Protein AF-0000000078803086 (afdb_homodimer)

Secondary structure (DSSP, 8-state):
--EEEEEEE-HHHIIIIIHHHHHHHHHH-TTEEEEEEE-SS---GGGS--SEEEEES----TTEEEEEEE---EEEEE-HHHHHHH---SSGGGGGGS-EEEEEETTEEE-EEEEE-SS-EEEEE--EEEEES-HHHHHHHHHTTS-EEEEEHHHHHHHHHTTSSEEE-TTSEEESSTT--GGGGSEEEEEE--SS--HHHHHHHHHHHHHHIIIIIGGGS--/--EEEEEEE-HHHIIIIIHHHHHHHHHH-TTEEEEEEE-SS---GGGT--SEEEEES----TTEEEEEEE---EEEEE-HHHHHHH---SSGGGGGGS-EEEEEETTEEE-EEEEE-SS-EEEEE--EEEEES-HHHHHHHHHTTS-EEEEEHHHHHHHHHTTSSEEE-TTSEEESSTT--GGGGSEEEEEE--SS--HHHHHHHHHHHHHHIIIIIGGGS--

Sequence (446 aa):
MRGTLKISAPRDIGKQYISPILSEFSQLYPDVIPYLYLNDNLSNLAESGLDIVIRYGELADSNLISRKLASSRRVLCASPQYLSKKGTPITPQDLAQHDCLALVRSNEELKTWHFQDEEQHNVVTVVPKRFSDDGEVIRQWALDGAGIALKSILDVQEDIKQQRLVTVLNGYMKNFNASTSSAGADLNVIYLSRQYQPKRLRLFLAFLIEQFKLRFEGNNINEMRGTLKISAPRDIGKQYISPILSEFSQLYPDVIPYLYLNDNLSNLAESGLDIVIRYGELADSNLISRKLASSRRVLCASPQYLSKKGTPITPQDLAQHDCLALVRSNEELKTWHFQDEEQHNVVTVVPKRFSDDGEVIRQWALDGAGIALKSILDVQEDIKQQRLVTVLNGYMKNFNASTSSAGADLNVIYLSRQYQPKRLRLFLAFLIEQFKLRFEGNNINE

InterPro domains:
  IPR005119 LysR, substrate-binding [PF03466] (2-212)
  IPR058163 LysR-type transcriptional regulator, proteobacterial-type [PTHR30537] (2-213)

pLDDT: mean 89.75, std 13.41, range [25.98, 98.88]

Structure (mmCIF, N/CA/C/O backbone):
data_AF-0000000078803086-model_v1
#
loop_
_entity.id
_entity.type
_entity.pdbx_description
1 polymer 'Transcriptional regulator'
#
loop_
_atom_site.group_PDB
_atom_site.id
_atom_site.type_symbol
_atom_site.label_atom_id
_atom_site.label_alt_id
_atom_site.label_comp_id
_atom_site.label_asym_id
_atom_site.label_entity_id
_atom_site.label_seq_id
_atom_site.pdbx_PDB_ins_code
_atom_site.Cartn_x
_atom_site.Cartn_y
_atom_site.Cartn_z
_atom_site.occupancy
_atom_site.B_iso_or_equiv
_atom_site.auth_seq_id
_atom_site.auth_comp_id
_atom_site.auth_asym_id
_atom_site.auth_atom_id
_atom_site.pdbx_PDB_model_num
ATOM 1 N N . MET A 1 1 ? -20.25 -20.625 -11.5 1 84 1 MET A N 1
ATOM 2 C CA . MET A 1 1 ? -19.953 -19.203 -11.695 1 84 1 MET A CA 1
ATOM 3 C C . MET A 1 1 ? -18.453 -18.969 -11.797 1 84 1 MET A C 1
ATOM 5 O O . MET A 1 1 ? -17.688 -19.422 -10.938 1 84 1 MET A O 1
ATOM 9 N N . ARG A 1 2 ? -18.062 -18.469 -12.984 1 89.94 2 ARG A N 1
ATOM 10 C CA . ARG A 1 2 ? -16.641 -18.25 -13.234 1 89.94 2 ARG A CA 1
ATOM 11 C C . ARG A 1 2 ? -16.406 -16.859 -13.82 1 89.94 2 ARG A C 1
ATOM 13 O O . ARG A 1 2 ? -17.344 -16.203 -14.273 1 89.94 2 ARG A O 1
ATOM 20 N N . GLY A 1 3 ? -15.188 -16.375 -13.672 1 94.81 3 GLY A N 1
ATOM 21 C CA . GLY A 1 3 ? -14.812 -15.102 -14.273 1 94.81 3 GLY A CA 1
ATOM 22 C C . GLY A 1 3 ? -13.992 -14.227 -13.344 1 94.81 3 GLY A C 1
ATOM 23 O O . GLY A 1 3 ? -13.625 -14.648 -12.25 1 94.81 3 GLY A O 1
ATOM 24 N N . THR A 1 4 ? -13.734 -13.031 -13.852 1 96.25 4 THR A N 1
ATOM 25 C CA . THR A 1 4 ? -12.875 -12.109 -13.109 1 96.25 4 THR A CA 1
ATOM 26 C C . THR A 1 4 ? -13.711 -11.047 -12.406 1 96.25 4 THR A C 1
ATOM 28 O O . THR A 1 4 ? -14.828 -10.742 -12.836 1 96.25 4 THR A O 1
ATOM 31 N N . LEU A 1 5 ? -13.273 -10.633 -11.344 1 96.31 5 LEU A N 1
ATOM 32 C CA . LEU A 1 5 ? -13.82 -9.508 -10.602 1 96.31 5 LEU A CA 1
ATOM 33 C C . LEU A 1 5 ? -12.742 -8.469 -10.312 1 96.31 5 LEU A C 1
ATOM 35 O O . LEU A 1 5 ? -11.852 -8.703 -9.5 1 96.31 5 LEU A O 1
ATOM 39 N N . LYS A 1 6 ? -12.836 -7.359 -10.977 1 95.94 6 LYS A N 1
ATOM 40 C CA . LYS A 1 6 ? -11.836 -6.301 -10.844 1 95.94 6 LYS A CA 1
ATOM 41 C C . LYS A 1 6 ? -12.32 -5.203 -9.898 1 95.94 6 LYS A C 1
ATOM 43 O O . LYS A 1 6 ? -13.289 -4.508 -10.195 1 95.94 6 LYS A O 1
ATOM 48 N N . ILE A 1 7 ? -11.578 -5.082 -8.781 1 95.62 7 ILE A N 1
ATOM 49 C CA . ILE A 1 7 ? -12 -4.203 -7.699 1 95.62 7 ILE A CA 1
ATOM 50 C C . ILE A 1 7 ? -10.906 -3.186 -7.395 1 95.62 7 ILE A C 1
ATOM 52 O O . ILE A 1 7 ? -9.734 -3.547 -7.285 1 95.62 7 ILE A O 1
ATOM 56 N N . SER A 1 8 ? -11.273 -1.968 -7.273 1 95 8 SER A N 1
ATOM 57 C CA . SER A 1 8 ? -10.352 -0.946 -6.773 1 95 8 SER A CA 1
ATOM 58 C C . SER A 1 8 ? -10.812 -0.404 -5.426 1 95 8 SER A C 1
ATOM 60 O O . SER A 1 8 ? -12.016 -0.272 -5.176 1 95 8 SER A O 1
ATOM 62 N N . ALA A 1 9 ? -9.859 -0.127 -4.566 1 95.38 9 ALA A N 1
ATOM 63 C CA . ALA A 1 9 ? -10.164 0.393 -3.236 1 95.38 9 ALA A CA 1
ATOM 64 C C . ALA A 1 9 ? -9.016 1.248 -2.709 1 95.38 9 ALA A C 1
ATOM 66 O O . ALA A 1 9 ? -7.875 1.122 -3.17 1 95.38 9 ALA A O 1
ATOM 67 N N . PRO A 1 10 ? -9.328 2.145 -1.729 1 94.75 10 PRO A N 1
ATOM 68 C CA . PRO A 1 10 ? -8.242 2.824 -1.022 1 94.75 10 PRO A CA 1
ATOM 69 C C . PRO A 1 10 ? -7.34 1.857 -0.256 1 94.75 10 PRO A C 1
ATOM 71 O O . PRO A 1 10 ? -7.789 0.78 0.146 1 94.75 10 PRO A O 1
ATOM 74 N N . ARG A 1 11 ? -6.152 2.275 -0.047 1 95.06 11 ARG A N 1
ATOM 75 C CA . ARG A 1 11 ? -5.121 1.391 0.488 1 95.06 11 ARG A CA 1
ATOM 76 C C . ARG A 1 11 ? -5.523 0.851 1.857 1 95.06 11 ARG A C 1
ATOM 78 O O . ARG A 1 11 ? -5.566 -0.364 2.062 1 95.06 11 ARG A O 1
ATOM 85 N N . ASP A 1 12 ? -5.902 1.71 2.779 1 96.88 12 ASP A N 1
ATOM 86 C CA . ASP A 1 12 ? -6.227 1.274 4.133 1 96.88 12 ASP A CA 1
ATOM 87 C C . ASP A 1 12 ? -7.43 0.333 4.137 1 96.88 12 ASP A C 1
ATOM 89 O O . ASP A 1 12 ? -7.348 -0.787 4.645 1 96.88 12 ASP A O 1
ATOM 93 N N . ILE A 1 13 ? -8.492 0.734 3.488 1 96.56 13 ILE A N 1
ATOM 94 C CA . ILE A 1 13 ? -9.719 -0.053 3.453 1 96.56 13 ILE A CA 1
ATOM 95 C C . ILE A 1 13 ? -9.477 -1.351 2.688 1 96.56 13 ILE A C 1
ATOM 97 O O . ILE A 1 13 ? -9.984 -2.408 3.066 1 96.56 13 ILE A O 1
ATOM 101 N N . GLY A 1 14 ? -8.734 -1.191 1.63 1 97.25 14 GLY A N 1
ATOM 102 C CA . GLY A 1 14 ? -8.43 -2.344 0.797 1 97.25 14 GLY A CA 1
ATOM 103 C C . GLY A 1 14 ? -7.719 -3.451 1.549 1 97.25 14 GLY A C 1
ATOM 104 O O . GLY A 1 14 ? -8.102 -4.621 1.455 1 97.25 14 GLY A O 1
ATOM 105 N N . LYS A 1 15 ? -6.758 -3.105 2.301 1 96.19 15 LYS A N 1
ATOM 106 C CA . LYS A 1 15 ? -5.945 -4.094 3.004 1 96.19 15 LYS A CA 1
ATOM 107 C C . LYS A 1 15 ? -6.645 -4.578 4.27 1 96.19 15 LYS A C 1
ATOM 109 O O . LYS A 1 15 ? -6.648 -5.777 4.562 1 96.19 15 LYS A O 1
ATOM 114 N N . GLN A 1 16 ? -7.293 -3.695 4.949 1 96.31 16 GLN A N 1
ATOM 115 C CA . GLN A 1 16 ? -7.836 -4.02 6.266 1 96.31 16 GLN A CA 1
ATOM 116 C C . GLN A 1 16 ? -9.164 -4.766 6.145 1 96.31 16 GLN A C 1
ATOM 118 O O . GLN A 1 16 ? -9.484 -5.605 6.988 1 96.31 16 GLN A O 1
ATOM 123 N N . TYR A 1 17 ? -9.922 -4.473 5.066 1 97.44 17 TYR A N 1
ATOM 124 C CA . TYR A 1 17 ? -11.281 -5.012 5.043 1 97.44 17 TYR A CA 1
ATOM 125 C C . TYR A 1 17 ? -11.562 -5.715 3.721 1 97.44 17 TYR A C 1
ATOM 127 O O . TYR A 1 17 ? -11.992 -6.871 3.705 1 97.44 17 TYR A O 1
ATOM 135 N N . ILE A 1 18 ? -11.258 -5.066 2.6 1 98 18 ILE A N 1
ATOM 136 C CA . ILE A 1 18 ? -11.672 -5.605 1.308 1 98 18 ILE A CA 1
ATOM 137 C C . ILE A 1 18 ? -10.922 -6.906 1.028 1 98 18 ILE A C 1
ATOM 139 O O . ILE A 1 18 ? -11.516 -7.895 0.598 1 98 18 ILE A O 1
ATOM 143 N N . SER A 1 19 ? -9.609 -6.914 1.279 1 98 19 SER A N 1
ATOM 144 C CA . SER A 1 19 ? -8.781 -8.078 0.99 1 98 19 SER A CA 1
ATOM 145 C C . SER A 1 19 ? -9.25 -9.297 1.772 1 98 19 SER A C 1
ATOM 147 O O . SER A 1 19 ? -9.492 -10.359 1.193 1 98 19 SER A O 1
ATOM 149 N N . PRO A 1 20 ? -9.5 -9.188 3.1 1 96.88 20 PRO A N 1
ATOM 150 C CA . PRO A 1 20 ? -10.016 -10.344 3.834 1 96.88 20 PRO A CA 1
ATOM 151 C C . PRO A 1 20 ? -11.398 -10.781 3.361 1 96.88 20 PRO A C 1
ATOM 153 O O . PRO A 1 20 ? -11.688 -11.977 3.301 1 96.88 20 PRO A O 1
ATOM 156 N N . ILE A 1 21 ? -12.234 -9.852 3.086 1 97.75 21 ILE A N 1
ATOM 157 C CA . ILE A 1 21 ? -13.57 -10.164 2.607 1 97.75 21 ILE A CA 1
ATOM 158 C C . ILE A 1 21 ? -13.484 -10.906 1.275 1 97.75 21 ILE A C 1
ATOM 160 O O . ILE A 1 21 ? -14.211 -11.875 1.049 1 97.75 21 ILE A O 1
ATOM 164 N N . LEU A 1 22 ? -12.594 -10.43 0.417 1 97.5 22 LEU A N 1
ATOM 165 C CA . LEU A 1 22 ? -12.367 -11.094 -0.864 1 97.5 22 LEU A CA 1
ATOM 166 C C . LEU A 1 22 ? -11.883 -12.523 -0.658 1 97.5 22 LEU A C 1
ATOM 168 O O . LEU A 1 22 ? -12.266 -13.422 -1.402 1 97.5 22 LEU A O 1
ATOM 172 N N . SER A 1 23 ? -11.023 -12.719 0.318 1 96.62 23 SER A N 1
ATOM 173 C CA . SER A 1 23 ? -10.516 -14.055 0.626 1 96.62 23 SER A CA 1
ATOM 174 C C . SER A 1 23 ? -11.656 -14.992 1.027 1 96.62 23 SER A C 1
ATOM 176 O O . SER A 1 23 ? -11.711 -16.141 0.568 1 96.62 23 SER A O 1
ATOM 178 N N . GLU A 1 24 ? -12.578 -14.484 1.806 1 96.75 24 GLU A N 1
ATOM 179 C CA . GLU A 1 24 ? -13.734 -15.273 2.207 1 96.75 24 GLU A CA 1
ATOM 180 C C . GLU A 1 24 ? -14.633 -15.578 1.013 1 96.75 24 GLU A C 1
ATOM 182 O O . GLU A 1 24 ? -15.117 -16.703 0.863 1 96.75 24 GLU A O 1
ATOM 187 N N . PHE A 1 25 ? -14.836 -14.617 0.217 1 97.94 25 PHE A N 1
ATOM 188 C CA . PHE A 1 25 ? -15.672 -14.789 -0.966 1 97.94 25 PHE A CA 1
ATOM 189 C C . PHE A 1 25 ? -15.062 -15.828 -1.905 1 97.94 25 PHE A C 1
ATOM 191 O O . PHE A 1 25 ? -15.781 -16.656 -2.477 1 97.94 25 PHE A O 1
ATOM 198 N N . SER A 1 26 ? -13.734 -15.773 -2.068 1 95.88 26 SER A N 1
ATOM 199 C CA . SER A 1 26 ? -13.023 -16.688 -2.963 1 95.88 26 SER A CA 1
ATOM 200 C C . SER A 1 26 ? -13.117 -18.125 -2.477 1 95.88 26 SER A C 1
ATOM 202 O O . SER A 1 26 ? -13.008 -19.062 -3.271 1 95.88 26 SER A O 1
ATOM 204 N N . GLN A 1 27 ? -13.289 -18.328 -1.197 1 94.19 27 GLN A N 1
ATOM 205 C CA . GLN A 1 27 ? -13.5 -19.672 -0.656 1 94.19 27 GLN A CA 1
ATOM 206 C C . GLN A 1 27 ? -14.867 -20.219 -1.059 1 94.19 27 GLN A C 1
ATOM 208 O O . GLN A 1 27 ? -15.008 -21.406 -1.34 1 94.19 27 GLN A O 1
ATOM 213 N N . LEU A 1 28 ? -15.859 -19.344 -1.111 1 95.5 28 LEU A N 1
ATOM 214 C CA . LEU A 1 28 ? -17.219 -19.719 -1.468 1 95.5 28 LEU A CA 1
ATOM 215 C C . LEU A 1 28 ? -17.344 -19.922 -2.973 1 95.5 28 LEU A C 1
ATOM 217 O O . LEU A 1 28 ? -18.094 -20.797 -3.422 1 95.5 28 LEU A O 1
ATOM 221 N N . TYR A 1 29 ? -16.625 -19.078 -3.66 1 96.94 29 TYR A N 1
ATOM 222 C CA . TYR A 1 29 ? -16.688 -19.125 -5.117 1 96.94 29 TYR A CA 1
ATOM 223 C C . TYR A 1 29 ? -15.289 -19.203 -5.719 1 96.94 29 TYR A C 1
ATOM 225 O O . TYR A 1 29 ? -14.812 -18.234 -6.309 1 96.94 29 TYR A O 1
ATOM 233 N N . PRO A 1 30 ? -14.703 -20.375 -5.707 1 94 30 PRO A N 1
ATOM 234 C CA . PRO A 1 30 ? -13.289 -20.531 -6.047 1 94 30 PRO A CA 1
ATOM 235 C C . PRO A 1 30 ? -13 -20.266 -7.523 1 94 30 PRO A C 1
ATOM 237 O O . PRO A 1 30 ? -11.844 -20.078 -7.906 1 94 30 PRO A O 1
ATOM 240 N N . ASP A 1 31 ? -14 -20.219 -8.344 1 95.31 31 ASP A N 1
ATOM 241 C CA . ASP A 1 31 ? -13.766 -20.016 -9.773 1 95.31 31 ASP A CA 1
ATOM 242 C C . ASP A 1 31 ? -13.906 -18.547 -10.156 1 95.31 31 ASP A C 1
ATOM 244 O O . ASP A 1 31 ? -13.711 -18.172 -11.32 1 95.31 31 ASP A O 1
ATOM 248 N N . VAL A 1 32 ? -14.219 -17.703 -9.211 1 96.81 32 VAL A N 1
ATOM 249 C CA . VAL A 1 32 ? -14.172 -16.25 -9.398 1 96.81 32 VAL A CA 1
ATOM 250 C C . VAL A 1 32 ? -12.781 -15.734 -9.047 1 96.81 32 VAL A C 1
ATOM 252 O O . VAL A 1 32 ? -12.289 -15.961 -7.938 1 96.81 32 VAL A O 1
ATOM 255 N N . ILE A 1 33 ? -12.125 -15.078 -10.008 1 97.75 33 ILE A N 1
ATOM 256 C CA . ILE A 1 33 ? -10.742 -14.633 -9.836 1 97.75 33 ILE A CA 1
ATOM 257 C C . ILE A 1 33 ? -10.727 -13.125 -9.555 1 97.75 33 ILE A C 1
ATOM 259 O O . ILE A 1 33 ? -10.969 -12.32 -10.453 1 97.75 33 ILE A O 1
ATOM 263 N N . PRO A 1 34 ? -10.383 -12.781 -8.344 1 97.81 34 PRO A N 1
ATOM 264 C CA . PRO A 1 34 ? -10.367 -11.352 -8.016 1 97.81 34 PRO A CA 1
ATOM 265 C C . PRO A 1 34 ? -9.07 -10.664 -8.461 1 97.81 34 PRO A C 1
ATOM 267 O O . PRO A 1 34 ? -7.992 -11.258 -8.375 1 97.81 34 PRO A O 1
ATOM 270 N N . TYR A 1 35 ? -9.227 -9.492 -8.984 1 97.31 35 TYR A N 1
ATOM 271 C CA . TYR A 1 35 ? -8.188 -8.484 -9.164 1 97.31 35 TYR A CA 1
ATOM 272 C C . TYR A 1 35 ? -8.398 -7.32 -8.195 1 97.31 35 TYR A C 1
ATOM 274 O O . TYR A 1 35 ? -9.406 -6.625 -8.258 1 97.31 35 TYR A O 1
ATOM 282 N N . LEU A 1 36 ? -7.473 -7.184 -7.262 1 96.88 36 LEU A N 1
ATOM 283 C CA . LEU A 1 36 ? -7.59 -6.094 -6.301 1 96.88 36 LEU A CA 1
ATOM 284 C C . LEU A 1 36 ? -6.551 -5.012 -6.578 1 96.88 36 LEU A C 1
ATOM 286 O O . LEU A 1 36 ? -5.348 -5.262 -6.477 1 96.88 36 LEU A O 1
ATOM 290 N N . TYR A 1 37 ? -7.008 -3.848 -6.938 1 94.94 37 TYR A N 1
ATOM 291 C CA . TYR A 1 37 ? -6.168 -2.684 -7.188 1 94.94 37 TYR A CA 1
ATOM 292 C C . TYR A 1 37 ? -6.289 -1.67 -6.055 1 94.94 37 TYR A C 1
ATOM 294 O O . TYR A 1 37 ? -7.391 -1.244 -5.711 1 94.94 37 TYR A O 1
ATOM 302 N N . LEU A 1 38 ? -5.129 -1.295 -5.48 1 94.12 38 LEU A N 1
ATOM 303 C CA . LEU A 1 38 ? -5.16 -0.359 -4.363 1 94.12 38 LEU A CA 1
ATOM 304 C C . LEU A 1 38 ? -4.516 0.969 -4.746 1 94.12 38 LEU A C 1
ATOM 306 O O . LEU A 1 38 ? -3.383 0.996 -5.238 1 94.12 38 LEU A O 1
ATOM 310 N N . ASN A 1 39 ? -5.289 1.99 -4.52 1 89.88 39 ASN A N 1
ATOM 311 C CA . ASN A 1 39 ? -4.805 3.336 -4.805 1 89.88 39 ASN A CA 1
ATOM 312 C C . ASN A 1 39 ? -5.609 4.391 -4.051 1 89.88 39 ASN A C 1
ATOM 314 O O . ASN A 1 39 ? -6.812 4.23 -3.844 1 89.88 39 ASN A O 1
ATOM 318 N N . ASP A 1 40 ? -4.93 5.48 -3.715 1 88.88 40 ASP A N 1
ATOM 319 C CA . ASP A 1 40 ? -5.621 6.543 -2.986 1 88.88 40 ASP A CA 1
ATOM 320 C C . ASP A 1 40 ? -5.93 7.727 -3.902 1 88.88 40 ASP A C 1
ATOM 322 O O . ASP A 1 40 ? -6.426 8.758 -3.445 1 88.88 40 ASP A O 1
ATOM 326 N N . ASN A 1 41 ? -5.594 7.48 -5.168 1 79.31 41 ASN A N 1
ATOM 327 C CA . ASN A 1 41 ? -5.973 8.516 -6.125 1 79.31 41 ASN A CA 1
ATOM 328 C C . ASN A 1 41 ? -7.441 8.406 -6.52 1 79.31 41 ASN A C 1
ATOM 330 O O . ASN A 1 41 ? -8.094 7.402 -6.227 1 79.31 41 ASN A O 1
ATOM 334 N N . LEU A 1 42 ? -8.023 9.523 -7.086 1 62.19 42 LEU A N 1
ATOM 335 C CA . LEU A 1 42 ? -9.406 9.523 -7.562 1 62.19 42 LEU A CA 1
ATOM 336 C C . LEU A 1 42 ? -9.516 8.812 -8.906 1 62.19 42 LEU A C 1
ATOM 338 O O . LEU A 1 42 ? -8.781 9.141 -9.844 1 62.19 42 LEU A O 1
ATOM 342 N N . SER A 1 43 ? -9.555 7.562 -8.914 1 56.97 43 SER A N 1
ATOM 343 C CA . SER A 1 43 ? -9.57 6.852 -10.188 1 56.97 43 SER A CA 1
ATOM 344 C C . SER A 1 43 ? -10.797 7.234 -11.016 1 56.97 43 SER A C 1
ATOM 346 O O . SER A 1 43 ? -11.867 7.496 -10.461 1 56.97 43 SER A O 1
ATOM 348 N N . ASN A 1 44 ? -10.508 7.723 -12.25 1 52.66 44 ASN A N 1
ATOM 349 C CA . ASN A 1 44 ? -11.617 7.844 -13.188 1 52.66 44 ASN A CA 1
ATOM 350 C C . ASN A 1 44 ? -12.117 6.477 -13.648 1 52.66 44 ASN A C 1
ATOM 352 O O . ASN A 1 44 ? -11.375 5.723 -14.281 1 52.66 44 ASN A O 1
ATOM 356 N N . LEU A 1 45 ? -13.211 6.008 -13.062 1 55.62 45 LEU A N 1
ATOM 357 C CA . LEU A 1 45 ? -13.797 4.684 -13.242 1 55.62 45 LEU A CA 1
ATOM 358 C C . LEU A 1 45 ? -14.039 4.387 -14.719 1 55.62 45 LEU A C 1
ATOM 360 O O . LEU A 1 45 ? -13.891 3.244 -15.156 1 55.62 45 LEU A O 1
ATOM 364 N N . ALA A 1 46 ? -14.508 5.352 -15.469 1 49.44 46 ALA A N 1
ATOM 365 C CA . ALA A 1 46 ? -15.094 5.055 -16.781 1 49.44 46 ALA A CA 1
ATOM 366 C C . ALA A 1 46 ? -14.078 4.379 -17.688 1 49.44 46 ALA A C 1
ATOM 368 O O . ALA A 1 46 ? -14.453 3.598 -18.578 1 49.44 46 ALA A O 1
ATOM 369 N N . GLU A 1 47 ? -12.828 4.664 -17.391 1 53.81 47 GLU A N 1
ATOM 370 C CA . GLU A 1 47 ? -11.891 4.16 -18.391 1 53.81 47 GLU A CA 1
ATOM 371 C C . GLU A 1 47 ? -11.023 3.035 -17.812 1 53.81 47 GLU A C 1
ATOM 373 O O . GLU A 1 47 ? -10.078 2.582 -18.453 1 53.81 47 GLU A O 1
ATOM 378 N N . SER A 1 48 ? -11.445 2.385 -16.625 1 63.31 48 SER A N 1
ATOM 379 C CA . SER A 1 48 ? -10.422 1.62 -15.93 1 63.31 48 SER A CA 1
ATOM 380 C C . SER A 1 48 ? -10.641 0.12 -16.094 1 63.31 48 SER A C 1
ATOM 382 O O . SER A 1 48 ? -9.719 -0.673 -15.891 1 63.31 48 SER A O 1
ATOM 384 N N . GLY A 1 49 ? -11.711 -0.403 -16.906 1 83.12 49 GLY A N 1
ATOM 385 C CA . GLY A 1 49 ? -12 -1.826 -16.984 1 83.12 49 GLY A CA 1
ATOM 386 C C . GLY A 1 49 ? -12.336 -2.443 -15.641 1 83.12 49 GLY A C 1
ATOM 387 O O . GLY A 1 49 ? -12.336 -3.666 -15.492 1 83.12 49 GLY A O 1
ATOM 388 N N . LEU A 1 50 ? -12.688 -1.697 -14.672 1 90.62 50 LEU A N 1
ATOM 389 C CA . LEU A 1 50 ? -13.031 -2.152 -13.328 1 90.62 50 LEU A CA 1
ATOM 390 C C . LEU A 1 50 ? -14.508 -2.521 -13.242 1 90.62 50 LEU A C 1
ATOM 392 O O . LEU A 1 50 ? -15.352 -1.902 -13.906 1 90.62 50 LEU A O 1
ATOM 396 N N . ASP A 1 51 ? -14.711 -3.52 -12.445 1 93 51 ASP A N 1
ATOM 397 C CA . ASP A 1 51 ? -16.094 -3.898 -12.18 1 93 51 ASP A CA 1
ATOM 398 C C . ASP A 1 51 ? -16.672 -3.08 -11.031 1 93 51 ASP A C 1
ATOM 400 O O . ASP A 1 51 ? -17.859 -2.717 -11.055 1 93 51 ASP A O 1
ATOM 404 N N . ILE A 1 52 ? -15.797 -2.883 -10.031 1 93.12 52 ILE A N 1
ATOM 405 C CA . ILE A 1 52 ? -16.219 -2.246 -8.797 1 93.12 52 ILE A CA 1
ATOM 406 C C . ILE A 1 52 ? -15.172 -1.232 -8.344 1 93.12 52 ILE A C 1
ATOM 408 O O . ILE A 1 52 ? -13.977 -1.505 -8.406 1 93.12 52 ILE A O 1
ATOM 412 N N . VAL A 1 53 ? -15.695 -0.108 -7.926 1 92.69 53 VAL A N 1
ATOM 413 C CA . VAL A 1 53 ? -14.836 0.882 -7.285 1 92.69 53 VAL A CA 1
ATOM 414 C C . VAL A 1 53 ? -15.336 1.169 -5.875 1 92.69 53 VAL A C 1
ATOM 416 O O . VAL A 1 53 ? -16.516 1.486 -5.68 1 92.69 53 VAL A O 1
ATOM 419 N N . ILE A 1 54 ? -14.461 0.957 -4.973 1 94.56 54 ILE A N 1
ATOM 420 C CA . ILE A 1 54 ? -14.734 1.361 -3.596 1 94.56 54 ILE A CA 1
ATOM 421 C C . ILE A 1 54 ? -14 2.668 -3.289 1 94.56 54 ILE A C 1
ATOM 423 O O . ILE A 1 54 ? -12.789 2.773 -3.496 1 94.56 54 ILE A O 1
ATOM 427 N N . ARG A 1 55 ? -14.742 3.619 -2.836 1 92.38 55 ARG A N 1
ATOM 428 C CA . ARG A 1 55 ? -14.109 4.91 -2.582 1 92.38 55 ARG A CA 1
ATOM 429 C C . ARG A 1 55 ? -14.898 5.719 -1.561 1 92.38 55 ARG A C 1
ATOM 431 O O . ARG A 1 55 ? -16.062 5.422 -1.297 1 92.38 55 ARG A O 1
ATOM 438 N N . TYR A 1 56 ? -14.172 6.711 -1.055 1 90.62 56 TYR A N 1
ATOM 439 C CA . TYR A 1 56 ? -14.852 7.691 -0.218 1 90.62 56 TYR A CA 1
ATOM 440 C C . TYR A 1 56 ? -15.531 8.758 -1.07 1 90.62 56 TYR A C 1
ATOM 442 O O . TYR A 1 56 ? -15.016 9.148 -2.121 1 90.62 56 TYR A O 1
ATOM 450 N N . GLY A 1 57 ? -16.609 9.188 -0.615 1 83.06 57 GLY A N 1
ATOM 451 C CA . GLY A 1 57 ? -17.297 10.289 -1.256 1 83.06 57 GLY A CA 1
ATOM 452 C C . GLY A 1 57 ? -18.234 9.844 -2.365 1 83.06 57 GLY A C 1
ATOM 453 O O . GLY A 1 57 ? -18.344 8.641 -2.641 1 83.06 57 GLY A O 1
ATOM 454 N N . GLU A 1 58 ? -18.969 10.844 -2.967 1 68 58 GLU A N 1
ATOM 455 C CA . GLU A 1 58 ? -19.969 10.523 -3.98 1 68 58 GLU A CA 1
ATOM 456 C C . GLU A 1 58 ? -19.469 10.844 -5.383 1 68 58 GLU A C 1
ATOM 458 O O . GLU A 1 58 ? -18.516 11.617 -5.539 1 68 58 GLU A O 1
ATOM 463 N N . LEU A 1 59 ? -19.922 9.914 -6.309 1 67.62 59 LEU A N 1
ATOM 464 C CA . LEU A 1 59 ? -19.641 10.203 -7.707 1 67.62 59 LEU A CA 1
ATOM 465 C C . LEU A 1 59 ? -20.844 10.852 -8.383 1 67.62 59 LEU A C 1
ATOM 467 O O . LEU A 1 59 ? -21.984 10.555 -8.039 1 67.62 59 LEU A O 1
ATOM 471 N N . ALA A 1 60 ? -20.547 11.805 -9.297 1 60.53 60 ALA A N 1
ATOM 472 C CA . ALA A 1 60 ? -21.562 12.602 -9.969 1 60.53 60 ALA A CA 1
ATOM 473 C C . ALA A 1 60 ? -22.016 11.922 -11.258 1 60.53 60 ALA A C 1
ATOM 475 O O . ALA A 1 60 ? -22.875 12.453 -11.977 1 60.53 60 ALA A O 1
ATOM 476 N N . ASP A 1 61 ? -21.641 10.742 -11.445 1 66.81 61 ASP A N 1
ATOM 477 C CA . ASP A 1 61 ? -21.969 10.305 -12.797 1 66.81 61 ASP A CA 1
ATOM 478 C C . ASP A 1 61 ? -23.25 9.484 -12.82 1 66.81 61 ASP A C 1
ATOM 480 O O . ASP A 1 61 ? -23.422 8.562 -12.023 1 66.81 61 ASP A O 1
ATOM 484 N N . SER A 1 62 ? -24.031 9.867 -13.781 1 65.44 62 SER A N 1
ATOM 485 C CA . SER A 1 62 ? -25.391 9.344 -13.945 1 65.44 62 SER A CA 1
ATOM 486 C C . SER A 1 62 ? -25.359 7.859 -14.297 1 65.44 62 SER A C 1
ATOM 488 O O . SER A 1 62 ? -26.297 7.129 -13.969 1 65.44 62 SER A O 1
ATOM 490 N N . ASN A 1 63 ? -24.391 7.344 -14.875 1 79.56 63 ASN A N 1
ATOM 491 C CA . ASN A 1 63 ? -24.406 5.949 -15.305 1 79.56 63 ASN A CA 1
ATOM 492 C C . ASN A 1 63 ? -23.797 5.027 -14.25 1 79.56 63 ASN A C 1
ATOM 494 O O . ASN A 1 63 ? -23.672 3.82 -14.469 1 79.56 63 ASN A O 1
ATOM 498 N N . LEU A 1 64 ? -23.609 5.617 -13.195 1 85.12 64 LEU A N 1
ATOM 499 C CA . LEU A 1 64 ? -22.984 4.852 -12.117 1 85.12 64 LEU A CA 1
ATOM 500 C C . LEU A 1 64 ? -23.938 4.691 -10.938 1 85.12 64 LEU A C 1
ATOM 502 O O . LEU A 1 64 ? -24.703 5.613 -10.617 1 85.12 64 LEU A O 1
ATOM 506 N N . ILE A 1 65 ? -24 3.459 -10.453 1 89.94 65 ILE A N 1
ATOM 507 C CA . ILE A 1 65 ? -24.719 3.203 -9.203 1 89.94 65 ILE A CA 1
ATOM 508 C C . ILE A 1 65 ? -23.75 3.326 -8.023 1 89.94 65 ILE A C 1
ATOM 510 O O . ILE A 1 65 ? -22.641 2.805 -8.07 1 89.94 65 ILE A O 1
ATOM 514 N N . SER A 1 66 ? -24.156 4.047 -7.062 1 91.25 66 SER A N 1
ATOM 515 C CA . SER A 1 66 ? -23.406 4.199 -5.824 1 91.25 66 SER A CA 1
ATOM 516 C C . SER A 1 66 ? -24.203 3.701 -4.625 1 91.25 66 SER A C 1
ATOM 518 O O . SER A 1 66 ? -25.375 4.066 -4.453 1 91.25 66 SER A O 1
ATOM 520 N N . ARG A 1 67 ? -23.594 2.799 -3.816 1 92.81 67 ARG A N 1
ATOM 521 C CA . ARG A 1 67 ? -24.203 2.316 -2.58 1 92.81 67 ARG A CA 1
ATOM 522 C C . ARG A 1 67 ? -23.266 2.537 -1.391 1 92.81 67 ARG A C 1
ATOM 524 O O . ARG A 1 67 ? -22.062 2.279 -1.479 1 92.81 67 ARG A O 1
ATOM 531 N N . LYS A 1 68 ? -23.906 2.943 -0.344 1 93.62 68 LYS A N 1
ATOM 532 C CA . LYS A 1 68 ? -23.125 3.172 0.869 1 93.62 68 LYS A CA 1
ATOM 533 C C . LYS A 1 68 ? -22.719 1.852 1.514 1 93.62 68 LYS A C 1
ATOM 535 O O . LYS A 1 68 ? -23.547 0.965 1.712 1 93.62 68 LYS A O 1
ATOM 540 N N . LEU A 1 69 ? -21.406 1.715 1.784 1 95.88 69 LEU A N 1
ATOM 541 C CA . LEU A 1 69 ? -20.906 0.547 2.496 1 95.88 69 LEU A CA 1
ATOM 542 C C . LEU A 1 69 ? -20.828 0.817 3.996 1 95.88 69 LEU A C 1
ATOM 544 O O . LEU A 1 69 ? -21.141 -0.054 4.805 1 95.88 69 LEU A O 1
ATOM 548 N N . ALA A 1 70 ? -20.391 2.018 4.352 1 95.69 70 ALA A N 1
ATOM 549 C CA . ALA A 1 70 ? -20.234 2.385 5.754 1 95.69 70 ALA A CA 1
ATOM 550 C C . ALA A 1 70 ? -20.219 3.9 5.93 1 95.69 70 ALA A C 1
ATOM 552 O O . ALA A 1 70 ? -19.656 4.621 5.102 1 95.69 70 ALA A O 1
ATOM 553 N N . SER A 1 71 ? -20.828 4.312 7.023 1 93.44 71 SER A N 1
ATOM 554 C CA . SER A 1 71 ? -20.688 5.715 7.41 1 93.44 71 SER A CA 1
ATOM 555 C C . SER A 1 71 ? -19.281 6.016 7.906 1 93.44 71 SER A C 1
ATOM 557 O O . SER A 1 71 ? -18.672 5.195 8.594 1 93.44 71 SER A O 1
ATOM 559 N N . SER A 1 72 ? -18.875 7.203 7.457 1 93.38 72 SER A N 1
ATOM 560 C CA . SER A 1 72 ? -17.547 7.609 7.891 1 93.38 72 SER A CA 1
ATOM 561 C C . SER A 1 72 ? -17.469 9.117 8.125 1 93.38 72 SER A C 1
ATOM 563 O O . SER A 1 72 ? -18.406 9.844 7.781 1 93.38 72 SER A O 1
ATOM 565 N N . ARG A 1 73 ? -16.422 9.508 8.812 1 92.81 73 ARG A N 1
ATOM 566 C CA . ARG A 1 73 ? -16.047 10.898 9.023 1 92.81 73 ARG A CA 1
ATOM 567 C C . ARG A 1 73 ? -14.539 11.062 9.102 1 92.81 73 ARG A C 1
ATOM 569 O O . ARG A 1 73 ? -13.828 10.102 9.398 1 92.81 73 ARG A O 1
ATOM 576 N N . ARG A 1 74 ? -14.172 12.289 8.812 1 94.56 74 ARG A N 1
ATOM 577 C CA . ARG A 1 74 ? -12.742 12.578 8.938 1 94.56 74 ARG A CA 1
ATOM 578 C C . ARG A 1 74 ? -12.383 12.891 10.391 1 94.56 74 ARG A C 1
ATOM 580 O O . ARG A 1 74 ? -13.125 13.586 11.086 1 94.56 74 ARG A O 1
ATOM 587 N N . VAL A 1 75 ? -11.234 12.383 10.797 1 96.88 75 VAL A N 1
ATOM 588 C CA . VAL A 1 75 ? -10.727 12.664 12.133 1 96.88 75 VAL A CA 1
ATOM 589 C C . VAL A 1 75 ? -9.242 13.031 12.055 1 96.88 75 VAL A C 1
ATOM 591 O O . VAL A 1 75 ? -8.523 12.562 11.172 1 96.88 75 VAL A O 1
ATOM 594 N N . LEU A 1 76 ? -8.852 13.875 12.953 1 98.19 76 LEU A N 1
ATOM 595 C CA . LEU A 1 76 ? -7.426 14.055 13.219 1 98.19 76 LEU A CA 1
ATOM 596 C C . LEU A 1 76 ? -6.953 13.109 14.32 1 98.19 76 LEU A C 1
ATOM 598 O O . LEU A 1 76 ? -7.613 12.961 15.352 1 98.19 76 LEU A O 1
ATOM 602 N N . CYS A 1 77 ? -5.793 12.461 14.055 1 98.75 77 CYS A N 1
ATOM 603 C CA . CYS A 1 77 ? -5.332 11.492 15.047 1 98.75 77 CYS A CA 1
ATOM 604 C C . CYS A 1 77 ? -3.812 11.5 15.148 1 98.75 77 CYS A C 1
ATOM 606 O O . CYS A 1 77 ? -3.121 11.859 14.195 1 98.75 77 CYS A O 1
ATOM 608 N N . ALA A 1 78 ? -3.33 11.18 16.266 1 98.88 78 ALA A N 1
ATOM 609 C CA . ALA A 1 78 ? -1.911 11.055 16.594 1 98.88 78 ALA A CA 1
ATOM 610 C C . ALA A 1 78 ? -1.689 10.008 17.688 1 98.88 78 ALA A C 1
ATOM 612 O O . ALA A 1 78 ? -2.627 9.625 18.391 1 98.88 78 ALA A O 1
ATOM 613 N N . SER A 1 79 ? -0.469 9.547 17.766 1 98.88 79 SER A N 1
ATOM 614 C CA . SER A 1 79 ? -0.144 8.641 18.859 1 98.88 79 SER A CA 1
ATOM 615 C C . SER A 1 79 ? -0.119 9.375 20.203 1 98.88 79 SER A C 1
ATOM 617 O O . SER A 1 79 ? 0.205 10.562 20.25 1 98.88 79 SER A O 1
ATOM 619 N N . PRO A 1 80 ? -0.464 8.672 21.297 1 98.75 80 PRO A N 1
ATOM 620 C CA . PRO A 1 80 ? -0.296 9.281 22.625 1 98.75 80 PRO A CA 1
ATOM 621 C C . PRO A 1 80 ? 1.126 9.781 22.859 1 98.75 80 PRO A C 1
ATOM 623 O O . PRO A 1 80 ? 1.317 10.82 23.484 1 98.75 80 PRO A O 1
ATOM 626 N N . GLN A 1 81 ? 2.035 9.086 22.375 1 98.12 81 GLN A N 1
ATOM 627 C CA . GLN A 1 81 ? 3.434 9.461 22.547 1 98.12 81 GLN A CA 1
ATOM 628 C C . GLN A 1 81 ? 3.717 10.82 21.906 1 98.12 81 GLN A C 1
ATOM 630 O O . GLN A 1 81 ? 4.406 11.656 22.5 1 98.12 81 GLN A O 1
ATOM 635 N N . TYR A 1 82 ? 3.234 11.023 20.766 1 98.25 82 TYR A N 1
ATOM 636 C CA . TYR A 1 82 ? 3.424 12.312 20.109 1 98.25 82 TYR A CA 1
ATOM 637 C C . TYR A 1 82 ? 2.842 13.445 20.953 1 98.25 82 TYR A C 1
ATOM 639 O O . TYR A 1 82 ? 3.498 14.461 21.156 1 98.25 82 TYR A O 1
ATOM 647 N N . LEU A 1 83 ? 1.613 13.25 21.375 1 98.38 83 LEU A N 1
ATOM 648 C CA . LEU A 1 83 ? 0.906 14.305 22.094 1 98.38 83 LEU A CA 1
ATOM 649 C C . LEU A 1 83 ? 1.57 14.578 23.438 1 98.38 83 LEU A C 1
ATOM 651 O O . LEU A 1 83 ? 1.577 15.719 23.906 1 98.38 83 LEU A O 1
ATOM 655 N N . SER A 1 84 ? 2.137 13.547 24 1 98.31 84 SER A N 1
ATOM 656 C CA . SER A 1 84 ? 2.859 13.727 25.25 1 98.31 84 SER A CA 1
ATOM 657 C C . SER A 1 84 ? 4.105 14.578 25.062 1 98.31 84 SER A C 1
ATOM 659 O O . SER A 1 84 ? 4.484 15.359 25.938 1 98.31 84 SER A O 1
ATOM 661 N N . LYS A 1 85 ? 4.68 14.531 23.953 1 97.12 85 LYS A N 1
ATOM 662 C CA . LYS A 1 85 ? 5.926 15.234 23.672 1 97.12 85 LYS A CA 1
ATOM 663 C C . LYS A 1 85 ? 5.656 16.641 23.141 1 97.12 85 LYS A C 1
ATOM 665 O O . LYS A 1 85 ? 6.34 17.594 23.516 1 97.12 85 LYS A O 1
ATOM 670 N N . LYS A 1 86 ? 4.66 16.781 22.281 1 97.31 86 LYS A N 1
ATOM 671 C CA . LYS A 1 86 ? 4.48 18.016 21.531 1 97.31 86 LYS A CA 1
ATOM 672 C C . LYS A 1 86 ? 3.244 18.781 22.016 1 97.31 86 LYS A C 1
ATOM 674 O O . LYS A 1 86 ? 3.008 19.922 21.609 1 97.31 86 LYS A O 1
ATOM 679 N N . GLY A 1 87 ? 2.443 18.203 22.938 1 97.94 87 GLY A N 1
ATOM 680 C CA . GLY A 1 87 ? 1.195 18.797 23.391 1 97.94 87 GLY A CA 1
ATOM 681 C C . GLY A 1 87 ? 0.011 18.438 22.516 1 97.94 87 GLY A C 1
ATOM 682 O O . GLY A 1 87 ? 0.181 17.859 21.438 1 97.94 87 GLY A O 1
ATOM 683 N N . THR A 1 88 ? -1.158 18.719 22.984 1 98.25 88 THR A N 1
ATOM 684 C CA . THR A 1 88 ? -2.404 18.484 22.266 1 98.25 88 THR A CA 1
ATOM 685 C C . THR A 1 88 ? -2.98 19.781 21.719 1 98.25 88 THR A C 1
ATOM 687 O O . THR A 1 88 ? -3.168 20.75 22.469 1 98.25 88 THR A O 1
ATOM 690 N N . PRO A 1 89 ? -3.193 19.812 20.422 1 97.62 89 PRO A N 1
ATOM 691 C CA . PRO A 1 89 ? -3.805 21.031 19.891 1 97.62 89 PRO A CA 1
ATOM 692 C C . PRO A 1 89 ? -5.203 21.281 20.453 1 97.62 89 PRO A C 1
ATOM 694 O O . PRO A 1 89 ? -6.012 20.344 20.531 1 97.62 89 PRO A O 1
ATOM 697 N N . ILE A 1 90 ? -5.539 22.516 20.75 1 95.44 90 ILE A N 1
ATOM 698 C CA . ILE A 1 90 ? -6.82 22.891 21.328 1 95.44 90 ILE A CA 1
ATOM 699 C C . ILE A 1 90 ? -7.715 23.516 20.266 1 95.44 90 ILE A C 1
ATOM 701 O O . ILE A 1 90 ? -8.93 23.312 20.281 1 95.44 90 ILE A O 1
ATOM 705 N N . THR A 1 91 ? -7.137 24.297 19.406 1 94.19 91 THR A N 1
ATOM 706 C CA . THR A 1 91 ? -7.832 24.891 18.266 1 94.19 91 THR A CA 1
ATOM 707 C C . THR A 1 91 ? -7.164 24.5 16.953 1 94.19 91 THR A C 1
ATOM 709 O O . THR A 1 91 ? -6.004 24.078 16.938 1 94.19 91 THR A O 1
ATOM 712 N N . PRO A 1 92 ? -7.863 24.594 15.852 1 95.38 92 PRO A N 1
ATOM 713 C CA . PRO A 1 92 ? -7.262 24.281 14.555 1 95.38 92 PRO A CA 1
ATOM 714 C C . PRO A 1 92 ? -5.992 25.094 14.281 1 95.38 92 PRO A C 1
ATOM 716 O O . PRO A 1 92 ? -5.047 24.578 13.68 1 95.38 92 PRO A O 1
ATOM 719 N N . GLN A 1 93 ? -5.902 26.281 14.766 1 94.06 93 GLN A N 1
ATOM 720 C CA . GLN A 1 93 ? -4.75 27.156 14.539 1 94.06 93 GLN A CA 1
ATOM 721 C C . GLN A 1 93 ? -3.502 26.594 15.219 1 94.06 93 GLN A C 1
ATOM 723 O O . GLN A 1 93 ? -2.381 26.859 14.781 1 94.06 93 GLN A O 1
ATOM 728 N N . ASP A 1 94 ? -3.705 25.797 16.281 1 96.44 94 ASP A N 1
ATOM 729 C CA . ASP A 1 94 ? -2.59 25.188 17 1 96.44 94 ASP A CA 1
ATOM 730 C C . ASP A 1 94 ? -1.811 24.234 16.094 1 96.44 94 ASP A C 1
ATOM 732 O O . ASP A 1 94 ? -0.658 23.906 16.391 1 96.44 94 ASP A O 1
ATOM 736 N N . LEU A 1 95 ? -2.41 23.797 14.977 1 96.75 95 LEU A N 1
ATOM 737 C CA . LEU A 1 95 ? -1.78 22.828 14.086 1 96.75 95 LEU A CA 1
ATOM 738 C C . LEU A 1 95 ? -0.534 23.422 13.43 1 96.75 95 LEU A C 1
ATOM 740 O O . LEU A 1 95 ? 0.342 22.672 12.977 1 96.75 95 LEU A O 1
ATOM 744 N N . ALA A 1 96 ? -0.424 24.703 13.406 1 92.56 96 ALA A N 1
ATOM 745 C CA . ALA A 1 96 ? 0.746 25.375 12.844 1 92.56 96 ALA A CA 1
ATOM 746 C C . ALA A 1 96 ? 2.004 25.031 13.641 1 92.56 96 ALA A C 1
ATOM 748 O O . ALA A 1 96 ? 3.115 25.094 13.109 1 92.56 96 ALA A O 1
ATOM 749 N N . GLN A 1 97 ? 1.862 24.672 14.875 1 93.19 97 GLN A N 1
ATOM 750 C CA . GLN A 1 97 ? 2.982 24.359 15.75 1 93.19 97 GLN A CA 1
ATOM 751 C C . GLN A 1 97 ? 3.18 22.859 15.883 1 93.19 97 GLN A C 1
ATOM 753 O O . GLN A 1 97 ? 3.975 22.391 16.703 1 93.19 97 GLN A O 1
ATOM 758 N N . HIS A 1 98 ? 2.402 22.109 15.125 1 96.88 98 HIS A N 1
ATOM 759 C CA . HIS A 1 98 ? 2.482 20.656 15.188 1 96.88 98 HIS A CA 1
ATOM 760 C C . HIS A 1 98 ? 3.033 20.078 13.891 1 96.88 98 HIS A C 1
ATOM 762 O O . HIS A 1 98 ? 3.006 20.75 12.852 1 96.88 98 HIS A O 1
ATOM 768 N N . ASP A 1 99 ? 3.605 18.922 14.023 1 97.06 99 ASP A N 1
ATOM 769 C CA . ASP A 1 99 ? 3.992 18.141 12.844 1 97.06 99 ASP A CA 1
ATOM 770 C C . ASP A 1 99 ? 2.783 17.453 12.227 1 97.06 99 ASP A C 1
ATOM 772 O O . ASP A 1 99 ? 2.152 16.609 12.859 1 97.06 99 ASP A O 1
ATOM 776 N N . CYS A 1 100 ? 2.465 17.906 11.031 1 98.31 100 CYS A N 1
ATOM 777 C CA . CYS A 1 100 ? 1.343 17.281 10.328 1 98.31 100 CYS A CA 1
ATOM 778 C C . CYS A 1 100 ? 1.831 16.359 9.227 1 98.31 100 CYS A C 1
ATOM 780 O O . CYS A 1 100 ? 2.951 16.516 8.727 1 98.31 100 CYS A O 1
ATOM 782 N N . LEU A 1 101 ? 1.068 15.359 8.969 1 98.5 101 LEU A N 1
ATOM 783 C CA . LEU A 1 101 ? 1.321 14.359 7.941 1 98.5 101 LEU A CA 1
ATOM 784 C C . LEU A 1 101 ? 0.294 14.461 6.82 1 98.5 101 LEU A C 1
ATOM 786 O O . LEU A 1 101 ? -0.908 14.328 7.059 1 98.5 101 LEU A O 1
ATOM 790 N N . ALA A 1 102 ? 0.741 14.695 5.629 1 97.69 102 ALA A N 1
ATOM 791 C CA . ALA A 1 102 ? -0.233 15.039 4.598 1 97.69 102 ALA A CA 1
ATOM 792 C C . ALA A 1 102 ? -0.207 14.031 3.455 1 97.69 102 ALA A C 1
ATOM 794 O O . ALA A 1 102 ? 0.852 13.5 3.115 1 97.69 102 ALA A O 1
ATOM 795 N N . LEU A 1 103 ? -1.338 13.867 2.922 1 96.31 103 LEU A N 1
ATOM 796 C CA . LEU A 1 103 ? -1.53 13.016 1.752 1 96.31 103 LEU A CA 1
ATOM 797 C C . LEU A 1 103 ? -1.326 13.805 0.466 1 96.31 103 LEU A C 1
ATOM 799 O O . LEU A 1 103 ? -1.714 14.977 0.383 1 96.31 103 LEU A O 1
ATOM 803 N N . VAL A 1 104 ? -0.663 13.148 -0.496 1 94.69 104 VAL A N 1
ATOM 804 C CA . VAL A 1 104 ? -0.659 13.648 -1.869 1 94.69 104 VAL A CA 1
ATOM 805 C C . VAL A 1 104 ? -1.636 12.836 -2.715 1 94.69 104 VAL A C 1
ATOM 807 O O . VAL A 1 104 ? -1.59 11.602 -2.715 1 94.69 104 VAL A O 1
ATOM 810 N N . ARG A 1 105 ? -2.508 13.477 -3.332 1 90.56 105 ARG A N 1
ATOM 811 C CA . ARG A 1 105 ? -3.502 12.828 -4.18 1 90.56 105 ARG A CA 1
ATOM 812 C C . ARG A 1 105 ? -3.594 13.516 -5.539 1 90.56 105 ARG A C 1
ATOM 814 O O . ARG A 1 105 ? -3.836 14.719 -5.617 1 90.56 105 ARG A O 1
ATOM 821 N N . SER A 1 106 ? -3.455 12.711 -6.633 1 85.5 106 SER A N 1
ATOM 822 C CA . SER A 1 106 ? -3.48 13.25 -7.988 1 85.5 106 SER A CA 1
ATOM 823 C C . SER A 1 106 ? -2.607 14.492 -8.102 1 85.5 106 SER A C 1
ATOM 825 O O . SER A 1 106 ? -3.051 15.523 -8.609 1 85.5 106 SER A O 1
ATOM 827 N N . ASN A 1 107 ? -1.485 14.43 -7.504 1 84.25 107 ASN A N 1
ATOM 828 C CA . ASN A 1 107 ? -0.453 15.461 -7.562 1 84.25 107 ASN A CA 1
ATOM 829 C C . ASN A 1 107 ? -0.846 16.703 -6.758 1 84.25 107 ASN A C 1
ATOM 831 O O . ASN A 1 107 ? -0.264 17.766 -6.934 1 84.25 107 ASN A O 1
ATOM 835 N N . GLU A 1 108 ? -1.873 16.531 -5.965 1 90.62 108 GLU A N 1
ATOM 836 C CA . GLU A 1 108 ? -2.26 17.609 -5.059 1 90.62 108 GLU A CA 1
ATOM 837 C C . GLU A 1 108 ? -1.881 17.281 -3.619 1 90.62 108 GLU A C 1
ATOM 839 O O . GLU A 1 108 ? -2.139 16.172 -3.139 1 90.62 108 GLU A O 1
ATOM 844 N N . GLU A 1 109 ? -1.214 18.25 -3.053 1 95 109 GLU A N 1
ATOM 845 C CA . GLU A 1 109 ? -0.93 18.141 -1.625 1 95 109 GLU A CA 1
ATOM 846 C C . GLU A 1 109 ? -2.162 18.484 -0.791 1 95 109 GLU A C 1
ATOM 848 O O . GLU A 1 109 ? -2.643 19.625 -0.813 1 95 109 GLU A O 1
ATOM 853 N N . LEU A 1 110 ? -2.633 17.562 -0.068 1 93.5 110 LEU A N 1
ATOM 854 C CA . LEU A 1 110 ? -3.811 17.781 0.762 1 93.5 110 LEU A CA 1
ATOM 855 C C . LEU A 1 110 ? -3.418 18.344 2.123 1 93.5 110 LEU A C 1
ATOM 857 O O . LEU A 1 110 ? -3.619 17.688 3.15 1 93.5 110 LEU A O 1
ATOM 861 N N . LYS A 1 111 ? -2.932 19.625 2.055 1 95 111 LYS A N 1
ATOM 862 C CA . LYS A 1 111 ? -2.426 20.219 3.285 1 95 111 LYS A CA 1
ATOM 863 C C . LYS A 1 111 ? -3.367 21.312 3.791 1 95 111 LYS A C 1
ATOM 865 O O . LYS A 1 111 ? -3.111 21.938 4.824 1 95 111 LYS A O 1
ATOM 870 N N . THR A 1 112 ? -4.41 21.609 2.977 1 94.19 112 THR A N 1
ATOM 871 C CA . THR A 1 112 ? -5.441 22.531 3.434 1 94.19 112 THR A CA 1
ATOM 872 C C . THR A 1 112 ? -6.609 21.781 4.055 1 94.19 112 THR A C 1
ATOM 874 O O . THR A 1 112 ? -7.309 21.031 3.361 1 94.19 112 THR A O 1
ATOM 877 N N . TRP A 1 113 ? -6.766 21.984 5.344 1 94.19 113 TRP A N 1
ATOM 878 C CA . TRP A 1 113 ? -7.797 21.266 6.082 1 94.19 113 TRP A CA 1
ATOM 879 C C . TRP A 1 113 ? -8.938 22.203 6.477 1 94.19 113 TRP A C 1
ATOM 881 O O . TRP A 1 113 ? -8.703 23.344 6.871 1 94.19 113 TRP A O 1
ATOM 891 N N . HIS A 1 114 ? -10.109 21.703 6.355 1 92.88 114 HIS A N 1
ATOM 892 C CA . HIS A 1 114 ? -11.312 22.469 6.629 1 92.88 114 HIS A CA 1
ATOM 893 C C . HIS A 1 114 ? -11.977 22.031 7.93 1 92.88 114 HIS A C 1
ATOM 895 O O . HIS A 1 114 ? -12.133 20.828 8.172 1 92.88 114 HIS A O 1
ATOM 901 N N . PHE A 1 115 ? -12.289 23.062 8.719 1 92.38 115 PHE A N 1
ATOM 902 C CA . PHE A 1 115 ? -12.891 22.828 10.031 1 92.38 115 PHE A CA 1
ATOM 903 C C . PHE A 1 115 ? -14.234 23.547 10.133 1 92.38 115 PHE A C 1
ATOM 905 O O . PHE A 1 115 ? -14.352 24.719 9.75 1 92.38 115 PHE A O 1
ATOM 912 N N . GLN A 1 116 ? -15.195 22.75 10.531 1 88.5 116 GLN A N 1
ATOM 913 C CA . GLN A 1 116 ? -16.516 23.344 10.75 1 88.5 116 GLN A CA 1
ATOM 914 C C . GLN A 1 116 ? -17.031 23.047 12.148 1 88.5 116 GLN A C 1
ATOM 916 O O . GLN A 1 116 ? -16.984 21.891 12.602 1 88.5 116 GLN A O 1
ATOM 921 N N . ASP A 1 117 ? -17.297 24.156 12.875 1 82.62 117 ASP A N 1
ATOM 922 C CA . ASP A 1 117 ? -18.062 23.969 14.102 1 82.62 117 ASP A CA 1
ATOM 923 C C . ASP A 1 117 ? -19.438 24.609 13.984 1 82.62 117 ASP A C 1
ATOM 925 O O . ASP A 1 117 ? -19.891 24.938 12.883 1 82.62 117 ASP A O 1
ATOM 929 N N . GLU A 1 118 ? -20.203 24.531 15.086 1 78.88 118 GLU A N 1
ATOM 930 C CA . GLU A 1 118 ? -21.578 25.016 15.062 1 78.88 118 GLU A CA 1
ATOM 931 C C . GLU A 1 118 ? -21.656 26.469 14.609 1 78.88 118 GLU A C 1
ATOM 933 O O . GLU A 1 118 ? -22.656 26.891 14.023 1 78.88 118 GLU A O 1
ATOM 938 N N . GLU A 1 119 ? -20.672 27.141 14.695 1 76.31 119 GLU A N 1
ATOM 939 C CA . GLU A 1 119 ? -20.766 28.594 14.516 1 76.31 119 GLU A CA 1
ATOM 940 C C . GLU A 1 119 ? -19.953 29.047 13.312 1 76.31 119 GLU A C 1
ATOM 942 O O . GLU A 1 119 ? -20.312 30.031 12.656 1 76.31 119 GLU A O 1
ATOM 947 N N . GLN A 1 120 ? -18.891 28.359 13.039 1 79.38 120 GLN A N 1
ATOM 948 C CA . GLN A 1 120 ? -17.969 28.938 12.07 1 79.38 120 GLN A CA 1
ATOM 949 C C . GLN A 1 120 ? -17.266 27.859 11.25 1 79.38 120 GLN A C 1
ATOM 951 O O . GLN A 1 120 ? -17.25 26.688 11.641 1 79.38 120 GLN A O 1
ATOM 956 N N . HIS A 1 121 ? -16.875 28.328 10.047 1 85.75 121 HIS A N 1
ATOM 957 C CA . HIS A 1 121 ? -16 27.562 9.156 1 85.75 121 HIS A CA 1
ATOM 958 C C . HIS A 1 121 ? -14.578 28.125 9.164 1 85.75 121 HIS A C 1
ATOM 960 O O . HIS A 1 121 ? -14.383 29.328 9 1 85.75 121 HIS A O 1
ATOM 966 N N . ASN A 1 122 ? -13.617 27.203 9.586 1 87.69 122 ASN A N 1
ATOM 967 C CA . ASN A 1 122 ? -12.203 27.562 9.586 1 87.69 122 ASN A CA 1
ATOM 968 C C . ASN A 1 122 ? -11.414 26.734 8.578 1 87.69 122 ASN A C 1
ATOM 970 O O . ASN A 1 122 ? -11.734 25.578 8.32 1 87.69 122 ASN A O 1
ATOM 974 N N . VAL A 1 123 ? -10.508 27.391 7.973 1 91.75 123 VAL A N 1
ATOM 975 C CA . VAL A 1 123 ? -9.602 26.734 7.047 1 91.75 123 VAL A CA 1
ATOM 976 C C . VAL A 1 123 ? -8.156 26.922 7.508 1 91.75 123 VAL A C 1
ATOM 978 O O . VAL A 1 123 ? -7.746 28.047 7.828 1 91.75 123 VAL A O 1
ATOM 981 N N . VAL A 1 124 ? -7.457 25.844 7.629 1 93.38 124 VAL A N 1
ATOM 982 C CA . VAL A 1 124 ? -6.059 25.906 8.047 1 93.38 124 VAL A CA 1
ATOM 983 C C . VAL A 1 124 ? -5.184 25.203 7.012 1 93.38 124 VAL A C 1
ATOM 985 O O . VAL A 1 124 ? -5.422 24.047 6.664 1 93.38 124 VAL A O 1
ATOM 988 N N . THR A 1 125 ? -4.277 25.906 6.426 1 94.19 125 THR A N 1
ATOM 989 C CA . THR A 1 125 ? -3.219 25.266 5.656 1 94.19 125 THR A CA 1
ATOM 990 C C . THR A 1 125 ? -2.043 24.891 6.555 1 94.19 125 THR A C 1
ATOM 992 O O . THR A 1 125 ? -1.284 25.766 6.984 1 94.19 125 THR A O 1
ATOM 995 N N . VAL A 1 126 ? -1.951 23.641 6.766 1 94.5 126 VAL A N 1
ATOM 996 C CA . VAL A 1 126 ? -0.899 23.172 7.66 1 94.5 126 VAL A CA 1
ATOM 997 C C . VAL A 1 126 ? 0.43 23.109 6.91 1 94.5 126 VAL A C 1
ATOM 999 O O . VAL A 1 126 ? 0.478 23.344 5.699 1 94.5 126 VAL A O 1
ATOM 1002 N N . VAL A 1 127 ? 1.503 22.969 7.691 1 91.56 127 VAL A N 1
ATOM 1003 C CA . VAL A 1 127 ? 2.842 22.781 7.141 1 91.56 127 VAL A CA 1
ATOM 1004 C C . VAL A 1 127 ? 3.338 21.375 7.449 1 91.56 127 VAL A C 1
ATOM 1006 O O . VAL A 1 127 ? 3.979 21.141 8.477 1 91.56 127 VAL A O 1
ATOM 1009 N N . PRO A 1 128 ? 3.055 20.5 6.539 1 96.88 128 PRO A N 1
ATOM 1010 C CA . PRO A 1 128 ? 3.391 19.094 6.805 1 96.88 128 PRO A CA 1
ATOM 1011 C C . PRO A 1 128 ? 4.895 18.859 6.875 1 96.88 128 PRO A C 1
ATOM 1013 O O . PRO A 1 128 ? 5.66 19.469 6.121 1 96.88 128 PRO A O 1
ATOM 1016 N N . LYS A 1 129 ? 5.234 17.906 7.746 1 97 129 LYS A N 1
ATOM 1017 C CA . LYS A 1 129 ? 6.625 17.484 7.875 1 97 129 LYS A CA 1
ATOM 1018 C C . LYS A 1 129 ? 6.902 16.25 7.016 1 97 129 LYS A C 1
ATOM 1020 O O . LYS A 1 129 ? 8.062 15.875 6.816 1 97 129 LYS A O 1
ATOM 1025 N N . ARG A 1 130 ? 5.855 15.656 6.5 1 97.81 130 ARG A N 1
ATOM 1026 C CA . ARG A 1 130 ? 5.953 14.492 5.621 1 97.81 130 ARG A CA 1
ATOM 1027 C C . ARG A 1 130 ? 4.758 14.422 4.676 1 97.81 130 ARG A C 1
ATOM 1029 O O . ARG A 1 130 ? 3.639 14.773 5.051 1 97.81 130 ARG A O 1
ATOM 1036 N N . PHE A 1 131 ? 5.047 13.922 3.467 1 98.06 131 PHE A N 1
ATOM 1037 C CA . PHE A 1 131 ? 4.008 13.68 2.477 1 98.06 131 PHE A CA 1
ATOM 1038 C C . PHE A 1 131 ? 4.094 12.258 1.935 1 98.06 131 PHE A C 1
ATOM 1040 O O . PHE A 1 131 ? 5.188 11.695 1.82 1 98.06 131 PHE A O 1
ATOM 1047 N N . SER A 1 132 ? 2.955 11.719 1.631 1 97.25 132 SER A N 1
ATOM 1048 C CA . SER A 1 132 ? 2.906 10.453 0.91 1 97.25 132 SER A CA 1
ATOM 1049 C C . SER A 1 132 ? 1.631 10.336 0.081 1 97.25 132 SER A C 1
ATOM 1051 O O . SER A 1 132 ? 0.624 10.977 0.389 1 97.25 132 SER A O 1
ATOM 1053 N N . ASP A 1 133 ? 1.691 9.547 -0.97 1 94.94 133 ASP A N 1
ATOM 1054 C CA . ASP A 1 133 ? 0.493 9.242 -1.746 1 94.94 133 ASP A CA 1
ATOM 1055 C C . ASP A 1 133 ? -0.191 7.977 -1.228 1 94.94 133 ASP A C 1
ATOM 1057 O O . ASP A 1 133 ? -1.139 7.48 -1.84 1 94.94 133 ASP A O 1
ATOM 1061 N N . ASP A 1 134 ? 0.369 7.473 -0.209 1 95.62 134 ASP A N 1
ATOM 1062 C CA . ASP A 1 134 ? -0.121 6.242 0.407 1 95.62 134 ASP A CA 1
ATOM 1063 C C . ASP A 1 134 ? -0.705 6.52 1.791 1 95.62 134 ASP A C 1
ATOM 1065 O O . ASP A 1 134 ? 0.035 6.777 2.742 1 95.62 134 ASP A O 1
ATOM 1069 N N . GLY A 1 135 ? -2.021 6.367 1.883 1 96.56 135 GLY A N 1
ATOM 1070 C CA . GLY A 1 135 ? -2.695 6.641 3.143 1 96.56 135 GLY A CA 1
ATOM 1071 C C . GLY A 1 135 ? -2.258 5.719 4.266 1 96.56 135 GLY A C 1
ATOM 1072 O O . GLY A 1 135 ? -2.295 6.098 5.438 1 96.56 135 GLY A O 1
ATOM 1073 N N . GLU A 1 136 ? -1.857 4.555 3.934 1 96.69 136 GLU A N 1
ATOM 1074 C CA . GLU A 1 136 ? -1.392 3.617 4.953 1 96.69 136 GLU A CA 1
ATOM 1075 C C . GLU A 1 136 ? -0.061 4.066 5.551 1 96.69 136 GLU A C 1
ATOM 1077 O O . GLU A 1 136 ? 0.18 3.891 6.746 1 96.69 136 GLU A O 1
ATOM 1082 N N . VAL A 1 137 ? 0.787 4.637 4.723 1 97.31 137 VAL A N 1
ATOM 1083 C CA . VAL A 1 137 ? 2.049 5.184 5.207 1 97.31 137 VAL A CA 1
ATOM 1084 C C . VAL A 1 137 ? 1.772 6.34 6.168 1 97.31 137 VAL A C 1
ATOM 1086 O O . VAL A 1 137 ? 2.406 6.445 7.223 1 97.31 137 VAL A O 1
ATOM 1089 N N . ILE A 1 138 ? 0.854 7.133 5.832 1 98.19 138 ILE A N 1
ATOM 1090 C CA . ILE A 1 138 ? 0.477 8.258 6.676 1 98.19 138 ILE A CA 1
ATOM 1091 C C . ILE A 1 138 ? -0.011 7.75 8.031 1 98.19 138 ILE A C 1
ATOM 1093 O O . ILE A 1 138 ? 0.378 8.273 9.078 1 98.19 138 ILE A O 1
ATOM 1097 N N . ARG A 1 139 ? -0.863 6.742 8 1 98.44 139 ARG A N 1
ATOM 1098 C CA . ARG A 1 139 ? -1.35 6.125 9.234 1 98.44 139 ARG A CA 1
ATOM 1099 C C . ARG A 1 139 ? -0.196 5.555 10.055 1 98.44 139 ARG A C 1
ATOM 1101 O O . ARG A 1 139 ? -0.129 5.762 11.266 1 98.44 139 ARG A O 1
ATOM 1108 N N . GLN A 1 140 ? 0.729 4.898 9.398 1 97.81 140 GLN A N 1
ATOM 1109 C CA . GLN A 1 140 ? 1.867 4.301 10.094 1 97.81 140 GLN A CA 1
ATOM 1110 C C . GLN A 1 140 ? 2.752 5.371 10.719 1 97.81 140 GLN A C 1
ATOM 1112 O O . GLN A 1 140 ? 3.244 5.203 11.836 1 97.81 140 GLN A O 1
ATOM 1117 N N . TRP A 1 141 ? 2.959 6.426 9.992 1 98.44 141 TRP A N 1
ATOM 1118 C CA . TRP A 1 141 ? 3.74 7.531 10.539 1 98.44 141 TRP A CA 1
ATOM 1119 C C . TRP A 1 141 ? 3.08 8.102 11.789 1 98.44 141 TRP A C 1
ATOM 1121 O O . TRP A 1 141 ? 3.758 8.414 12.773 1 98.44 141 TRP A O 1
ATOM 1131 N N . ALA A 1 142 ? 1.746 8.234 11.758 1 98.69 142 ALA A N 1
ATOM 1132 C CA . ALA A 1 142 ? 1.033 8.703 12.938 1 98.69 142 ALA A CA 1
ATOM 1133 C C . ALA A 1 142 ? 1.226 7.75 14.117 1 98.69 142 ALA A C 1
ATOM 1135 O O . ALA A 1 142 ? 1.503 8.18 15.234 1 98.69 142 ALA A O 1
ATOM 1136 N N . LEU A 1 143 ? 1.136 6.465 13.852 1 98.5 143 LEU A N 1
ATOM 1137 C CA . LEU A 1 143 ? 1.321 5.43 14.867 1 98.5 143 LEU A CA 1
ATOM 1138 C C . LEU A 1 143 ? 2.723 5.504 15.469 1 98.5 143 LEU A C 1
ATOM 1140 O O . LEU A 1 143 ? 2.9 5.277 16.672 1 98.5 143 LEU A O 1
ATOM 1144 N N . ASP A 1 144 ? 3.652 5.891 14.641 1 97.44 144 ASP A N 1
ATOM 1145 C CA . ASP A 1 144 ? 5.055 5.922 15.047 1 97.44 144 ASP A CA 1
ATOM 1146 C C . ASP A 1 144 ? 5.391 7.227 15.766 1 97.44 144 ASP A C 1
ATOM 1148 O O . ASP A 1 144 ? 6.551 7.477 16.094 1 97.44 144 ASP A O 1
ATOM 1152 N N . GLY A 1 145 ? 4.434 8.023 15.906 1 97.69 145 GLY A N 1
ATOM 1153 C CA . GLY A 1 145 ? 4.617 9.258 16.656 1 97.69 145 GLY A CA 1
ATOM 1154 C C . GLY A 1 145 ? 5.242 10.367 15.844 1 97.69 145 GLY A C 1
ATOM 1155 O O . GLY A 1 145 ? 5.898 11.258 16.391 1 97.69 145 GLY A O 1
ATOM 1156 N N . ALA A 1 146 ? 5.043 10.297 14.531 1 97.62 146 ALA A N 1
ATOM 1157 C CA . ALA A 1 146 ? 5.707 11.273 13.672 1 97.62 146 ALA A CA 1
ATOM 1158 C C . ALA A 1 146 ? 4.887 12.555 13.562 1 97.62 146 ALA A C 1
ATOM 1160 O O . ALA A 1 146 ? 5.391 13.586 13.102 1 97.62 146 ALA A O 1
ATOM 1161 N N . GLY A 1 147 ? 3.605 12.492 13.93 1 98.25 147 GLY A N 1
ATOM 1162 C CA . GLY A 1 147 ? 2.793 13.695 13.812 1 98.25 147 GLY A CA 1
ATOM 1163 C C . GLY A 1 147 ? 1.303 13.406 13.844 1 98.25 147 GLY A C 1
ATOM 1164 O O . GLY A 1 147 ? 0.877 12.359 14.328 1 98.25 147 GLY A O 1
ATOM 1165 N N . ILE A 1 148 ? 0.508 14.43 13.383 1 98.69 148 ILE A N 1
ATOM 1166 C CA . ILE A 1 148 ? -0.95 14.406 13.344 1 98.69 148 ILE A CA 1
ATOM 1167 C C . ILE A 1 148 ? -1.425 14.156 11.914 1 98.69 148 ILE A C 1
ATOM 1169 O O . ILE A 1 148 ? -0.958 14.812 10.977 1 98.69 148 ILE A O 1
ATOM 1173 N N . ALA A 1 149 ? -2.264 13.219 11.727 1 98.62 149 ALA A N 1
ATOM 1174 C CA . ALA A 1 149 ? -2.787 12.859 10.414 1 98.62 149 ALA A CA 1
ATOM 1175 C C . ALA A 1 149 ? -4.293 13.086 10.336 1 98.62 149 ALA A C 1
ATOM 1177 O O . ALA A 1 149 ? -5.004 12.906 11.328 1 98.62 149 ALA A O 1
ATOM 1178 N N . LEU A 1 150 ? -4.801 13.516 9.188 1 97.38 150 LEU A N 1
ATOM 1179 C CA . LEU A 1 150 ? -6.227 13.555 8.867 1 97.38 150 LEU A CA 1
ATOM 1180 C C . LEU A 1 150 ? -6.648 12.297 8.109 1 97.38 150 LEU A C 1
ATOM 1182 O O . LEU A 1 150 ? -6.188 12.062 6.992 1 97.38 150 LEU A O 1
ATOM 1186 N N . LYS A 1 151 ? -7.469 11.484 8.75 1 97.38 151 LYS A N 1
ATOM 1187 C CA . LYS A 1 151 ? -7.828 10.172 8.219 1 97.38 151 LYS A CA 1
ATOM 1188 C C . LYS A 1 151 ? -9.336 9.938 8.289 1 97.38 151 LYS A C 1
ATOM 1190 O O . LYS A 1 151 ? -10.039 10.648 9.016 1 97.38 151 LYS A O 1
ATOM 1195 N N . SER A 1 152 ? -9.773 8.984 7.441 1 96.12 152 SER A N 1
ATOM 1196 C CA . SER A 1 152 ? -11.109 8.445 7.703 1 96.12 152 SER A CA 1
ATOM 1197 C C . SER A 1 152 ? -11.141 7.664 9.008 1 96.12 152 SER A C 1
ATOM 1199 O O . SER A 1 152 ? -10.211 6.906 9.312 1 96.12 152 SER A O 1
ATOM 1201 N N . ILE A 1 153 ? -12.234 7.816 9.781 1 96.69 153 ILE A N 1
ATOM 1202 C CA . ILE A 1 153 ? -12.383 7.07 11.023 1 96.69 153 ILE A CA 1
ATOM 1203 C C . ILE A 1 153 ? -12.312 5.57 10.734 1 96.69 153 ILE A C 1
ATOM 1205 O O . ILE A 1 153 ? -11.805 4.801 11.547 1 96.69 153 ILE A O 1
ATOM 1209 N N . LEU A 1 154 ? -12.758 5.133 9.602 1 96.5 154 LEU A N 1
ATOM 1210 C CA . LEU A 1 154 ? -12.742 3.723 9.227 1 96.5 154 LEU A CA 1
ATOM 1211 C C . LEU A 1 154 ? -11.312 3.207 9.109 1 96.5 154 LEU A C 1
ATOM 1213 O O . LEU A 1 154 ? -11.031 2.059 9.461 1 96.5 154 LEU A O 1
ATOM 1217 N N . ASP A 1 155 ? -10.406 4.023 8.648 1 97.31 155 ASP A N 1
ATOM 1218 C CA . ASP A 1 155 ? -9.008 3.637 8.453 1 97.31 155 ASP A CA 1
ATOM 1219 C C . ASP A 1 155 ? -8.305 3.42 9.781 1 97.31 155 ASP A C 1
ATOM 1221 O O . ASP A 1 155 ? -7.324 2.674 9.859 1 97.31 155 ASP A O 1
ATOM 1225 N N . VAL A 1 156 ? -8.805 4.121 10.867 1 98.25 156 VAL A N 1
ATOM 1226 C CA . VAL A 1 156 ? -7.992 4.172 12.086 1 98.25 156 VAL A CA 1
ATOM 1227 C C . VAL A 1 156 ? -8.812 3.664 13.273 1 98.25 156 VAL A C 1
ATOM 1229 O O . VAL A 1 156 ? -8.391 3.787 14.422 1 98.25 156 VAL A O 1
ATOM 1232 N N . GLN A 1 157 ? -9.953 3.088 13.0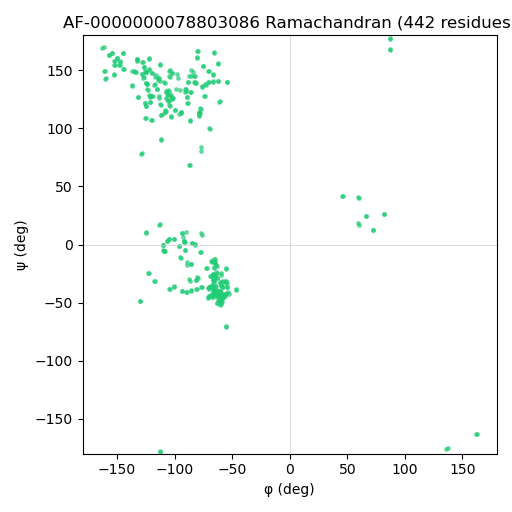31 1 96.69 157 GLN A N 1
ATOM 1233 C CA . GLN A 1 157 ? -10.859 2.691 14.109 1 96.69 157 GLN A CA 1
ATOM 1234 C C . GLN A 1 157 ? -10.195 1.687 15.047 1 96.69 157 GLN A C 1
ATOM 1236 O O . GLN A 1 157 ? -10.289 1.809 16.266 1 96.69 157 GLN A O 1
ATOM 1241 N N . GLU A 1 158 ? -9.508 0.684 14.516 1 96.62 158 GLU A N 1
ATOM 1242 C CA . GLU A 1 158 ? -8.844 -0.315 15.352 1 96.62 158 GLU A CA 1
ATOM 1243 C C . GLU A 1 158 ? -7.703 0.302 16.156 1 96.62 158 GLU A C 1
ATOM 1245 O O . GLU A 1 158 ? -7.477 -0.067 17.297 1 96.62 158 GLU A O 1
ATOM 1250 N N . ASP A 1 159 ? -7.012 1.223 15.531 1 98.56 159 ASP A N 1
ATOM 1251 C CA . ASP A 1 159 ? -5.918 1.908 16.219 1 98.56 159 ASP A CA 1
ATOM 1252 C C . ASP A 1 159 ? -6.445 2.742 17.375 1 98.56 159 ASP A C 1
ATOM 1254 O O . ASP A 1 159 ? -5.809 2.811 18.438 1 98.56 159 ASP A O 1
ATOM 1258 N N . ILE A 1 160 ? -7.562 3.354 17.188 1 98.19 160 ILE A N 1
ATOM 1259 C CA . ILE A 1 160 ? -8.172 4.164 18.234 1 98.19 160 ILE A CA 1
ATOM 1260 C C . ILE A 1 160 ? -8.688 3.264 19.359 1 98.19 160 ILE A C 1
ATOM 1262 O O . ILE A 1 160 ? -8.453 3.533 20.531 1 98.19 160 ILE A O 1
ATOM 1266 N N . LYS A 1 161 ? -9.336 2.182 18.969 1 97.19 161 LYS A N 1
ATOM 1267 C CA . LYS A 1 161 ? -9.859 1.228 19.938 1 97.19 161 LYS A CA 1
ATOM 1268 C C . LYS A 1 161 ? -8.75 0.674 20.828 1 97.19 161 LYS A C 1
ATOM 1270 O O . LYS A 1 161 ? -8.938 0.494 22.031 1 97.19 161 LYS A O 1
ATOM 1275 N N . GLN A 1 162 ? -7.598 0.473 20.281 1 98 162 GLN A N 1
ATOM 1276 C CA . GLN A 1 162 ? -6.465 -0.095 21 1 98 162 GLN A CA 1
ATOM 1277 C C . GLN A 1 162 ? -5.605 1.001 21.625 1 98 162 GLN A C 1
ATOM 1279 O O . GLN A 1 162 ? -4.523 0.727 22.156 1 98 162 GLN A O 1
ATOM 1284 N N . GLN A 1 163 ? -6.016 2.182 21.469 1 98.12 163 GLN A N 1
ATOM 1285 C CA . GLN A 1 163 ? -5.398 3.352 22.078 1 98.12 163 GLN A CA 1
ATOM 1286 C C . GLN A 1 163 ? -3.996 3.59 21.531 1 98.12 163 GLN A C 1
ATOM 1288 O O . GLN A 1 163 ? -3.133 4.133 22.219 1 98.12 163 GLN A O 1
ATOM 1293 N N . ARG A 1 164 ? -3.777 3.109 20.359 1 98.69 164 ARG A N 1
ATOM 1294 C CA . ARG A 1 164 ? -2.525 3.408 19.672 1 98.69 164 ARG A CA 1
ATOM 1295 C C . ARG A 1 164 ? -2.574 4.785 19.016 1 98.69 164 ARG A C 1
ATOM 1297 O O . ARG A 1 164 ? -1.535 5.418 18.812 1 98.69 164 ARG A O 1
ATOM 1304 N N . LEU A 1 165 ? -3.777 5.203 18.656 1 98.88 165 LEU A N 1
ATOM 1305 C CA . LEU A 1 165 ? -4.059 6.562 18.203 1 98.88 165 LEU A CA 1
ATOM 1306 C C . LEU A 1 165 ? -5.172 7.191 19.047 1 98.88 165 LEU A C 1
ATOM 1308 O O . LEU A 1 165 ? -6.039 6.488 19.562 1 98.88 165 LEU A O 1
ATOM 1312 N N . VAL A 1 166 ? -5.105 8.453 19.203 1 98.69 166 VAL A N 1
ATOM 1313 C CA . VAL A 1 166 ? -6.172 9.234 19.828 1 98.69 166 VAL A CA 1
ATOM 1314 C C . VAL A 1 166 ? -6.566 10.391 18.906 1 98.69 166 VAL A C 1
ATOM 1316 O O . VAL A 1 166 ? -5.719 10.945 18.203 1 98.69 166 VAL A O 1
ATOM 1319 N N . THR A 1 167 ? -7.871 10.695 18.891 1 98.5 167 THR A N 1
ATOM 1320 C CA . THR A 1 167 ? -8.344 11.789 18.047 1 98.5 167 THR A CA 1
ATOM 1321 C C . THR A 1 167 ? -8.18 13.133 18.75 1 98.5 167 THR A C 1
ATOM 1323 O O . THR A 1 167 ? -8.195 13.195 19.984 1 98.5 167 THR A O 1
ATOM 1326 N N . VAL A 1 168 ? -7.953 14.172 18.031 1 98.19 168 VAL A N 1
ATOM 1327 C CA . VAL A 1 168 ? -7.82 15.523 18.562 1 98.19 168 VAL A CA 1
ATOM 1328 C C . VAL A 1 168 ? -8.766 16.469 17.812 1 98.19 168 VAL A C 1
ATOM 1330 O O . VAL A 1 168 ? -9.227 16.156 16.719 1 98.19 168 VAL A O 1
ATOM 1333 N N . LEU A 1 169 ? -9.125 17.578 18.438 1 96.69 169 LEU A N 1
ATOM 1334 C CA . LEU A 1 169 ? -10 18.594 17.891 1 96.69 169 LEU A CA 1
ATOM 1335 C C . LEU A 1 169 ? -11.367 18.016 17.547 1 96.69 169 LEU A C 1
ATOM 1337 O O . LEU A 1 169 ? -11.906 18.297 16.469 1 96.69 169 LEU A O 1
ATOM 1341 N N . ASN A 1 170 ? -11.875 17.188 18.359 1 94.75 170 ASN A N 1
ATOM 1342 C CA . ASN A 1 170 ? -13.094 16.422 18.141 1 94.75 170 ASN A CA 1
ATOM 1343 C C . ASN A 1 170 ? -14.32 17.328 18.078 1 94.75 170 ASN A C 1
ATOM 1345 O O . ASN A 1 170 ? -15.383 16.906 17.594 1 94.75 170 ASN A O 1
ATOM 1349 N N . GLY A 1 171 ? -14.273 18.5 18.422 1 88.62 171 GLY A N 1
ATOM 1350 C CA . GLY A 1 171 ? -15.406 19.406 18.359 1 88.62 171 GLY A CA 1
ATOM 1351 C C . GLY A 1 171 ? -15.625 20 16.984 1 88.62 171 GLY A C 1
ATOM 1352 O O . GLY A 1 171 ? -16.578 20.75 16.766 1 88.62 171 GLY A O 1
ATOM 1353 N N . TYR A 1 172 ? -14.766 19.609 16.047 1 89.06 172 TYR A N 1
ATOM 1354 C CA . TYR A 1 172 ? -14.844 20.141 14.703 1 89.06 172 TYR A CA 1
ATOM 1355 C C . TYR A 1 172 ? -15.133 19.047 13.688 1 89.06 172 TYR A C 1
ATOM 1357 O O . TYR A 1 172 ? -14.609 17.938 13.805 1 89.06 172 TYR A O 1
ATOM 1365 N N . MET A 1 173 ? -16 19.375 12.805 1 83.12 173 MET A N 1
ATOM 1366 C CA . MET A 1 173 ? -16.031 18.562 11.586 1 83.12 173 MET A CA 1
ATOM 1367 C C . MET A 1 173 ? -14.867 18.922 10.672 1 83.12 173 MET A C 1
ATOM 1369 O O . MET A 1 173 ? -14.562 20.094 10.469 1 83.12 173 MET A O 1
ATOM 1373 N N . LYS A 1 174 ? -14.266 17.859 10.156 1 88.25 174 LYS A N 1
ATOM 1374 C CA . LYS A 1 174 ? -13.07 18.078 9.352 1 88.25 174 LYS A CA 1
ATOM 1375 C C . LYS A 1 174 ? -13.234 17.5 7.949 1 88.25 174 LYS A C 1
ATOM 1377 O O . LYS A 1 174 ? -13.914 16.484 7.766 1 88.25 174 LYS A O 1
ATOM 1382 N N . ASN A 1 175 ? -12.531 18.141 7.012 1 86.25 175 ASN A N 1
ATOM 1383 C CA . ASN A 1 175 ? -12.539 17.656 5.637 1 86.25 175 ASN A CA 1
ATOM 1384 C C . ASN A 1 175 ? -11.383 18.234 4.828 1 86.25 175 ASN A C 1
ATOM 1386 O O . ASN A 1 175 ? -10.695 19.141 5.289 1 86.25 175 ASN A O 1
ATOM 1390 N N . PHE A 1 176 ? -11.203 17.641 3.633 1 83.5 176 PHE A N 1
ATOM 1391 C CA . PHE A 1 176 ? -10.18 18.156 2.727 1 83.5 176 PHE A CA 1
ATOM 1392 C C . PHE A 1 176 ? -10.758 19.234 1.824 1 83.5 176 PHE A C 1
ATOM 1394 O O . PHE A 1 176 ? -10.016 19.906 1.103 1 83.5 176 PHE A O 1
ATOM 1401 N N . ASN A 1 177 ? -11.984 19.281 1.785 1 77.25 177 ASN A N 1
ATOM 1402 C CA . ASN A 1 177 ? -12.625 20.297 0.958 1 77.25 177 ASN A CA 1
ATOM 1403 C C . ASN A 1 177 ? -13.805 20.953 1.683 1 77.25 177 ASN A C 1
ATOM 1405 O O . ASN A 1 177 ? -14.414 20.328 2.559 1 77.25 177 ASN A O 1
ATOM 1409 N N . ALA A 1 178 ? -14.031 22.234 1.337 1 68.12 178 ALA A N 1
ATOM 1410 C CA . ALA A 1 178 ? -15.055 23.031 2.002 1 68.12 178 ALA A CA 1
ATOM 1411 C C . ALA A 1 178 ? -16.453 22.484 1.697 1 68.12 178 ALA A C 1
ATOM 1413 O O . ALA A 1 178 ? -17.375 22.672 2.49 1 68.12 178 ALA A O 1
ATOM 1414 N N . SER A 1 179 ? -16.531 21.922 0.59 1 65.44 179 SER A N 1
ATOM 1415 C CA . SER A 1 179 ? -17.859 21.609 0.084 1 65.44 179 SER A CA 1
ATOM 1416 C C . SER A 1 179 ? -18.297 20.203 0.51 1 65.44 179 SER A C 1
ATOM 1418 O O . SER A 1 179 ? -19.453 19.828 0.305 1 65.44 179 SER A O 1
ATOM 1420 N N . THR A 1 180 ? -17.422 19.547 1.118 1 60.72 180 THR A N 1
ATOM 1421 C CA . THR A 1 180 ? -17.781 18.156 1.363 1 60.72 180 THR A CA 1
ATOM 1422 C C . THR A 1 180 ? -18.734 18.047 2.551 1 60.72 180 THR A C 1
ATOM 1424 O O . THR A 1 180 ? -18.422 18.5 3.65 1 60.72 180 THR A O 1
ATOM 1427 N N . SER A 1 181 ? -19.984 17.625 2.189 1 58.81 181 SER A N 1
ATOM 1428 C CA . SER A 1 181 ? -20.938 17.266 3.229 1 58.81 181 SER A CA 1
ATOM 1429 C C . SER A 1 181 ? -20.484 16.031 3.998 1 58.81 181 SER A C 1
ATOM 1431 O O . SER A 1 181 ? -19.531 15.367 3.609 1 58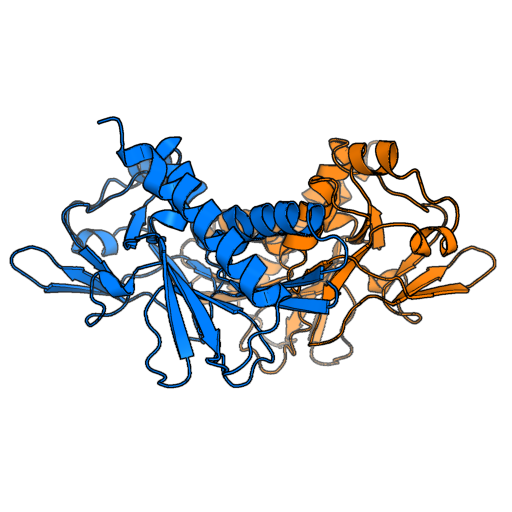.81 181 SER A O 1
ATOM 1433 N N . SER A 1 182 ? -21.125 15.805 5.145 1 59.78 182 SER A N 1
ATOM 1434 C CA . SER A 1 182 ? -20.891 14.586 5.91 1 59.78 182 SER A CA 1
ATOM 1435 C C . SER A 1 182 ? -20.922 13.352 5.012 1 59.78 182 SER A C 1
ATOM 1437 O O . SER A 1 182 ? -20.109 12.438 5.172 1 59.78 182 SER A O 1
ATOM 1439 N N . ALA A 1 183 ? -21.797 13.406 4.125 1 60.38 183 ALA A N 1
ATOM 1440 C CA . ALA A 1 183 ? -21.953 12.305 3.176 1 60.38 183 ALA A CA 1
ATOM 1441 C C . ALA A 1 183 ? -20.719 12.172 2.291 1 60.38 183 ALA A C 1
ATOM 1443 O O . ALA A 1 183 ? -20.406 11.078 1.807 1 60.38 183 ALA A O 1
ATOM 1444 N N . GLY A 1 184 ? -19.984 13.156 2.307 1 77.19 184 GLY A N 1
ATOM 1445 C CA . GLY A 1 184 ? -18.781 13.188 1.491 1 77.19 184 GLY A CA 1
ATOM 1446 C C . GLY A 1 184 ? -17.656 12.367 2.074 1 77.19 184 GLY A C 1
ATOM 1447 O O . GLY A 1 184 ? -16.688 12.047 1.376 1 77.19 184 GLY A O 1
ATOM 1448 N N . ALA A 1 185 ? -17.922 11.891 3.273 1 87.19 185 ALA A N 1
ATOM 1449 C CA . ALA A 1 185 ? -16.844 11.148 3.936 1 87.19 185 ALA A CA 1
ATOM 1450 C C . ALA A 1 185 ? -17.188 9.664 4.02 1 87.19 185 ALA A C 1
ATOM 1452 O O . ALA A 1 185 ? -16.359 8.852 4.449 1 87.19 185 ALA A O 1
ATOM 1453 N N . ASP A 1 186 ? -18.328 9.289 3.523 1 92.25 186 ASP A N 1
ATOM 1454 C CA . ASP A 1 186 ? -18.766 7.898 3.607 1 92.25 186 ASP A CA 1
ATOM 1455 C C . ASP A 1 186 ? -18.016 7.027 2.594 1 92.25 186 ASP A C 1
ATOM 1457 O O . ASP A 1 186 ? -17.562 7.523 1.565 1 92.25 186 ASP A O 1
ATOM 1461 N N . LEU A 1 187 ? -17.938 5.797 2.961 1 94.88 187 LEU A N 1
ATOM 1462 C CA . LEU A 1 187 ? -17.391 4.797 2.055 1 94.88 187 LEU A CA 1
ATOM 1463 C C . LEU A 1 187 ? -18.469 4.195 1.172 1 94.88 187 LEU A C 1
ATOM 1465 O O . LEU A 1 187 ? -19.5 3.738 1.673 1 94.88 187 LEU A O 1
ATOM 1469 N N . ASN A 1 188 ? -18.234 4.234 -0.12 1 93.69 188 ASN A N 1
ATOM 1470 C CA . ASN A 1 188 ? -19.234 3.75 -1.07 1 93.69 188 ASN A CA 1
ATOM 1471 C C . ASN A 1 188 ? -18.641 2.723 -2.031 1 93.69 188 ASN A C 1
ATOM 1473 O O . ASN A 1 188 ? -17.422 2.68 -2.225 1 93.69 188 ASN A O 1
ATOM 1477 N N . VAL A 1 189 ? -19.5 1.9 -2.479 1 94.5 189 VAL A N 1
ATOM 1478 C CA . VAL A 1 189 ? -19.188 1.033 -3.605 1 94.5 189 VAL A CA 1
ATOM 1479 C C . VAL A 1 189 ? -19.891 1.534 -4.863 1 94.5 189 VAL A C 1
ATOM 1481 O O . VAL A 1 189 ? -21.078 1.895 -4.816 1 94.5 189 VAL A O 1
ATOM 1484 N N . ILE A 1 190 ? -19.156 1.628 -5.941 1 92.12 190 ILE A N 1
ATOM 1485 C CA . ILE A 1 190 ? -19.656 2.168 -7.203 1 92.12 190 ILE A CA 1
ATOM 1486 C C . ILE A 1 190 ? -19.469 1.14 -8.32 1 92.12 190 ILE A C 1
ATOM 1488 O O . ILE A 1 190 ? -18.422 0.491 -8.398 1 92.12 190 ILE A O 1
ATOM 1492 N N . TYR A 1 191 ? -20.438 0.995 -9.148 1 91.5 191 TYR A N 1
ATOM 1493 C CA . TYR A 1 191 ? -20.375 0.088 -10.289 1 91.5 191 TYR A CA 1
ATOM 1494 C C . TYR A 1 191 ? -21.312 0.548 -11.398 1 91.5 191 TYR A C 1
ATOM 1496 O O . TYR A 1 191 ? -22.141 1.43 -11.188 1 91.5 191 TYR A O 1
ATOM 1504 N N . LEU A 1 192 ? -21.141 0.012 -12.602 1 88.06 192 LEU A N 1
ATOM 1505 C CA . LEU A 1 192 ? -21.938 0.407 -13.758 1 88.06 192 LEU A CA 1
ATOM 1506 C C . LEU A 1 192 ? -23.359 -0.139 -13.648 1 88.06 192 LEU A C 1
ATOM 1508 O O . LEU A 1 192 ? -23.562 -1.278 -13.227 1 88.06 192 LEU A O 1
ATOM 1512 N N . SER A 1 193 ? -24.203 0.804 -14.023 1 82.06 193 SER A N 1
ATOM 1513 C CA . SER A 1 193 ? -25.594 0.386 -14.141 1 82.06 193 SER A CA 1
ATOM 1514 C C . SER A 1 193 ? -25.844 -0.366 -15.445 1 82.06 193 SER A C 1
ATOM 1516 O O . SER A 1 193 ? -25.562 0.155 -16.531 1 82.06 193 SER A O 1
ATOM 1518 N N . ARG A 1 194 ? -26.094 -1.618 -15.312 1 79.25 194 ARG A N 1
ATOM 1519 C CA . ARG A 1 194 ? -26.391 -2.406 -16.5 1 79.25 194 ARG A CA 1
ATOM 1520 C C . ARG A 1 194 ? -27.734 -3.117 -16.359 1 79.25 194 ARG A C 1
ATOM 1522 O O . ARG A 1 194 ? -28.188 -3.398 -15.25 1 79.25 194 ARG A O 1
ATOM 1529 N N . GLN A 1 195 ? -28.344 -3.26 -17.516 1 78.88 195 GLN A N 1
ATOM 1530 C CA . GLN A 1 195 ? -29.578 -4.043 -17.531 1 78.88 195 GLN A CA 1
ATOM 1531 C C . GLN A 1 195 ? -29.344 -5.445 -16.969 1 78.88 195 GLN A C 1
ATOM 1533 O O . GLN A 1 195 ? -30.141 -5.949 -16.188 1 78.88 195 GLN A O 1
ATOM 1538 N N . TYR A 1 196 ? -28.234 -5.992 -17.438 1 85.5 196 TYR A N 1
ATOM 1539 C CA . TYR A 1 196 ? -27.859 -7.32 -16.969 1 85.5 196 TYR A CA 1
ATOM 1540 C C . TYR A 1 196 ? -26.5 -7.293 -16.281 1 85.5 196 TYR A C 1
ATOM 1542 O O . TYR A 1 196 ? -25.469 -7.156 -16.953 1 85.5 196 TYR A O 1
ATOM 1550 N N . GLN A 1 197 ? -26.547 -7.422 -15.008 1 88.25 197 GLN A N 1
ATOM 1551 C CA . GLN A 1 197 ? -25.312 -7.523 -14.227 1 88.25 197 GLN A CA 1
ATOM 1552 C C . GLN A 1 197 ? -24.828 -8.969 -14.164 1 88.25 197 GLN A C 1
ATOM 1554 O O . GLN A 1 197 ? -25.609 -9.883 -13.867 1 88.25 197 GLN A O 1
ATOM 1559 N N . PRO A 1 198 ? -23.578 -9.141 -14.445 1 91.81 198 PRO A N 1
ATOM 1560 C CA . PRO A 1 198 ? -23.078 -10.5 -14.273 1 91.81 198 PRO A CA 1
ATOM 1561 C C . PRO A 1 198 ? -23.328 -11.055 -12.875 1 91.81 198 PRO A C 1
ATOM 1563 O O . PRO A 1 198 ? -23.25 -10.32 -11.883 1 91.81 198 PRO A O 1
ATOM 1566 N N . LYS A 1 199 ? -23.688 -12.305 -12.781 1 94.38 199 LYS A N 1
ATOM 1567 C CA . LYS A 1 199 ? -24.047 -12.953 -11.523 1 94.38 199 LYS A CA 1
ATOM 1568 C C . LYS A 1 199 ? -22.922 -12.82 -10.5 1 94.38 199 LYS A C 1
ATOM 1570 O O . LYS A 1 199 ? -23.188 -12.578 -9.32 1 94.38 199 LYS A O 1
ATOM 1575 N N . ARG A 1 200 ? -21.641 -12.992 -10.883 1 95.25 200 ARG A N 1
ATOM 1576 C CA . ARG A 1 200 ? -20.5 -12.906 -9.969 1 95.25 200 ARG A CA 1
ATOM 1577 C C . ARG A 1 200 ? -20.422 -11.531 -9.32 1 95.25 200 ARG A C 1
ATOM 1579 O O . ARG A 1 200 ? -20.078 -11.414 -8.148 1 95.25 200 ARG A O 1
ATOM 1586 N N . LEU A 1 201 ? -20.797 -10.523 -10.086 1 95.62 201 LEU A N 1
ATOM 1587 C CA . LEU A 1 201 ? -20.797 -9.156 -9.562 1 95.62 201 LEU A CA 1
ATOM 1588 C C . LEU A 1 201 ? -21.906 -8.961 -8.539 1 95.62 201 LEU A C 1
ATOM 1590 O O . LEU A 1 201 ? -21.672 -8.414 -7.461 1 95.62 201 LEU A O 1
ATOM 1594 N N . ARG A 1 202 ? -23.062 -9.422 -8.859 1 95.44 202 ARG A N 1
ATOM 1595 C CA . ARG A 1 202 ? -24.203 -9.297 -7.965 1 95.44 202 ARG A CA 1
ATOM 1596 C C . ARG A 1 202 ? -23.953 -10.023 -6.648 1 95.44 202 ARG A C 1
ATOM 1598 O O . ARG A 1 202 ? -24.234 -9.492 -5.574 1 95.44 202 ARG A O 1
ATOM 1605 N N . LEU A 1 203 ? -23.422 -11.195 -6.781 1 96.5 203 LEU A N 1
ATOM 1606 C CA . LEU A 1 203 ? -23.156 -11.992 -5.59 1 96.5 203 LEU A CA 1
ATOM 1607 C C . LEU A 1 203 ? -22.094 -11.352 -4.723 1 96.5 203 LEU A C 1
ATOM 1609 O O . LEU A 1 203 ? -22.203 -11.344 -3.494 1 96.5 203 LEU A O 1
ATOM 1613 N N . PHE A 1 204 ? -21.094 -10.82 -5.359 1 97.81 204 PHE A N 1
ATOM 1614 C CA . PHE A 1 204 ? -20.047 -10.188 -4.57 1 97.81 204 PHE A CA 1
ATOM 1615 C C . PHE A 1 204 ? -20.562 -8.93 -3.883 1 97.81 204 PHE A C 1
ATOM 1617 O O . PHE A 1 204 ? -20.25 -8.68 -2.719 1 97.81 204 PHE A O 1
ATOM 1624 N N . LEU A 1 205 ? -21.312 -8.156 -4.621 1 97.25 205 LEU A N 1
ATOM 1625 C CA . LEU A 1 205 ? -21.859 -6.934 -4.047 1 97.25 205 LEU A CA 1
ATOM 1626 C C . LEU A 1 205 ? -22.719 -7.25 -2.824 1 97.25 205 LEU A C 1
ATOM 1628 O O . LEU A 1 205 ? -22.594 -6.586 -1.79 1 97.25 205 LEU A O 1
ATOM 1632 N N . ALA A 1 206 ? -23.547 -8.234 -2.926 1 97.38 206 ALA A N 1
ATOM 1633 C CA . ALA A 1 206 ? -24.391 -8.648 -1.79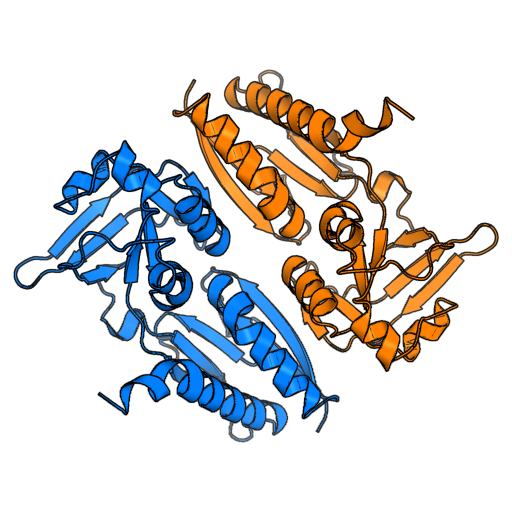9 1 97.38 206 ALA A CA 1
ATOM 1634 C C . ALA A 1 206 ? -23.531 -9.102 -0.619 1 97.38 206 ALA A C 1
ATOM 1636 O O . ALA A 1 206 ? -23.797 -8.727 0.527 1 97.38 206 ALA A O 1
ATOM 1637 N N . PHE A 1 207 ? -22.5 -9.875 -0.909 1 98.12 207 PHE A N 1
ATOM 1638 C CA . PHE A 1 207 ? -21.578 -10.375 0.11 1 98.12 207 PHE A CA 1
ATOM 1639 C C . PHE A 1 207 ? -20.844 -9.234 0.788 1 98.12 207 PHE A C 1
ATOM 1641 O O . PHE A 1 207 ? -20.75 -9.188 2.016 1 98.12 207 PHE A O 1
ATOM 1648 N N . LEU A 1 208 ? -20.375 -8.297 0.002 1 98.25 208 LEU A N 1
ATOM 1649 C CA . LEU A 1 208 ? -19.609 -7.141 0.471 1 98.25 208 LEU A CA 1
ATOM 1650 C C . LEU A 1 208 ? -20.453 -6.281 1.409 1 98.25 208 LEU A C 1
ATOM 1652 O O . LEU A 1 208 ? -20.016 -5.941 2.508 1 98.25 208 LEU A O 1
ATOM 1656 N N . ILE A 1 209 ? -21.641 -6.004 1.002 1 97.19 209 ILE A N 1
ATOM 1657 C CA . ILE A 1 209 ? -22.531 -5.16 1.778 1 97.19 209 ILE A CA 1
ATOM 1658 C C . ILE A 1 209 ? -22.875 -5.844 3.104 1 97.19 209 ILE A C 1
ATOM 1660 O O . ILE A 1 209 ? -22.859 -5.203 4.156 1 97.19 209 ILE A O 1
ATOM 1664 N N . GLU A 1 210 ? -23.109 -7.113 3.051 1 97.31 210 GLU A N 1
ATOM 1665 C CA . GLU A 1 210 ? -23.406 -7.871 4.262 1 97.31 210 GLU A CA 1
ATOM 1666 C C . GLU A 1 210 ? -22.234 -7.867 5.227 1 97.31 210 GLU A C 1
ATOM 1668 O O . GLU A 1 210 ? -22.422 -7.699 6.438 1 97.31 210 GLU A O 1
ATOM 1673 N N . GLN A 1 211 ? -21.031 -8.062 4.734 1 97.38 211 GLN A N 1
ATOM 1674 C CA . GLN A 1 211 ? -19.844 -8.086 5.574 1 97.38 211 GLN A CA 1
ATOM 1675 C C . GLN A 1 211 ? -19.625 -6.738 6.254 1 97.38 211 GLN A C 1
ATOM 1677 O O . GLN A 1 211 ? -19.25 -6.68 7.426 1 97.38 211 GLN A O 1
ATOM 1682 N N . PHE A 1 212 ? -19.844 -5.652 5.566 1 97.12 212 PHE A N 1
ATOM 1683 C CA . PHE A 1 212 ? -19.672 -4.332 6.152 1 97.12 212 PHE A CA 1
ATOM 1684 C C . PHE A 1 212 ? -20.75 -4.051 7.191 1 97.12 212 PHE A C 1
ATOM 1686 O O . PHE A 1 212 ? -20.484 -3.412 8.211 1 97.12 212 PHE A O 1
ATOM 1693 N N . LYS A 1 213 ? -21.969 -4.496 6.922 1 95 213 LY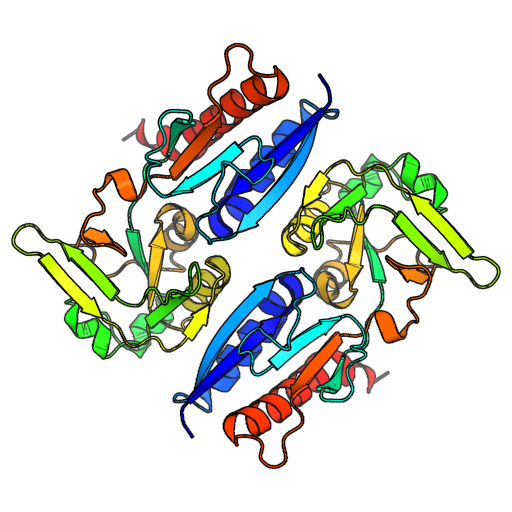S A N 1
ATOM 1694 C CA . LYS A 1 213 ? -23.031 -4.367 7.918 1 95 213 LYS A CA 1
ATOM 1695 C C . LYS A 1 213 ? -22.672 -5.082 9.211 1 95 213 LYS A C 1
ATOM 1697 O O . LYS A 1 213 ? -22.844 -4.535 10.305 1 95 213 LYS A O 1
ATOM 1702 N N . LEU A 1 214 ? -22.125 -6.258 9.125 1 93.44 214 LEU A N 1
ATOM 1703 C CA . LEU A 1 214 ? -21.75 -7.062 10.281 1 93.44 214 LEU A CA 1
ATOM 1704 C C . LEU A 1 214 ? -20.609 -6.418 11.047 1 93.44 214 LEU A C 1
ATOM 1706 O O . LEU A 1 214 ? -20.578 -6.453 12.281 1 93.44 214 LEU A O 1
ATOM 1710 N N . ARG A 1 215 ? -19.719 -5.773 10.297 1 91.06 215 ARG A N 1
ATOM 1711 C CA . ARG A 1 215 ? -18.5 -5.258 10.914 1 91.06 215 ARG A CA 1
ATOM 1712 C C . ARG A 1 215 ? -18.719 -3.861 11.484 1 91.06 215 ARG A C 1
ATOM 1714 O O . ARG A 1 215 ? -18.109 -3.486 12.484 1 91.06 215 ARG A O 1
ATOM 1721 N N . PHE A 1 216 ? -19.578 -3.109 10.922 1 88.88 216 PHE A N 1
ATOM 1722 C CA . PHE A 1 216 ? -19.625 -1.702 11.297 1 88.88 216 PHE A CA 1
ATOM 1723 C C . PHE A 1 216 ? -21.016 -1.332 11.797 1 88.88 216 PHE A C 1
ATOM 1725 O O . PHE A 1 216 ? -21.219 -0.256 12.359 1 88.88 216 PHE A O 1
ATOM 1732 N N . GLU A 1 217 ? -22.094 -1.907 11.508 1 73.81 217 GLU A N 1
ATOM 1733 C CA . GLU A 1 217 ? -23.422 -1.588 12 1 73.81 217 GLU A CA 1
ATOM 1734 C C . GLU A 1 217 ? -23.844 -2.541 13.117 1 73.81 217 GLU A C 1
ATOM 1736 O O . GLU A 1 217 ? -24.625 -2.172 13.992 1 73.81 217 GLU A O 1
ATOM 1741 N N . GLY A 1 218 ? -23.516 -3.754 13.086 1 59.62 218 GLY A N 1
ATOM 1742 C CA . GLY A 1 218 ? -24 -4.699 14.078 1 59.62 218 GLY A CA 1
ATOM 1743 C C . GLY A 1 218 ? -23.703 -4.277 15.5 1 59.62 218 GLY A C 1
ATOM 1744 O O . GLY A 1 218 ? -24.297 -4.801 16.453 1 59.62 218 GLY A O 1
ATOM 1745 N N . ASN A 1 219 ? -22.625 -3.607 15.789 1 46.28 219 ASN A N 1
ATOM 1746 C CA . ASN A 1 219 ? -22.453 -3.332 17.203 1 46.28 219 ASN A CA 1
ATOM 1747 C C . ASN A 1 219 ? -23.453 -2.285 17.703 1 46.28 219 ASN A C 1
ATOM 1749 O O . ASN A 1 219 ? -23.391 -1.862 18.859 1 46.28 219 ASN A O 1
ATOM 1753 N N . ASN A 1 220 ? -24.016 -1.503 16.906 1 40.69 220 ASN A N 1
ATOM 1754 C CA . ASN A 1 220 ? -24.938 -0.533 17.484 1 40.69 220 ASN A CA 1
ATOM 1755 C C . ASN A 1 220 ? -26.172 -1.213 18.062 1 40.69 220 ASN A C 1
ATOM 1757 O O . ASN A 1 220 ? -27.156 -0.546 18.391 1 40.69 220 ASN A O 1
ATOM 1761 N N . ILE A 1 221 ? -26.578 -2.422 17.859 1 34.62 221 ILE A N 1
ATOM 1762 C CA . ILE A 1 221 ? -27.812 -2.891 18.5 1 34.62 221 ILE A CA 1
ATOM 1763 C C . ILE A 1 221 ? -27.719 -2.688 20.016 1 34.62 221 ILE A C 1
ATOM 1765 O O . ILE A 1 221 ? -28.703 -2.301 20.641 1 34.62 221 ILE A O 1
ATOM 1769 N N . ASN A 1 222 ? -26.859 -3.455 20.797 1 32.38 222 ASN A N 1
ATOM 1770 C CA . ASN A 1 222 ? -27.266 -3.605 22.188 1 32.38 222 ASN A CA 1
ATOM 1771 C C . ASN A 1 222 ? -26.984 -2.344 22.984 1 32.38 222 ASN A C 1
ATOM 1773 O O . ASN A 1 222 ? -27.109 -2.342 24.219 1 32.38 222 ASN A O 1
ATOM 1777 N N . GLU A 1 223 ? -26.578 -1.146 22.531 1 25.98 223 GLU A N 1
ATOM 1778 C CA . GLU A 1 223 ? -26.875 -0.199 23.609 1 25.98 223 GLU A CA 1
ATOM 1779 C C . GLU A 1 223 ? -28.297 0.354 23.453 1 25.98 223 GLU A C 1
ATOM 1781 O O . GLU A 1 223 ? -28.766 0.571 22.344 1 25.98 223 GLU A O 1
ATOM 1786 N N . MET B 1 1 ? 20.156 22.891 6.551 1 84.5 1 MET B N 1
ATOM 1787 C CA . MET B 1 1 ? 19.75 22.156 5.359 1 84.5 1 MET B CA 1
ATOM 1788 C C . MET B 1 1 ? 18.234 22 5.305 1 84.5 1 MET B C 1
ATOM 1790 O O . MET B 1 1 ? 17.609 21.562 6.281 1 84.5 1 MET B O 1
ATOM 1794 N N . ARG B 1 2 ? 17.672 22.594 4.234 1 89.94 2 ARG B N 1
ATOM 1795 C CA . ARG B 1 2 ? 16.219 22.562 4.09 1 89.94 2 ARG B CA 1
ATOM 1796 C C . ARG B 1 2 ? 15.82 22.156 2.68 1 89.94 2 ARG B C 1
ATOM 1798 O O . ARG B 1 2 ? 16.656 22.141 1.768 1 89.94 2 ARG B O 1
ATOM 1805 N N . GLY B 1 3 ? 14.602 21.688 2.541 1 94.81 3 GLY B N 1
ATOM 1806 C CA . GLY B 1 3 ? 14.078 21.344 1.229 1 94.81 3 GLY B CA 1
ATOM 1807 C C . GLY B 1 3 ? 13.328 20.031 1.208 1 94.81 3 GLY B C 1
ATOM 1808 O O . GLY B 1 3 ? 13.125 19.406 2.252 1 94.81 3 GLY B O 1
ATOM 1809 N N . THR B 1 4 ? 12.93 19.672 -0.013 1 96.25 4 THR B N 1
ATOM 1810 C CA . THR B 1 4 ? 12.117 18.469 -0.176 1 96.25 4 THR B CA 1
ATOM 1811 C C . THR B 1 4 ? 12.969 17.312 -0.694 1 96.25 4 THR B C 1
ATOM 1813 O O . THR B 1 4 ? 13.992 17.531 -1.338 1 96.25 4 THR B O 1
ATOM 1816 N N . LEU B 1 5 ? 12.648 16.203 -0.312 1 96.31 5 LEU B N 1
ATOM 1817 C CA . LEU B 1 5 ? 13.219 14.953 -0.816 1 96.31 5 LEU B CA 1
ATOM 1818 C C . LEU B 1 5 ? 12.125 14.023 -1.32 1 96.31 5 LEU B C 1
ATOM 1820 O O . LEU B 1 5 ? 11.352 13.477 -0.527 1 96.31 5 LEU B O 1
ATOM 1824 N N . LYS B 1 6 ? 12.055 13.852 -2.605 1 95.88 6 LYS B N 1
ATOM 1825 C CA . LYS B 1 6 ? 11.023 13.031 -3.223 1 95.88 6 LYS B CA 1
ATOM 1826 C C . LYS B 1 6 ? 11.547 11.648 -3.574 1 95.88 6 LYS B C 1
ATOM 1828 O O . LYS B 1 6 ? 12.43 11.508 -4.426 1 95.88 6 LYS B O 1
ATOM 1833 N N . ILE B 1 7 ? 10.953 10.656 -2.904 1 95.69 7 ILE B N 1
ATOM 1834 C CA . ILE B 1 7 ? 11.453 9.289 -2.988 1 95.69 7 ILE B CA 1
ATOM 1835 C C . ILE B 1 7 ? 10.344 8.352 -3.459 1 95.69 7 ILE B C 1
ATOM 1837 O O . ILE B 1 7 ? 9.219 8.422 -2.965 1 95.69 7 ILE B O 1
ATOM 1841 N N . SER B 1 8 ? 10.648 7.52 -4.383 1 95.06 8 SER B N 1
ATOM 1842 C CA . SER B 1 8 ? 9.742 6.441 -4.766 1 95.06 8 SER B CA 1
ATOM 1843 C C . SER B 1 8 ? 10.336 5.078 -4.43 1 95.06 8 SER B C 1
ATOM 1845 O O . SER B 1 8 ? 11.547 4.875 -4.531 1 95.06 8 SER B O 1
ATOM 1847 N N . ALA B 1 9 ? 9.484 4.176 -4.012 1 95.44 9 ALA B N 1
ATOM 1848 C CA . ALA B 1 9 ? 9.922 2.83 -3.648 1 95.44 9 ALA B CA 1
ATOM 1849 C C . ALA B 1 9 ? 8.797 1.819 -3.852 1 95.44 9 ALA B C 1
ATOM 1851 O O . ALA B 1 9 ? 7.617 2.189 -3.889 1 95.44 9 ALA B O 1
ATOM 1852 N N . PRO B 1 10 ? 9.18 0.512 -3.996 1 94.75 10 PRO B N 1
ATOM 1853 C CA . PRO B 1 10 ? 8.148 -0.529 -3.963 1 94.75 10 PRO B CA 1
ATOM 1854 C C . PRO B 1 10 ? 7.414 -0.59 -2.623 1 94.75 10 PRO B C 1
ATOM 1856 O O . PRO B 1 10 ? 7.977 -0.213 -1.592 1 94.75 10 PRO B O 1
ATOM 1859 N N . ARG B 1 11 ? 6.246 -1.093 -2.656 1 95.12 11 ARG B N 1
ATOM 1860 C CA . ARG B 1 11 ? 5.344 -1.03 -1.509 1 95.12 11 ARG B CA 1
ATOM 1861 C C . ARG B 1 11 ? 5.949 -1.741 -0.302 1 95.12 11 ARG B C 1
ATOM 1863 O O . ARG B 1 11 ? 6.098 -1.145 0.767 1 95.12 11 ARG B O 1
ATOM 1870 N N . ASP B 1 12 ? 6.387 -2.967 -0.466 1 96.88 12 ASP B N 1
ATOM 1871 C CA . ASP B 1 12 ? 6.906 -3.734 0.66 1 96.88 12 ASP B CA 1
ATOM 1872 C C . ASP B 1 12 ? 8.156 -3.08 1.242 1 96.88 12 ASP B C 1
ATOM 1874 O O . ASP B 1 12 ? 8.211 -2.785 2.439 1 96.88 12 ASP B O 1
ATOM 1878 N N . ILE B 1 13 ? 9.102 -2.762 0.4 1 96.62 13 ILE B N 1
ATOM 1879 C CA . ILE B 1 13 ? 10.359 -2.168 0.835 1 96.62 13 ILE B CA 1
ATOM 1880 C C . ILE B 1 13 ? 10.102 -0.78 1.418 1 96.62 13 ILE B C 1
ATOM 1882 O O . ILE B 1 13 ? 10.719 -0.391 2.41 1 96.62 13 ILE B O 1
ATOM 1886 N N . GLY B 1 14 ? 9.227 -0.094 0.746 1 97.31 14 GLY B N 1
ATOM 1887 C CA . GLY B 1 14 ? 8.883 1.252 1.181 1 97.31 14 GLY B CA 1
ATOM 1888 C C . GLY B 1 14 ? 8.344 1.303 2.598 1 97.31 14 GLY B C 1
ATOM 1889 O O . GLY B 1 14 ? 8.781 2.127 3.404 1 97.31 14 GLY B O 1
ATOM 1890 N N . LYS B 1 15 ? 7.473 0.438 2.902 1 96.25 15 LYS B N 1
ATOM 1891 C CA . LYS B 1 15 ? 6.82 0.449 4.207 1 96.25 15 LYS B CA 1
ATOM 1892 C C . LYS B 1 15 ? 7.699 -0.203 5.27 1 96.25 15 LYS B C 1
ATOM 1894 O O . LYS B 1 15 ? 7.812 0.305 6.387 1 96.25 15 LYS B O 1
ATOM 1899 N N . GLN B 1 16 ? 8.375 -1.237 4.906 1 96.38 16 GLN B N 1
ATOM 1900 C CA . GLN B 1 16 ? 9.102 -2.035 5.887 1 96.38 16 GLN B CA 1
ATOM 1901 C C . GLN B 1 16 ? 10.445 -1.393 6.23 1 96.38 16 GLN B C 1
ATOM 1903 O O . GLN B 1 16 ? 10.93 -1.521 7.359 1 96.38 16 GLN B O 1
ATOM 1908 N N . TYR B 1 17 ? 11.047 -0.68 5.254 1 97.44 17 TYR B N 1
ATOM 1909 C CA . TYR B 1 17 ? 12.414 -0.242 5.488 1 97.44 17 TYR B CA 1
ATOM 1910 C C . TYR B 1 17 ? 12.57 1.247 5.203 1 97.44 17 TYR B C 1
ATOM 1912 O O . TYR B 1 17 ? 13.062 2 6.043 1 97.44 17 TYR B O 1
ATOM 1920 N N . ILE B 1 18 ? 12.078 1.703 4.055 1 98 18 ILE B N 1
ATOM 1921 C CA . ILE B 1 18 ? 12.352 3.074 3.639 1 98 18 ILE B CA 1
ATOM 1922 C C . ILE B 1 18 ? 11.648 4.051 4.582 1 98 18 ILE B C 1
ATOM 1924 O O . ILE B 1 18 ? 12.25 5.035 5.02 1 98 18 ILE B O 1
ATOM 1928 N N . SER B 1 19 ? 10.398 3.777 4.902 1 98 19 SER B N 1
ATOM 1929 C CA . SER B 1 19 ? 9.609 4.672 5.746 1 98 19 SER B CA 1
ATOM 1930 C C . SER B 1 19 ? 10.25 4.84 7.121 1 98 19 SER B C 1
ATOM 1932 O O . SER B 1 19 ? 10.477 5.965 7.57 1 98 19 SER B O 1
ATOM 1934 N N . PRO B 1 20 ? 10.664 3.748 7.805 1 96.88 20 PRO B N 1
ATOM 1935 C CA . PRO B 1 20 ? 11.336 3.918 9.094 1 96.88 20 PRO B CA 1
ATOM 1936 C C . PRO B 1 20 ? 12.672 4.645 8.969 1 96.88 20 PRO B C 1
ATOM 1938 O O . PRO B 1 20 ? 13.023 5.449 9.836 1 96.88 20 PRO B O 1
ATOM 1941 N N . ILE B 1 21 ? 13.398 4.34 7.973 1 97.75 21 ILE B N 1
ATOM 1942 C CA . ILE B 1 21 ? 14.688 4.992 7.758 1 97.75 21 ILE B CA 1
ATOM 1943 C C . ILE B 1 21 ? 14.477 6.488 7.539 1 97.75 21 ILE B C 1
ATOM 1945 O O . ILE B 1 21 ? 15.227 7.309 8.062 1 97.75 21 ILE B O 1
ATOM 1949 N N . LEU B 1 22 ? 13.461 6.805 6.762 1 97.5 22 LEU B N 1
ATOM 1950 C CA . LEU B 1 22 ? 13.109 8.203 6.531 1 97.5 22 LEU B CA 1
ATOM 1951 C C . LEU B 1 22 ? 12.742 8.891 7.836 1 97.5 22 LEU B C 1
ATOM 1953 O O . LEU B 1 22 ? 13.078 10.062 8.039 1 97.5 22 LEU B O 1
ATOM 1957 N N . SER B 1 23 ? 12.031 8.203 8.688 1 96.5 23 SER B N 1
ATOM 1958 C CA . SER B 1 23 ? 11.656 8.75 9.984 1 96.5 23 SER B CA 1
ATOM 1959 C C . SER B 1 23 ? 12.891 9.086 10.82 1 96.5 23 SER B C 1
ATOM 1961 O O . SER B 1 23 ? 12.961 10.156 11.43 1 96.5 23 SER B O 1
ATOM 1963 N N . GLU B 1 24 ? 13.859 8.234 10.773 1 96.69 24 GLU B N 1
ATOM 1964 C CA . GLU B 1 24 ? 15.109 8.477 11.492 1 96.69 24 GLU B CA 1
ATOM 1965 C C . GLU B 1 24 ? 15.867 9.656 10.891 1 96.69 24 GLU B C 1
ATOM 1967 O O . GLU B 1 24 ? 16.391 10.5 11.617 1 96.69 24 GLU B O 1
ATOM 1972 N N . PHE B 1 25 ? 15.906 9.695 9.633 1 97.88 25 PHE B N 1
ATOM 1973 C CA . PHE B 1 25 ? 16.594 10.781 8.945 1 97.88 25 PHE B CA 1
ATOM 1974 C C . PHE B 1 25 ? 15.93 12.117 9.266 1 97.88 25 PHE B C 1
ATOM 1976 O O . PHE B 1 25 ? 16.625 13.125 9.469 1 97.88 25 PHE B O 1
ATOM 1983 N N . SER B 1 26 ? 14.594 12.125 9.297 1 95.81 26 SER B N 1
ATOM 1984 C CA . SER B 1 26 ? 13.828 13.344 9.555 1 95.81 26 SER B CA 1
ATOM 1985 C C . SER B 1 26 ? 14.078 13.859 10.969 1 95.81 26 SER B C 1
ATOM 1987 O O . SER B 1 26 ? 13.93 15.055 11.234 1 95.81 26 SER B O 1
ATOM 1989 N N . GLN B 1 27 ? 14.422 13 11.883 1 94.19 27 GLN B N 1
ATOM 1990 C CA . GLN B 1 27 ? 14.789 13.414 13.234 1 94.19 27 GLN B CA 1
ATOM 1991 C C . GLN B 1 27 ? 16.125 14.156 13.242 1 94.19 27 GLN B C 1
ATOM 1993 O O . GLN B 1 27 ? 16.297 15.125 13.984 1 94.19 27 GLN B O 1
ATOM 1998 N N . LEU B 1 28 ? 17.047 13.711 12.398 1 95.5 28 LEU B N 1
ATOM 1999 C CA . LEU B 1 28 ? 18.375 14.305 12.305 1 95.5 28 LEU B CA 1
ATOM 2000 C C . LEU B 1 28 ? 18.328 15.625 11.539 1 95.5 28 LEU B C 1
ATOM 2002 O O . LEU B 1 28 ? 19.047 16.562 11.859 1 95.5 28 LEU B O 1
ATOM 2006 N N . TYR B 1 29 ? 17.469 15.602 10.555 1 96.88 29 TYR B N 1
ATOM 2007 C CA . TYR B 1 29 ? 17.344 16.766 9.695 1 96.88 29 TYR B CA 1
ATOM 2008 C C . TYR B 1 29 ? 15.883 17.203 9.562 1 96.88 29 TYR B C 1
ATOM 2010 O O . TYR B 1 29 ? 15.273 17.031 8.508 1 96.88 29 TYR B O 1
ATOM 2018 N N . PRO B 1 30 ? 15.375 17.875 10.57 1 94 30 PRO B N 1
ATOM 2019 C CA . PRO B 1 30 ? 13.945 18.156 10.672 1 94 30 PRO B CA 1
ATOM 2020 C C . PRO B 1 30 ? 13.453 19.125 9.602 1 94 30 PRO B C 1
ATOM 2022 O O . PRO B 1 30 ? 12.25 19.234 9.367 1 94 30 PRO B O 1
ATOM 2025 N N . ASP B 1 31 ? 14.336 19.797 8.93 1 95.31 31 ASP B N 1
ATOM 2026 C CA . ASP B 1 31 ? 13.914 20.781 7.941 1 95.31 31 ASP B CA 1
ATOM 2027 C C . ASP B 1 31 ? 13.906 20.188 6.535 1 95.31 31 ASP B C 1
ATOM 2029 O O . ASP B 1 31 ? 13.555 20.859 5.57 1 95.31 31 ASP B O 1
ATOM 2033 N N . VAL B 1 32 ? 14.289 18.953 6.406 1 96.75 32 VAL B N 1
ATOM 2034 C CA . VAL B 1 32 ? 14.125 18.203 5.164 1 96.75 32 VAL B CA 1
ATOM 2035 C C . VAL B 1 32 ? 12.758 17.516 5.152 1 96.75 32 VAL B C 1
ATOM 2037 O O . VAL B 1 32 ? 12.43 16.766 6.066 1 96.75 32 VAL B O 1
ATOM 2040 N N . ILE B 1 33 ? 11.945 17.828 4.129 1 97.69 33 ILE B N 1
ATOM 2041 C CA . ILE B 1 33 ? 10.578 17.328 4.059 1 97.69 33 ILE B CA 1
ATOM 2042 C C . ILE B 1 33 ? 10.5 16.188 3.053 1 97.69 33 ILE B C 1
ATOM 2044 O O . ILE B 1 33 ? 10.578 16.406 1.842 1 97.69 33 ILE B O 1
ATOM 2048 N N . PRO B 1 34 ? 10.312 15 3.559 1 97.81 34 PRO B N 1
ATOM 2049 C CA . PRO B 1 34 ? 10.242 13.859 2.639 1 97.81 34 PRO B CA 1
ATOM 2050 C C . PRO B 1 34 ? 8.867 13.703 1.998 1 97.81 34 PRO B C 1
ATOM 2052 O O . PRO B 1 34 ? 7.844 13.93 2.652 1 97.81 34 PRO B O 1
ATOM 2055 N N . TYR B 1 35 ? 8.867 13.398 0.736 1 97.31 35 TYR B N 1
ATOM 2056 C CA . TYR B 1 35 ? 7.758 12.844 -0.029 1 97.31 35 TYR B CA 1
ATOM 2057 C C . TYR B 1 35 ? 8.016 11.383 -0.376 1 97.31 35 TYR B C 1
ATOM 2059 O O . TYR B 1 35 ? 8.969 11.062 -1.09 1 97.31 35 TYR B O 1
ATOM 2067 N N . LEU B 1 36 ? 7.207 10.508 0.194 1 96.94 36 LEU B N 1
ATOM 2068 C CA . LEU B 1 36 ? 7.375 9.086 -0.092 1 96.94 36 LEU B CA 1
ATOM 2069 C C . LEU B 1 36 ? 6.242 8.578 -0.975 1 96.94 36 LEU B C 1
ATOM 2071 O O . LEU B 1 36 ? 5.078 8.586 -0.567 1 96.94 36 LEU B O 1
ATOM 2075 N N . TYR B 1 37 ? 6.586 8.156 -2.162 1 95 37 TYR B N 1
ATOM 2076 C CA . TYR B 1 37 ? 5.648 7.582 -3.121 1 95 37 TYR B CA 1
ATOM 2077 C C . TYR B 1 37 ? 5.848 6.078 -3.246 1 95 37 TYR B C 1
ATOM 2079 O O . TYR B 1 37 ? 6.961 5.613 -3.516 1 95 37 TYR B O 1
ATOM 2087 N N . LEU B 1 38 ? 4.746 5.328 -3.051 1 94.19 38 LEU B N 1
ATOM 2088 C CA . LEU B 1 38 ? 4.859 3.875 -3.111 1 94.19 38 LEU B CA 1
ATOM 2089 C C . LEU B 1 38 ? 4.094 3.318 -4.305 1 94.19 38 LEU B C 1
ATOM 2091 O O . LEU B 1 38 ? 2.914 3.629 -4.492 1 94.19 38 LEU B O 1
ATOM 2095 N N . ASN B 1 39 ? 4.824 2.541 -5.051 1 90 39 ASN B N 1
ATOM 2096 C CA . ASN B 1 39 ? 4.223 1.897 -6.215 1 90 39 ASN B CA 1
ATOM 2097 C C . ASN B 1 39 ? 5.047 0.702 -6.684 1 90 39 ASN B C 1
ATOM 2099 O O . ASN B 1 39 ? 6.277 0.712 -6.582 1 90 39 ASN B O 1
ATOM 2103 N N . ASP B 1 40 ? 4.352 -0.268 -7.25 1 88.88 40 ASP B N 1
ATOM 2104 C CA . ASP B 1 40 ? 5.059 -1.452 -7.727 1 88.88 40 ASP B CA 1
ATOM 2105 C C . ASP B 1 40 ? 5.176 -1.448 -9.25 1 88.88 40 ASP B C 1
ATOM 2107 O O . ASP B 1 40 ? 5.66 -2.414 -9.844 1 88.88 40 ASP B O 1
ATOM 2111 N N . ASN B 1 41 ? 4.695 -0.324 -9.773 1 79.38 41 ASN B N 1
ATOM 2112 C CA . ASN B 1 41 ? 4.883 -0.186 -11.211 1 79.38 41 ASN B CA 1
ATOM 2113 C C . ASN B 1 41 ? 6.293 0.299 -11.547 1 79.38 41 ASN B C 1
ATOM 2115 O O . ASN B 1 41 ? 7.027 0.741 -10.664 1 79.38 41 ASN B O 1
ATOM 2119 N N . LEU B 1 42 ? 6.746 0.088 -12.828 1 62.38 42 LEU B N 1
ATOM 2120 C CA . LEU B 1 42 ? 8.047 0.562 -13.281 1 62.38 42 LEU B CA 1
ATOM 2121 C C . LEU B 1 42 ? 8.008 2.061 -13.57 1 62.38 42 LEU B C 1
ATOM 2123 O O . LEU B 1 42 ? 7.145 2.533 -14.312 1 62.38 42 LEU B O 1
ATOM 2127 N N . SER B 1 43 ? 8.164 2.844 -12.586 1 57.09 43 SER B N 1
ATOM 2128 C CA . SER B 1 43 ? 8.062 4.281 -12.805 1 57.09 43 SER B CA 1
ATOM 2129 C C . SER B 1 43 ? 9.125 4.77 -13.781 1 57.09 43 SER B C 1
ATOM 2131 O O . SER B 1 43 ? 10.234 4.234 -13.812 1 57.09 43 SER B O 1
ATOM 2133 N N . ASN B 1 44 ? 8.625 5.41 -14.867 1 52.94 44 ASN B N 1
ATOM 2134 C CA . ASN B 1 44 ? 9.586 6.141 -15.688 1 52.94 44 ASN B CA 1
ATOM 2135 C C . ASN B 1 44 ? 10.117 7.375 -14.961 1 52.94 44 ASN B C 1
ATOM 2137 O O . ASN B 1 44 ? 9.359 8.289 -14.648 1 52.94 44 ASN B O 1
ATOM 2141 N N . LEU B 1 45 ? 11.312 7.273 -14.383 1 55.44 45 LEU B N 1
ATOM 2142 C CA . LEU B 1 45 ? 11.969 8.266 -13.539 1 55.44 45 LEU B CA 1
ATOM 2143 C C . LEU B 1 45 ? 12.031 9.617 -14.234 1 55.44 45 LEU B C 1
ATOM 2145 O O . LEU B 1 45 ? 11.906 10.664 -13.586 1 55.44 45 LEU B O 1
ATOM 2149 N N . ALA B 1 46 ? 12.352 9.656 -15.5 1 49.19 46 ALA B N 1
ATOM 2150 C CA . ALA B 1 46 ? 12.789 10.898 -16.141 1 49.19 46 ALA B CA 1
ATOM 2151 C C . ALA B 1 46 ? 11.711 11.969 -16.047 1 49.19 46 ALA B C 1
ATOM 2153 O O . ALA B 1 46 ? 12.016 13.164 -16.016 1 49.19 46 ALA B O 1
ATOM 2154 N N . GLU B 1 47 ? 10.484 11.484 -15.914 1 54.16 47 GLU B N 1
ATOM 2155 C CA . GLU B 1 47 ? 9.461 12.516 -16.016 1 54.16 47 GLU B CA 1
ATOM 2156 C C . GLU B 1 47 ? 8.742 12.703 -14.672 1 54.16 47 GLU B C 1
ATOM 2158 O O . GLU B 1 47 ? 7.75 13.43 -14.594 1 54.16 47 GLU B O 1
ATOM 2163 N N . SER B 1 48 ? 9.344 12.18 -13.5 1 63.97 48 SER B N 1
ATOM 2164 C CA . SER B 1 48 ? 8.461 12.039 -12.352 1 63.97 48 SER B CA 1
ATOM 2165 C C . SER B 1 48 ? 8.75 13.102 -11.297 1 63.97 48 SER B C 1
ATOM 2167 O O . SER B 1 48 ? 7.91 13.391 -10.438 1 63.97 48 SER B O 1
ATOM 2169 N N . GLY B 1 49 ? 9.75 14.133 -11.508 1 83.12 49 GLY B N 1
ATOM 2170 C CA . GLY B 1 49 ? 10.109 15.086 -10.477 1 83.12 49 GLY B CA 1
ATOM 2171 C C . GLY B 1 49 ? 10.664 14.438 -9.219 1 83.12 49 GLY B C 1
ATOM 2172 O O . GLY B 1 49 ? 10.758 15.078 -8.172 1 83.12 49 GLY B O 1
ATOM 2173 N N . LEU B 1 50 ? 11.07 13.242 -9.266 1 90.69 50 LEU B N 1
ATOM 2174 C CA . LEU B 1 50 ? 11.617 12.492 -8.141 1 90.69 50 LEU B CA 1
ATOM 2175 C C . LEU B 1 50 ? 13.109 12.742 -7.988 1 90.69 50 LEU B C 1
ATOM 2177 O O . LEU B 1 50 ? 13.812 12.93 -8.984 1 90.69 50 LEU B O 1
ATOM 2181 N N . ASP B 1 51 ? 13.484 12.758 -6.742 1 93.06 51 ASP B N 1
ATOM 2182 C CA . ASP B 1 51 ? 14.914 12.867 -6.461 1 93.06 51 ASP B CA 1
ATOM 2183 C C . ASP B 1 51 ? 15.586 11.492 -6.477 1 93.06 51 ASP B C 1
ATOM 2185 O O . ASP B 1 51 ? 16.734 11.359 -6.93 1 93.06 51 ASP B O 1
ATOM 2189 N N . ILE B 1 52 ? 14.836 10.531 -5.918 1 93.19 52 ILE B N 1
ATOM 2190 C CA . ILE B 1 52 ? 15.375 9.188 -5.723 1 93.19 52 ILE B CA 1
ATOM 2191 C C . ILE B 1 52 ? 14.328 8.148 -6.113 1 93.19 52 ILE B C 1
ATOM 2193 O O . ILE B 1 52 ? 13.148 8.289 -5.785 1 93.19 52 ILE B O 1
ATOM 2197 N N . VAL B 1 53 ? 14.82 7.16 -6.805 1 92.69 53 VAL B N 1
ATOM 2198 C CA . VAL B 1 53 ? 13.992 5.996 -7.082 1 92.69 53 VAL B CA 1
ATOM 2199 C C . VAL B 1 53 ? 14.656 4.742 -6.512 1 92.69 53 VAL B C 1
ATOM 2201 O O . VAL B 1 53 ? 15.828 4.469 -6.793 1 92.69 53 VAL B O 1
ATOM 2204 N N . ILE B 1 54 ? 13.906 4.113 -5.688 1 94.56 54 ILE B N 1
ATOM 2205 C CA . ILE B 1 54 ? 14.328 2.803 -5.207 1 94.56 54 ILE B CA 1
ATOM 2206 C C . ILE B 1 54 ? 13.562 1.71 -5.949 1 94.56 54 ILE B C 1
ATOM 2208 O O . ILE B 1 54 ? 12.336 1.729 -6 1 94.56 54 ILE B O 1
ATOM 2212 N N . ARG B 1 55 ? 14.305 0.812 -6.516 1 92.38 55 ARG B N 1
ATOM 2213 C CA . ARG B 1 55 ? 13.625 -0.222 -7.293 1 92.38 55 ARG B CA 1
ATOM 2214 C C . ARG B 1 55 ? 14.492 -1.473 -7.41 1 92.38 55 ARG B C 1
ATOM 2216 O O . ARG B 1 55 ? 15.703 -1.424 -7.168 1 92.38 55 ARG B O 1
ATOM 2223 N N . TYR B 1 56 ? 13.766 -2.529 -7.781 1 90.62 56 TYR B N 1
ATOM 2224 C CA . TYR B 1 56 ? 14.477 -3.748 -8.133 1 90.62 56 TYR B CA 1
ATOM 2225 C C . TYR B 1 56 ? 14.977 -3.691 -9.578 1 90.62 56 TYR B C 1
ATOM 2227 O O . TYR B 1 56 ? 14.305 -3.139 -10.445 1 90.62 56 TYR B O 1
ATOM 2235 N N . GLY B 1 57 ? 16.078 -4.254 -9.773 1 83.06 57 GLY B N 1
ATOM 2236 C CA . GLY B 1 57 ? 16.609 -4.387 -11.117 1 83.06 57 GLY B CA 1
ATOM 2237 C C . GLY B 1 57 ? 17.422 -3.182 -11.555 1 83.06 57 GLY B C 1
ATOM 2238 O O . GLY B 1 57 ? 17.578 -2.219 -10.797 1 83.06 57 GLY B O 1
ATOM 2239 N N . GLU B 1 58 ? 18 -3.273 -12.797 1 68.19 58 GLU B N 1
ATOM 2240 C CA . GLU B 1 58 ? 18.891 -2.223 -13.289 1 68.19 58 GLU B CA 1
ATOM 2241 C C . GLU B 1 58 ? 18.203 -1.347 -14.328 1 68.19 58 GLU B C 1
ATOM 2243 O O . GLU B 1 58 ? 17.172 -1.737 -14.891 1 68.19 58 GLU B O 1
ATOM 2248 N N . LEU B 1 59 ? 18.625 -0.018 -14.234 1 68 59 LEU B N 1
ATOM 2249 C CA . LEU B 1 59 ? 18.156 0.886 -15.273 1 68 59 LEU B CA 1
ATOM 2250 C C . LEU B 1 59 ? 19.219 1.072 -16.359 1 68 59 LEU B C 1
ATOM 2252 O O . LEU B 1 59 ? 20.422 1.02 -16.062 1 68 59 LEU B O 1
ATOM 2256 N N . ALA B 1 60 ? 18.734 1.246 -17.594 1 61 60 ALA B N 1
ATOM 2257 C CA . ALA B 1 60 ? 19.594 1.334 -18.766 1 61 60 ALA B CA 1
ATOM 2258 C C . ALA B 1 60 ? 19.953 2.783 -19.078 1 61 60 ALA B C 1
ATOM 2260 O O . ALA B 1 60 ? 20.734 3.055 -20 1 61 60 ALA B O 1
ATOM 2261 N N . ASP B 1 61 ? 19.578 3.635 -18.234 1 67.19 61 ASP B N 1
ATOM 2262 C CA . ASP B 1 61 ? 19.766 4.992 -18.734 1 67.19 61 ASP B CA 1
ATOM 2263 C C . ASP B 1 61 ? 21.094 5.582 -18.266 1 67.19 61 ASP B C 1
ATOM 2265 O O . ASP B 1 61 ? 21.406 5.531 -17.062 1 67.19 61 ASP B O 1
ATOM 2269 N N . SER B 1 62 ? 21.734 6.141 -19.219 1 66.06 62 SER B N 1
ATOM 2270 C CA . SER B 1 62 ? 23.078 6.664 -19.062 1 66.06 62 SER B CA 1
ATOM 2271 C C . SER B 1 62 ? 23.094 7.859 -18.109 1 66.06 62 SER B C 1
ATOM 2273 O O . SER B 1 62 ? 24.109 8.133 -17.469 1 66.06 62 SER B O 1
ATOM 2275 N N . ASN B 1 63 ? 22.078 8.562 -17.953 1 80.12 63 ASN B N 1
ATOM 2276 C CA . ASN B 1 63 ? 22.125 9.766 -17.125 1 80.12 63 ASN B CA 1
ATOM 2277 C C . ASN B 1 63 ? 21.703 9.469 -15.688 1 80.12 63 ASN B C 1
ATOM 2279 O O . ASN B 1 63 ? 21.625 10.375 -14.852 1 80.12 63 ASN B O 1
ATOM 2283 N N . LEU B 1 64 ? 21.609 8.242 -15.492 1 85.44 64 LEU B N 1
ATOM 2284 C CA . LEU B 1 64 ? 21.188 7.832 -14.156 1 85.44 64 LEU B CA 1
ATOM 2285 C C . LEU B 1 64 ? 22.297 7.07 -13.445 1 85.44 64 LEU B C 1
ATOM 2287 O O . LEU B 1 64 ? 23.031 6.301 -14.07 1 85.44 64 LEU B O 1
ATOM 2291 N N . ILE B 1 65 ? 22.5 7.457 -12.195 1 90.06 65 ILE B N 1
ATOM 2292 C CA . ILE B 1 65 ? 23.375 6.684 -11.328 1 90.06 65 ILE B CA 1
ATOM 2293 C C . ILE B 1 65 ? 22.562 5.621 -10.586 1 90.06 65 ILE B C 1
ATOM 2295 O O . ILE B 1 65 ? 21.484 5.906 -10.062 1 90.06 65 ILE B O 1
ATOM 2299 N N . SER B 1 66 ? 23.062 4.445 -10.609 1 91.44 66 SER B N 1
ATOM 2300 C CA . SER B 1 66 ? 22.453 3.332 -9.883 1 91.44 66 SER B CA 1
ATOM 2301 C C . SER B 1 66 ? 23.438 2.748 -8.867 1 91.44 66 SER B C 1
ATOM 2303 O O . SER B 1 66 ? 24.578 2.457 -9.195 1 91.44 66 SER B O 1
ATOM 2305 N N . ARG B 1 67 ? 22.984 2.637 -7.586 1 92.81 67 ARG B N 1
ATOM 2306 C CA . ARG B 1 67 ? 23.781 2 -6.531 1 92.81 67 ARG B CA 1
ATOM 2307 C C . ARG B 1 67 ? 22.984 0.873 -5.867 1 92.81 67 ARG B C 1
ATOM 2309 O O . ARG B 1 67 ? 21.812 1.029 -5.562 1 92.81 67 ARG B O 1
ATOM 2316 N N . LYS B 1 68 ? 23.734 -0.157 -5.637 1 93.62 68 LYS B N 1
ATOM 2317 C CA . LYS B 1 68 ? 23.109 -1.297 -4.98 1 93.62 68 LYS B CA 1
ATOM 2318 C C . LYS B 1 68 ? 22.859 -1.012 -3.502 1 93.62 68 LYS B C 1
ATOM 2320 O O . LYS B 1 68 ? 23.766 -0.568 -2.791 1 93.62 68 LYS B O 1
ATOM 2325 N N . LEU B 1 69 ? 21.609 -1.222 -3.057 1 95.81 69 LEU B N 1
ATOM 2326 C CA . LEU B 1 69 ? 21.266 -1.089 -1.643 1 95.81 69 LEU B CA 1
ATOM 2327 C C . LEU B 1 69 ? 21.359 -2.436 -0.934 1 95.81 69 LEU B C 1
ATOM 2329 O O . LEU B 1 69 ? 21.828 -2.512 0.202 1 95.81 69 LEU B O 1
ATOM 2333 N N . ALA B 1 70 ? 20.906 -3.477 -1.61 1 95.62 70 ALA B N 1
ATOM 2334 C CA . ALA B 1 70 ? 20.906 -4.816 -1.023 1 95.62 70 ALA B CA 1
ATOM 2335 C C . ALA B 1 70 ? 20.812 -5.887 -2.104 1 95.62 70 ALA B C 1
ATOM 2337 O O . ALA B 1 70 ? 20.109 -5.719 -3.1 1 95.62 70 ALA B O 1
ATOM 2338 N N . SER B 1 71 ? 21.547 -6.969 -1.845 1 93.44 71 SER B N 1
ATOM 2339 C CA . SER B 1 71 ? 21.375 -8.148 -2.689 1 93.44 71 SER B CA 1
ATOM 2340 C C . SER B 1 71 ? 20.016 -8.812 -2.443 1 93.44 71 SER B C 1
ATOM 2342 O O . SER B 1 71 ? 19.547 -8.875 -1.305 1 93.44 71 SER B O 1
ATOM 2344 N N . SER B 1 72 ? 19.469 -9.219 -3.59 1 93.38 72 SER B N 1
ATOM 2345 C CA . SER B 1 72 ? 18.188 -9.891 -3.475 1 93.38 72 SER B CA 1
ATOM 2346 C C . SER B 1 72 ? 18.047 -11.008 -4.504 1 93.38 72 SER B C 1
ATOM 2348 O O . SER B 1 72 ? 18.891 -11.141 -5.395 1 93.38 72 SER B O 1
ATOM 2350 N N . ARG B 1 73 ? 17.078 -11.844 -4.262 1 92.81 73 ARG B N 1
ATOM 2351 C CA . ARG B 1 73 ? 16.641 -12.898 -5.18 1 92.81 73 ARG B CA 1
ATOM 2352 C C . ARG B 1 73 ? 15.148 -13.148 -5.066 1 92.81 73 ARG B C 1
ATOM 2354 O O . ARG B 1 73 ? 14.539 -12.828 -4.043 1 92.81 73 ARG B O 1
ATOM 2361 N N . ARG B 1 74 ? 14.672 -13.719 -6.16 1 94.5 74 ARG B N 1
ATOM 2362 C CA . ARG B 1 74 ? 13.258 -14.086 -6.121 1 94.5 74 ARG B CA 1
ATOM 2363 C C . ARG B 1 74 ? 13.062 -15.438 -5.445 1 94.5 74 ARG B C 1
ATOM 2365 O O . ARG B 1 74 ? 13.844 -16.359 -5.66 1 94.5 74 ARG B O 1
ATOM 2372 N N . VAL B 1 75 ? 12.008 -15.508 -4.648 1 96.88 75 VAL B N 1
ATOM 2373 C CA . VAL B 1 75 ? 11.656 -16.766 -3.992 1 96.88 75 VAL B CA 1
ATOM 2374 C C . VAL B 1 75 ? 10.156 -17.031 -4.141 1 96.88 75 VAL B C 1
ATOM 2376 O O . VAL B 1 75 ? 9.367 -16.078 -4.223 1 96.88 75 VAL B O 1
ATOM 2379 N N . LEU B 1 76 ? 9.828 -18.266 -4.207 1 98.19 76 LEU B N 1
ATOM 2380 C CA . LEU B 1 76 ? 8.445 -18.688 -4.012 1 98.19 76 LEU B CA 1
ATOM 2381 C C . LEU B 1 76 ? 8.172 -18.984 -2.541 1 98.19 76 LEU B C 1
ATOM 2383 O O . LEU B 1 76 ? 8.961 -19.672 -1.889 1 98.19 76 LEU B O 1
ATOM 2387 N N . CYS B 1 77 ? 7.035 -18.453 -2.039 1 98.75 77 CYS B N 1
ATOM 2388 C CA . CYS B 1 77 ? 6.766 -18.656 -0.62 1 98.75 77 CYS B CA 1
ATOM 2389 C C . CYS B 1 77 ? 5.273 -18.844 -0.369 1 98.75 77 CYS B C 1
ATOM 2391 O O . CYS B 1 77 ? 4.445 -18.359 -1.142 1 98.75 77 CYS B O 1
ATOM 2393 N N . ALA B 1 78 ? 4.953 -19.547 0.629 1 98.88 78 ALA B N 1
ATOM 2394 C CA . ALA B 1 78 ? 3.6 -19.828 1.107 1 98.88 78 ALA B CA 1
ATOM 2395 C C . ALA B 1 78 ? 3.584 -20.031 2.617 1 98.88 78 ALA B C 1
ATOM 2397 O O . ALA B 1 78 ? 4.629 -20.281 3.227 1 98.88 78 ALA B O 1
ATOM 2398 N N . SER B 1 79 ? 2.42 -19.891 3.18 1 98.88 79 SER B N 1
ATOM 2399 C CA . SER B 1 79 ? 2.295 -20.203 4.598 1 98.88 79 SER B CA 1
ATOM 2400 C C . SER B 1 79 ? 2.393 -21.703 4.84 1 98.88 79 SER B C 1
ATOM 2402 O O . SER B 1 79 ? 2.01 -22.5 3.984 1 98.88 79 SER B O 1
ATOM 2404 N N . PRO B 1 80 ? 2.916 -22.125 6.008 1 98.75 80 PRO B N 1
ATOM 2405 C CA . PRO B 1 80 ? 2.879 -23.547 6.359 1 98.75 80 PRO B CA 1
ATOM 2406 C C . PRO B 1 80 ? 1.472 -24.125 6.293 1 98.75 80 PRO B C 1
ATOM 2408 O O . PRO B 1 80 ? 1.297 -25.281 5.879 1 98.75 80 PRO B O 1
ATOM 2411 N N . GLN B 1 81 ? 0.544 -23.375 6.664 1 98.12 81 GLN B N 1
ATOM 2412 C CA . GLN B 1 81 ? -0.843 -23.828 6.645 1 98.12 81 GLN B CA 1
ATOM 2413 C C . GLN B 1 81 ? -1.286 -24.188 5.23 1 98.12 81 GLN B C 1
ATOM 2415 O O . GLN B 1 81 ? -1.946 -25.203 5.02 1 98.12 81 GLN B O 1
ATOM 2420 N N . TYR B 1 82 ? -0.964 -23.391 4.316 1 98.25 82 TYR B N 1
ATOM 2421 C CA . TYR B 1 82 ? -1.316 -23.672 2.93 1 98.25 82 TYR B CA 1
ATOM 2422 C C . TYR B 1 82 ? -0.702 -25 2.477 1 98.25 82 TYR B C 1
ATOM 2424 O O . TYR B 1 82 ? -1.388 -25.828 1.891 1 98.25 82 TYR B O 1
ATOM 2432 N N . LEU B 1 83 ? 0.576 -25.141 2.729 1 98.38 83 LEU B N 1
ATOM 2433 C CA . LEU B 1 83 ? 1.303 -26.312 2.258 1 98.38 83 LEU B CA 1
ATOM 2434 C C . LEU B 1 83 ? 0.794 -27.578 2.941 1 98.38 83 LEU B C 1
ATOM 2436 O O . LEU B 1 83 ? 0.772 -28.641 2.334 1 98.38 83 LEU B O 1
ATOM 2440 N N . SER B 1 84 ? 0.372 -27.406 4.172 1 98.31 84 SER B N 1
ATOM 2441 C CA . SER B 1 84 ? -0.198 -28.547 4.883 1 98.31 84 SER B CA 1
ATOM 2442 C C . SER B 1 84 ? -1.513 -29 4.25 1 98.31 84 SER B C 1
ATOM 2444 O O . SER B 1 84 ? -1.82 -30.188 4.219 1 98.31 84 SER B O 1
ATOM 2446 N N . LYS B 1 85 ? -2.211 -28.141 3.695 1 97.12 85 LYS B N 1
ATOM 2447 C CA . LYS B 1 85 ? -3.527 -28.422 3.125 1 97.12 85 LYS B CA 1
ATOM 2448 C C . LYS B 1 85 ? -3.414 -28.859 1.667 1 97.12 85 LYS B C 1
ATOM 2450 O O . LYS B 1 85 ? -4.109 -29.781 1.235 1 97.12 85 LYS B O 1
ATOM 2455 N N . LYS B 1 86 ? -2.541 -28.219 0.911 1 97.38 86 LYS B N 1
ATOM 2456 C CA . LYS B 1 86 ? -2.537 -28.391 -0.539 1 97.38 86 LYS B CA 1
ATOM 2457 C C . LYS B 1 86 ? -1.301 -29.156 -0.999 1 97.38 86 LYS B C 1
ATOM 2459 O O . LYS B 1 86 ? -1.185 -29.5 -2.174 1 97.38 86 LYS B O 1
ATOM 2464 N N . GLY B 1 87 ? -0.363 -29.469 -0.08 1 97.88 87 GLY B N 1
ATOM 2465 C CA . GLY B 1 87 ? 0.892 -30.109 -0.433 1 97.88 87 GLY B CA 1
ATOM 2466 C C . GLY B 1 87 ? 1.978 -29.125 -0.828 1 97.88 87 GLY B C 1
ATOM 2467 O O . GLY B 1 87 ? 1.711 -27.938 -0.998 1 97.88 87 GLY B O 1
ATOM 2468 N N . THR B 1 88 ? 3.18 -29.609 -0.923 1 98.25 88 THR B N 1
ATOM 2469 C CA . THR B 1 88 ? 4.34 -28.828 -1.325 1 98.25 88 THR B CA 1
ATOM 2470 C C . THR B 1 88 ? 4.758 -29.172 -2.752 1 98.25 88 THR B C 1
ATOM 2472 O O . THR B 1 88 ? 4.977 -30.328 -3.078 1 98.25 88 THR B O 1
ATOM 2475 N N . PRO B 1 89 ? 4.805 -28.141 -3.596 1 97.62 89 PRO B N 1
ATOM 2476 C CA . PRO B 1 89 ? 5.266 -28.438 -4.949 1 97.62 89 PRO B CA 1
ATOM 2477 C C . PRO B 1 89 ? 6.707 -28.953 -4.984 1 97.62 89 PRO B C 1
ATOM 2479 O O . PRO B 1 89 ? 7.574 -28.391 -4.309 1 97.62 89 PRO B O 1
ATOM 2482 N N . ILE B 1 90 ? 6.992 -29.922 -5.828 1 95.38 90 ILE B N 1
ATOM 2483 C CA . ILE B 1 90 ? 8.312 -30.531 -5.926 1 95.38 90 ILE B CA 1
ATOM 2484 C C . ILE B 1 90 ? 9.023 -30.031 -7.18 1 95.38 90 ILE B C 1
ATOM 2486 O O . ILE B 1 90 ? 10.242 -29.828 -7.172 1 95.38 90 ILE B O 1
ATOM 2490 N N . THR B 1 91 ? 8.297 -29.875 -8.242 1 94.12 91 THR B N 1
ATOM 2491 C CA . THR B 1 91 ? 8.805 -29.312 -9.492 1 94.12 91 THR B CA 1
ATOM 2492 C C . THR B 1 91 ? 8 -28.078 -9.891 1 94.12 91 THR B C 1
ATOM 2494 O O . THR B 1 91 ? 6.879 -27.891 -9.422 1 94.12 91 THR B O 1
ATOM 2497 N N . PRO B 1 92 ? 8.539 -27.25 -10.734 1 95.38 92 PRO B N 1
ATOM 2498 C CA . PRO B 1 92 ? 7.797 -26.078 -11.203 1 95.38 92 PRO B CA 1
ATOM 2499 C C . PRO B 1 92 ? 6.457 -26.438 -11.836 1 95.38 92 PRO B C 1
ATOM 2501 O O . PRO B 1 92 ? 5.477 -25.703 -11.672 1 95.38 92 PRO B O 1
ATOM 2504 N N . GLN B 1 93 ? 6.363 -27.562 -12.453 1 94.06 93 GLN B N 1
ATOM 2505 C CA . GLN B 1 93 ? 5.141 -28 -13.125 1 94.06 93 GLN B CA 1
ATOM 2506 C C . GLN B 1 93 ? 4.023 -28.266 -12.117 1 94.06 93 GLN B C 1
ATOM 2508 O O . GLN B 1 93 ? 2.844 -28.156 -12.445 1 94.06 93 GLN B O 1
ATOM 2513 N N . ASP B 1 94 ? 4.402 -28.578 -10.875 1 96.38 94 ASP B N 1
ATOM 2514 C CA . ASP B 1 94 ? 3.428 -28.844 -9.82 1 96.38 94 ASP B CA 1
ATOM 2515 C C . ASP B 1 94 ? 2.605 -27.594 -9.523 1 96.38 94 ASP B C 1
ATOM 2517 O O . ASP B 1 94 ? 1.524 -27.672 -8.93 1 96.38 94 ASP B O 1
ATOM 2521 N N . LEU B 1 95 ? 3.084 -26.391 -9.938 1 96.75 95 LEU B N 1
ATOM 2522 C CA . LEU B 1 95 ? 2.41 -25.141 -9.641 1 96.75 95 LEU B CA 1
ATOM 2523 C C . LEU B 1 95 ? 1.056 -25.062 -10.336 1 96.75 95 LEU B C 1
ATOM 2525 O O . LEU B 1 95 ? 0.179 -24.312 -9.922 1 96.75 95 LEU B O 1
ATOM 2529 N N . ALA B 1 96 ? 0.859 -25.844 -11.344 1 92.56 96 ALA B N 1
ATOM 2530 C CA . ALA B 1 96 ? -0.413 -25.891 -12.062 1 92.56 96 ALA B CA 1
ATOM 2531 C C . ALA B 1 96 ? -1.536 -26.391 -11.148 1 92.56 96 ALA B C 1
ATOM 2533 O O . ALA B 1 96 ? -2.709 -26.078 -11.375 1 92.56 96 ALA B O 1
ATOM 2534 N N . GLN B 1 97 ? -1.211 -27.125 -10.125 1 93.19 97 GLN B N 1
ATOM 2535 C CA . GLN B 1 97 ? -2.188 -27.688 -9.203 1 93.19 97 GLN B CA 1
ATOM 2536 C C . GLN B 1 97 ? -2.273 -26.859 -7.922 1 93.19 97 GLN B C 1
ATOM 2538 O O . GLN B 1 97 ? -2.922 -27.266 -6.957 1 93.19 97 GLN B O 1
ATOM 2543 N N . HIS B 1 98 ? -1.555 -25.766 -7.906 1 96.88 98 HIS B N 1
ATOM 2544 C CA . HIS B 1 98 ? -1.534 -24.922 -6.719 1 96.88 98 HIS B CA 1
ATOM 2545 C C . HIS B 1 98 ? -2.207 -23.578 -6.988 1 96.88 98 HIS B C 1
ATOM 2547 O O . HIS B 1 98 ? -2.35 -23.172 -8.148 1 96.88 98 HIS B O 1
ATOM 2553 N N . ASP B 1 99 ? -2.682 -23 -5.922 1 97.06 99 ASP B N 1
ATOM 2554 C CA . ASP B 1 99 ? -3.17 -21.625 -5.984 1 97.06 99 ASP B CA 1
ATOM 2555 C C . ASP B 1 99 ? -2.01 -20.625 -5.969 1 97.06 99 ASP B C 1
ATOM 2557 O O . ASP B 1 99 ? -1.257 -20.562 -4.996 1 97.06 99 ASP B O 1
ATOM 2561 N N . CYS B 1 100 ? -1.871 -19.938 -7.086 1 98.31 100 CYS B N 1
ATOM 2562 C CA . CYS B 1 100 ? -0.809 -18.953 -7.172 1 98.31 100 CYS B CA 1
ATOM 2563 C C . CYS B 1 100 ? -1.374 -17.531 -7.059 1 98.31 100 CYS B C 1
ATOM 2565 O O . CYS B 1 100 ? -2.553 -17.312 -7.344 1 98.31 100 CYS B O 1
ATOM 2567 N N . LEU B 1 101 ? -0.586 -16.688 -6.531 1 98.5 101 LEU B N 1
ATOM 2568 C CA . LEU B 1 101 ? -0.903 -15.266 -6.336 1 98.5 101 LEU B CA 1
ATOM 2569 C C . LEU B 1 101 ? -0.034 -14.391 -7.23 1 98.5 101 LEU B C 1
ATOM 2571 O O . LEU B 1 101 ? 1.194 -14.414 -7.129 1 98.5 101 LEU B O 1
ATOM 2575 N N . ALA B 1 102 ? -0.641 -13.633 -8.078 1 97.62 102 ALA B N 1
ATOM 2576 C CA . ALA B 1 102 ? 0.171 -12.977 -9.102 1 97.62 102 ALA B CA 1
ATOM 2577 C C . ALA B 1 102 ? 0.066 -11.461 -9 1 97.62 102 ALA B C 1
ATOM 2579 O O . ALA B 1 102 ? -0.99 -10.922 -8.648 1 97.62 102 ALA B O 1
ATOM 2580 N N . LEU B 1 103 ? 1.131 -10.867 -9.336 1 96.25 103 LEU B N 1
ATOM 2581 C CA . LEU B 1 103 ? 1.229 -9.414 -9.406 1 96.25 103 LEU B CA 1
ATOM 2582 C C . LEU B 1 103 ? 0.817 -8.906 -10.781 1 96.25 103 LEU B C 1
ATOM 2584 O O . LEU B 1 103 ? 1.129 -9.531 -11.797 1 96.25 103 LEU B O 1
ATOM 2588 N N . VAL B 1 104 ? 0.084 -7.785 -10.781 1 94.62 104 VAL B N 1
ATOM 2589 C CA . VAL B 1 104 ? -0.123 -7.012 -12 1 94.62 104 VAL B CA 1
ATOM 2590 C C . VAL B 1 104 ? 0.79 -5.785 -11.992 1 94.62 104 VAL B C 1
ATOM 2592 O O . VAL B 1 104 ? 0.82 -5.031 -11.023 1 94.62 104 VAL B O 1
ATOM 2595 N N . ARG B 1 105 ? 1.529 -5.645 -12.984 1 90.56 105 ARG B N 1
ATOM 2596 C CA . ARG B 1 105 ? 2.447 -4.516 -13.117 1 90.56 105 ARG B CA 1
ATOM 2597 C C . ARG B 1 105 ? 2.324 -3.867 -14.492 1 90.56 105 ARG B C 1
ATOM 2599 O O . ARG B 1 105 ? 2.477 -4.535 -15.516 1 90.56 105 ARG B O 1
ATOM 2606 N N . SER B 1 106 ? 2.102 -2.523 -14.5 1 85.62 106 SER B N 1
ATOM 2607 C CA . SER B 1 106 ? 1.922 -1.79 -15.75 1 85.62 106 SER B CA 1
ATOM 2608 C C . SER B 1 106 ? 0.963 -2.52 -16.688 1 85.62 106 SER B C 1
ATOM 2610 O O . SER B 1 106 ? 1.274 -2.73 -17.859 1 85.62 106 SER B O 1
ATOM 2612 N N . ASN B 1 107 ? -0.071 -3.02 -16.141 1 84.5 107 ASN B N 1
ATOM 2613 C CA . ASN B 1 107 ? -1.166 -3.668 -16.844 1 84.5 107 ASN B CA 1
ATOM 2614 C C . ASN B 1 107 ? -0.755 -5.039 -17.375 1 84.5 107 ASN B C 1
ATOM 2616 O O . ASN B 1 107 ? -1.419 -5.594 -18.266 1 84.5 107 ASN B O 1
ATOM 2620 N N . GLU B 1 108 ? 0.376 -5.492 -16.891 1 90.62 108 GLU B N 1
ATOM 2621 C CA . GLU B 1 108 ? 0.804 -6.844 -17.234 1 90.62 108 GLU B CA 1
ATOM 2622 C C . GLU B 1 108 ? 0.628 -7.797 -16.062 1 90.62 108 GLU B C 1
ATOM 2624 O O . GLU B 1 108 ? 1.02 -7.48 -14.938 1 90.62 108 GLU B O 1
ATOM 2629 N N . GLU B 1 109 ? -0.03 -8.891 -16.391 1 95.06 109 GLU B N 1
ATOM 2630 C CA . GLU B 1 109 ? -0.126 -9.961 -15.406 1 95.06 109 GLU B CA 1
ATOM 2631 C C . GLU B 1 109 ? 1.178 -10.75 -15.32 1 95.06 109 GLU B C 1
ATOM 2633 O O . GLU B 1 109 ? 1.575 -11.406 -16.281 1 95.06 109 GLU B O 1
ATOM 2638 N N . LEU B 1 110 ? 1.804 -10.719 -14.219 1 93.5 110 LEU B N 1
ATOM 2639 C CA . LEU B 1 110 ? 3.062 -11.438 -14.039 1 93.5 110 LEU B CA 1
ATOM 2640 C C . LEU B 1 110 ? 2.811 -12.875 -13.602 1 93.5 110 LEU B C 1
ATOM 2642 O O . LEU B 1 110 ? 3.193 -13.266 -12.5 1 93.5 110 LEU B O 1
ATOM 2646 N N . LYS B 1 111 ? 2.234 -13.641 -14.578 1 95 111 LYS B N 1
ATOM 2647 C CA . LYS B 1 111 ? 1.854 -15.008 -14.242 1 95 111 LYS B CA 1
ATOM 2648 C C . LYS B 1 111 ? 2.785 -16.016 -14.906 1 95 111 LYS B C 1
ATOM 2650 O O . LYS B 1 111 ? 2.625 -17.234 -14.727 1 95 111 LYS B O 1
ATOM 2655 N N . THR B 1 112 ? 3.695 -15.5 -15.766 1 94.06 112 THR B N 1
ATOM 2656 C CA . THR B 1 112 ? 4.719 -16.375 -16.344 1 94.06 112 THR B CA 1
ATOM 2657 C C . THR B 1 112 ? 6 -16.312 -15.516 1 94.06 112 THR B C 1
ATOM 2659 O O . THR B 1 112 ? 6.652 -15.266 -15.438 1 94.06 112 THR B O 1
ATOM 2662 N N . TRP B 1 113 ? 6.301 -17.453 -14.906 1 94 113 TRP B N 1
ATOM 2663 C CA . TRP B 1 113 ? 7.461 -17.516 -14.023 1 94 113 TRP B CA 1
ATOM 2664 C C . TRP B 1 113 ? 8.578 -18.344 -14.664 1 94 113 TRP B C 1
ATOM 2666 O O . TRP B 1 113 ? 8.32 -19.375 -15.281 1 94 113 TRP B O 1
ATOM 2676 N N . HIS B 1 114 ? 9.758 -17.859 -14.492 1 92.88 114 HIS B N 1
ATOM 2677 C CA . HIS B 1 114 ? 10.938 -18.484 -15.086 1 92.88 114 HIS B CA 1
ATOM 2678 C C . HIS B 1 114 ? 11.781 -19.188 -14.031 1 92.88 114 HIS B C 1
ATOM 2680 O O . HIS B 1 114 ? 12.047 -18.625 -12.969 1 92.88 114 HIS B O 1
ATOM 2686 N N . PHE B 1 115 ? 12.117 -20.422 -14.391 1 92.31 115 PHE B N 1
ATOM 2687 C CA . PHE B 1 115 ? 12.898 -21.281 -13.5 1 92.31 115 PHE B CA 1
ATOM 2688 C C . PHE B 1 115 ? 14.195 -21.719 -14.172 1 92.31 115 PHE B C 1
ATOM 2690 O O . PHE B 1 115 ? 14.188 -22.141 -15.328 1 92.31 115 PHE B O 1
ATOM 2697 N N . GLN B 1 116 ? 15.242 -21.469 -13.43 1 88.38 116 GLN B N 1
ATOM 2698 C CA . GLN B 1 116 ? 16.531 -21.922 -13.938 1 88.38 116 GLN B CA 1
ATOM 2699 C C . GLN B 1 116 ? 17.25 -22.797 -12.914 1 88.38 116 GLN B C 1
ATOM 2701 O O . GLN B 1 116 ? 17.312 -22.453 -11.734 1 88.38 116 GLN B O 1
ATOM 2706 N N . ASP B 1 117 ? 17.531 -24.031 -13.375 1 82.69 117 ASP B N 1
ATOM 2707 C CA . ASP B 1 117 ? 18.469 -24.844 -12.586 1 82.69 117 ASP B CA 1
ATOM 2708 C C . ASP B 1 117 ? 19.766 -25.078 -13.344 1 82.69 117 ASP B C 1
ATOM 2710 O O . ASP B 1 117 ? 20.047 -24.391 -14.328 1 82.69 117 ASP B O 1
ATOM 2714 N N . GLU B 1 118 ? 20.672 -25.844 -12.711 1 79 118 GLU B N 1
ATOM 2715 C CA . GLU B 1 118 ? 22 -26.047 -13.281 1 79 118 GLU B CA 1
ATOM 2716 C C . GLU B 1 118 ? 21.906 -26.594 -14.703 1 79 118 GLU B C 1
ATOM 2718 O O . GLU B 1 118 ? 22.797 -26.344 -15.523 1 79 118 GLU B O 1
ATOM 2723 N N . GLU B 1 119 ? 20.891 -27.125 -15.047 1 76.12 119 GLU B N 1
ATOM 2724 C CA . GLU B 1 119 ? 20.87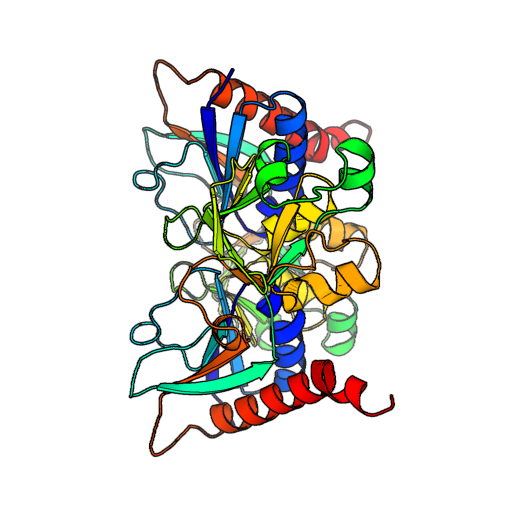5 -27.891 -16.297 1 76.12 119 GLU B CA 1
ATOM 2725 C C . GLU B 1 119 ? 19.891 -27.266 -17.297 1 76.12 119 GLU B C 1
ATOM 2727 O O . GLU B 1 119 ? 20.109 -27.328 -18.516 1 76.12 119 GLU B O 1
ATOM 2732 N N . GLN B 1 120 ? 18.844 -26.672 -16.781 1 79.38 120 GLN B N 1
ATOM 2733 C CA . GLN B 1 120 ? 17.781 -26.328 -17.719 1 79.38 120 GLN B CA 1
ATOM 2734 C C . GLN B 1 120 ? 17.062 -25.062 -17.281 1 79.38 120 GLN B C 1
ATOM 2736 O O . GLN B 1 120 ? 17.172 -24.641 -16.125 1 79.38 120 GLN B O 1
ATOM 2741 N N . HIS B 1 121 ? 16.5 -24.422 -18.312 1 85.44 121 HIS B N 1
ATOM 2742 C CA . HIS B 1 121 ? 15.57 -23.312 -18.141 1 85.44 121 HIS B CA 1
ATOM 2743 C C . HIS B 1 121 ? 14.133 -23.734 -18.391 1 85.44 121 HIS B C 1
ATOM 2745 O O . HIS B 1 121 ? 13.836 -24.359 -19.422 1 85.44 121 HIS B O 1
ATOM 2751 N N . ASN B 1 122 ? 13.281 -23.578 -17.297 1 87.62 122 ASN B N 1
ATOM 2752 C CA . ASN B 1 122 ? 11.859 -23.875 -17.391 1 87.62 122 ASN B CA 1
ATOM 2753 C C . ASN B 1 122 ? 11 -22.625 -17.266 1 87.62 122 ASN B C 1
ATOM 2755 O O . ASN B 1 122 ? 11.359 -21.703 -16.547 1 87.62 122 ASN B O 1
ATOM 2759 N N . VAL B 1 123 ? 10 -22.625 -18.047 1 91.56 123 VAL B N 1
ATOM 2760 C CA . VAL B 1 123 ? 9.023 -21.547 -17.969 1 91.56 123 VAL B CA 1
ATOM 2761 C C . VAL B 1 123 ? 7.641 -22.109 -17.656 1 91.56 123 VAL B C 1
ATOM 2763 O O . VAL B 1 123 ? 7.203 -23.078 -18.297 1 91.56 123 VAL B O 1
ATOM 2766 N N . VAL B 1 124 ? 7.031 -21.578 -16.656 1 93.25 124 VAL B N 1
ATOM 2767 C CA . VAL B 1 124 ? 5.699 -22.031 -16.266 1 93.25 124 VAL B CA 1
ATOM 2768 C C . VAL B 1 124 ? 4.742 -20.844 -16.234 1 93.25 124 VAL B C 1
ATOM 2770 O O . VAL B 1 124 ? 5.008 -19.828 -15.57 1 93.25 124 VAL B O 1
ATOM 2773 N N . THR B 1 125 ? 3.734 -20.875 -17.031 1 94.06 125 THR B N 1
ATOM 2774 C CA . THR B 1 125 ? 2.627 -19.938 -16.875 1 94.06 125 THR B CA 1
ATOM 2775 C C . THR B 1 125 ? 1.6 -20.484 -15.883 1 94.06 125 THR B C 1
ATOM 2777 O O . THR B 1 125 ? 0.846 -21.406 -16.203 1 94.06 125 THR B O 1
ATOM 2780 N N . VAL B 1 126 ? 1.612 -19.891 -14.75 1 94.5 126 VAL B N 1
ATOM 2781 C CA . VAL B 1 126 ? 0.713 -20.359 -13.703 1 94.5 126 VAL B CA 1
ATOM 2782 C C . VAL B 1 126 ? -0.694 -19.812 -13.945 1 94.5 126 VAL B C 1
ATOM 2784 O O . VAL B 1 126 ? -0.907 -19 -14.852 1 94.5 126 VAL B O 1
ATOM 2787 N N . VAL B 1 127 ? -1.657 -20.391 -13.234 1 91.62 127 VAL B N 1
ATOM 2788 C CA . VAL B 1 127 ? -3.041 -19.938 -13.258 1 91.62 127 VAL B CA 1
ATOM 2789 C C . VAL B 1 127 ? -3.406 -19.328 -11.898 1 91.62 127 VAL B C 1
ATOM 2791 O O . VAL B 1 127 ? -3.895 -20.047 -11.016 1 91.62 127 VAL B O 1
ATOM 2794 N N . PRO B 1 128 ? -3.188 -18.078 -11.789 1 96.88 128 PRO B N 1
ATOM 2795 C CA . PRO B 1 128 ? -3.396 -17.438 -10.484 1 96.88 128 PRO B CA 1
ATOM 2796 C C . PRO B 1 128 ? -4.863 -17.438 -10.062 1 96.88 128 PRO B C 1
ATOM 2798 O O . PRO B 1 128 ? -5.754 -17.266 -10.898 1 96.88 128 PRO B O 1
ATOM 2801 N N . LYS B 1 129 ? -5.023 -17.562 -8.742 1 97.06 129 LYS B N 1
ATOM 2802 C CA . LYS B 1 129 ? -6.355 -17.484 -8.148 1 97.06 129 LYS B CA 1
ATOM 2803 C C . LYS B 1 129 ? -6.66 -16.062 -7.672 1 97.06 129 LYS B C 1
ATOM 2805 O O . LYS B 1 129 ? -7.805 -15.742 -7.344 1 97.06 129 LYS B O 1
ATOM 2810 N N . ARG B 1 130 ? -5.656 -15.227 -7.648 1 97.81 130 ARG B N 1
ATOM 2811 C CA . ARG B 1 130 ? -5.793 -13.82 -7.258 1 97.81 130 ARG B CA 1
ATOM 2812 C C . ARG B 1 130 ? -4.727 -12.961 -7.93 1 97.81 130 ARG B C 1
ATOM 2814 O O . ARG B 1 130 ? -3.596 -13.406 -8.125 1 97.81 130 ARG B O 1
ATOM 2821 N N . PHE B 1 131 ? -5.137 -11.719 -8.234 1 98.06 131 PHE B N 1
ATOM 2822 C CA . PHE B 1 131 ? -4.215 -10.734 -8.781 1 98.06 131 PHE B CA 1
ATOM 2823 C C . PHE B 1 131 ? -4.281 -9.438 -7.98 1 98.06 131 PHE B C 1
ATOM 2825 O O . PHE B 1 131 ? -5.344 -9.07 -7.465 1 98.06 131 PHE B O 1
ATOM 2832 N N . SER B 1 132 ? -3.16 -8.797 -7.895 1 97.31 132 SER B N 1
ATOM 2833 C CA . SER B 1 132 ? -3.121 -7.441 -7.348 1 97.31 132 SER B CA 1
ATOM 2834 C C . SER B 1 132 ? -1.959 -6.645 -7.926 1 97.31 132 SER B C 1
ATOM 2836 O O . SER B 1 132 ? -0.96 -7.219 -8.359 1 97.31 132 SER B O 1
ATOM 2838 N N . ASP B 1 133 ? -2.102 -5.332 -7.934 1 94.94 133 ASP B N 1
ATOM 2839 C CA . ASP B 1 133 ? -0.994 -4.465 -8.32 1 94.94 133 ASP B CA 1
ATOM 2840 C C . ASP B 1 133 ? -0.172 -4.051 -7.098 1 94.94 133 ASP B C 1
ATOM 2842 O O . ASP B 1 133 ? 0.716 -3.201 -7.203 1 94.94 133 ASP B O 1
ATOM 2846 N N . ASP B 1 134 ? -0.561 -4.57 -6.008 1 95.62 134 ASP B N 1
ATOM 2847 C CA . ASP B 1 134 ? 0.079 -4.266 -4.73 1 95.62 134 ASP B CA 1
ATOM 2848 C C . ASP B 1 134 ? 0.814 -5.484 -4.18 1 95.62 134 ASP B C 1
ATOM 2850 O O . ASP B 1 134 ? 0.185 -6.438 -3.715 1 95.62 134 ASP B O 1
ATOM 2854 N N . GLY B 1 135 ? 2.145 -5.375 -4.176 1 96.56 135 GLY B N 1
ATOM 2855 C CA . GLY B 1 135 ? 2.955 -6.488 -3.711 1 96.56 135 GLY B CA 1
ATOM 2856 C C . GLY B 1 135 ? 2.725 -6.824 -2.25 1 96.56 135 GLY B C 1
ATOM 2857 O O . GLY B 1 135 ? 2.889 -7.973 -1.839 1 96.56 135 GLY B O 1
ATOM 2858 N N . GLU B 1 136 ? 2.361 -5.875 -1.492 1 96.75 136 GLU B N 1
ATOM 2859 C CA . GLU B 1 136 ? 2.09 -6.121 -0.08 1 96.75 136 GLU B CA 1
ATOM 2860 C C . GLU B 1 136 ? 0.82 -6.949 0.102 1 96.75 136 GLU B C 1
ATOM 2862 O O . GLU B 1 136 ? 0.745 -7.793 0.998 1 96.75 136 GLU B O 1
ATOM 2867 N N . VAL B 1 137 ? -0.16 -6.703 -0.732 1 97.25 137 VAL B N 1
ATOM 2868 C CA . VAL B 1 137 ? -1.381 -7.5 -0.705 1 97.25 137 VAL B CA 1
ATOM 2869 C C . VAL B 1 137 ? -1.062 -8.945 -1.063 1 97.25 137 VAL B C 1
ATOM 2871 O O . VAL B 1 137 ? -1.56 -9.875 -0.424 1 97.25 137 VAL B O 1
ATOM 2874 N N . ILE B 1 138 ? -0.248 -9.117 -2.01 1 98.19 138 ILE B N 1
ATOM 2875 C CA . ILE B 1 138 ? 0.163 -10.453 -2.428 1 98.19 138 ILE B CA 1
ATOM 2876 C C . ILE B 1 138 ? 0.844 -11.172 -1.265 1 98.19 138 ILE B C 1
ATOM 2878 O O . ILE B 1 138 ? 0.554 -12.344 -0.991 1 98.19 138 ILE B O 1
ATOM 2882 N N . ARG B 1 139 ? 1.751 -10.484 -0.605 1 98.44 139 ARG B N 1
ATOM 2883 C CA . ARG B 1 139 ? 2.428 -11.039 0.563 1 98.44 139 ARG B CA 1
ATOM 2884 C C . ARG B 1 139 ? 1.425 -11.398 1.655 1 98.44 139 ARG B C 1
ATOM 2886 O O . ARG B 1 139 ? 1.498 -12.484 2.238 1 98.44 139 ARG B O 1
ATOM 2893 N N . GLN B 1 140 ? 0.473 -10.531 1.897 1 97.88 140 GLN B N 1
ATOM 2894 C CA . GLN B 1 140 ? -0.526 -10.773 2.934 1 97.88 140 GLN B CA 1
ATOM 2895 C C . GLN B 1 140 ? -1.393 -11.977 2.59 1 97.88 140 GLN B C 1
ATOM 2897 O O . GLN B 1 140 ? -1.726 -12.781 3.465 1 97.88 140 GLN B O 1
ATOM 2902 N N . TRP B 1 141 ? -1.761 -12.078 1.349 1 98.5 141 TRP B N 1
ATOM 2903 C CA . TRP B 1 141 ? -2.535 -13.234 0.916 1 98.5 141 TRP B CA 1
ATOM 2904 C C . TRP B 1 141 ? -1.759 -14.523 1.146 1 98.5 141 TRP B C 1
ATOM 2906 O O . TRP B 1 141 ? -2.326 -15.531 1.584 1 98.5 141 TRP B O 1
ATOM 2916 N N . ALA B 1 142 ? -0.45 -14.508 0.841 1 98.69 142 ALA B N 1
ATOM 2917 C CA . ALA B 1 142 ? 0.377 -15.68 1.1 1 98.69 142 ALA B CA 1
ATOM 2918 C C . ALA B 1 142 ? 0.394 -16.031 2.588 1 98.69 142 ALA B C 1
ATOM 2920 O O . ALA B 1 142 ? 0.232 -17.188 2.965 1 98.69 142 ALA B O 1
ATOM 2921 N N . LEU B 1 143 ? 0.536 -15.016 3.432 1 98.56 143 LEU B N 1
ATOM 2922 C CA . LEU B 1 143 ? 0.544 -15.188 4.879 1 98.56 143 LEU B CA 1
ATOM 2923 C C . LEU B 1 143 ? -0.771 -15.781 5.367 1 98.56 143 LEU B C 1
ATOM 2925 O O . LEU B 1 143 ? -0.784 -16.594 6.293 1 98.56 143 LEU B O 1
ATOM 2929 N N . ASP B 1 144 ? -1.822 -15.43 4.672 1 97.5 144 ASP B N 1
ATOM 2930 C CA . ASP B 1 144 ? -3.16 -15.852 5.07 1 97.5 144 ASP B CA 1
ATOM 2931 C C . ASP B 1 144 ? -3.488 -17.234 4.523 1 97.5 144 ASP B C 1
ATOM 2933 O O . ASP B 1 144 ? -4.609 -17.719 4.684 1 97.5 144 ASP B O 1
ATOM 2937 N N . GLY B 1 145 ? -2.57 -17.781 3.869 1 97.69 145 GLY B N 1
ATOM 2938 C CA . GLY B 1 145 ? -2.738 -19.156 3.389 1 97.69 145 GLY B CA 1
ATOM 2939 C C . GLY B 1 145 ? -3.533 -19.234 2.1 1 97.69 145 GLY B C 1
ATOM 2940 O O . GLY B 1 145 ? -4.172 -20.25 1.823 1 97.69 145 GLY B O 1
ATOM 2941 N N . ALA B 1 146 ? -3.498 -18.156 1.33 1 97.69 146 ALA B N 1
ATOM 2942 C CA . ALA B 1 146 ? -4.324 -18.125 0.127 1 97.69 146 ALA B CA 1
ATOM 2943 C C . ALA B 1 146 ? -3.609 -18.781 -1.049 1 97.69 146 ALA B C 1
ATOM 2945 O O . ALA B 1 146 ? -4.23 -19.094 -2.07 1 97.69 146 ALA B O 1
ATOM 2946 N N . GLY B 1 147 ? -2.293 -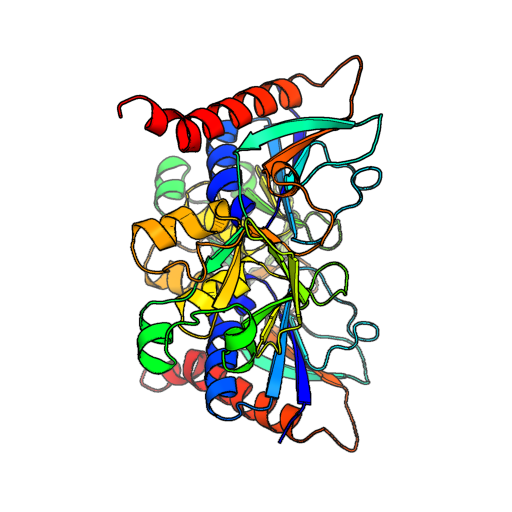18.953 -0.94 1 98.25 147 GLY B N 1
ATOM 2947 C CA . GLY B 1 147 ? -1.578 -19.562 -2.053 1 98.25 147 GLY B CA 1
ATOM 2948 C C . GLY B 1 147 ? -0.081 -19.312 -1.999 1 98.25 147 GLY B C 1
ATOM 2949 O O . GLY B 1 147 ? 0.467 -19.016 -0.938 1 98.25 147 GLY B O 1
ATOM 2950 N N . ILE B 1 148 ? 0.585 -19.531 -3.188 1 98.69 148 ILE B N 1
ATOM 2951 C CA . ILE B 1 148 ? 2.025 -19.391 -3.375 1 98.69 148 ILE B CA 1
ATOM 2952 C C . ILE B 1 148 ? 2.328 -18.094 -4.113 1 98.69 148 ILE B C 1
ATOM 2954 O O . ILE B 1 148 ? 1.71 -17.797 -5.137 1 98.69 148 ILE B O 1
ATOM 2958 N N . ALA B 1 149 ? 3.197 -17.312 -3.596 1 98.62 149 ALA B N 1
ATOM 2959 C CA . ALA B 1 149 ? 3.57 -16.031 -4.18 1 98.62 149 ALA B CA 1
ATOM 2960 C C . ALA B 1 149 ? 5.035 -16.031 -4.602 1 98.62 149 ALA B C 1
ATOM 2962 O O . ALA B 1 149 ? 5.875 -16.656 -3.959 1 98.62 149 ALA B O 1
ATOM 2963 N N . LEU B 1 150 ? 5.367 -15.336 -5.691 1 97.44 150 LEU B N 1
ATOM 2964 C CA . LEU B 1 150 ? 6.734 -15.023 -6.098 1 97.44 150 LEU B CA 1
ATOM 2965 C C . LEU B 1 150 ? 7.133 -13.633 -5.629 1 97.44 150 LEU B C 1
ATOM 2967 O O . LEU B 1 150 ? 6.551 -12.633 -6.059 1 97.44 150 LEU B O 1
ATOM 2971 N N . LYS B 1 151 ? 8.078 -13.586 -4.699 1 97.38 151 LYS B N 1
ATOM 2972 C CA . LYS B 1 151 ? 8.445 -12.336 -4.039 1 97.38 151 LYS B CA 1
ATOM 2973 C C . LYS B 1 151 ? 9.961 -12.156 -4.012 1 97.38 151 LYS B C 1
ATOM 2975 O O . LYS B 1 151 ? 10.711 -13.117 -4.215 1 97.38 151 LYS B O 1
ATOM 2980 N N . SER B 1 152 ? 10.352 -10.867 -3.832 1 96.12 152 SER B N 1
ATOM 2981 C CA . SER B 1 152 ? 11.742 -10.664 -3.426 1 96.12 152 SER B CA 1
ATOM 2982 C C . SER B 1 152 ? 11.992 -11.203 -2.02 1 96.12 152 SER B C 1
ATOM 2984 O O . SER B 1 152 ? 11.156 -11.023 -1.126 1 96.12 152 SER B O 1
ATOM 2986 N N . ILE B 1 153 ? 13.164 -11.828 -1.812 1 96.69 153 ILE B N 1
ATOM 2987 C CA . ILE B 1 153 ? 13.508 -12.336 -0.489 1 96.69 153 ILE B CA 1
ATOM 2988 C C . ILE B 1 153 ? 13.5 -11.195 0.521 1 96.69 153 ILE B C 1
ATOM 2990 O O . ILE B 1 153 ? 13.141 -11.391 1.686 1 96.69 153 ILE B O 1
ATOM 2994 N N . LEU B 1 154 ? 13.82 -10 0.128 1 96.5 154 LEU B N 1
ATOM 2995 C CA . LEU B 1 154 ? 13.844 -8.844 1.017 1 96.5 154 LEU B CA 1
ATOM 2996 C C . LEU B 1 154 ? 12.445 -8.531 1.534 1 96.5 154 LEU B C 1
ATOM 2998 O O . LEU B 1 154 ? 12.281 -8.125 2.689 1 96.5 154 LEU B O 1
ATOM 3002 N N . ASP B 1 155 ? 11.445 -8.719 0.715 1 97.31 155 ASP B N 1
ATOM 3003 C CA . ASP B 1 155 ? 10.062 -8.414 1.073 1 97.31 155 ASP B CA 1
ATOM 3004 C C . ASP B 1 155 ? 9.547 -9.375 2.141 1 97.31 155 ASP B C 1
ATOM 3006 O O . ASP B 1 155 ? 8.633 -9.039 2.896 1 97.31 155 ASP B O 1
ATOM 3010 N N . VAL B 1 156 ? 10.133 -10.633 2.189 1 98.25 156 VAL B N 1
ATOM 3011 C CA . VAL B 1 156 ? 9.484 -11.664 2.986 1 98.25 156 VAL B CA 1
ATOM 3012 C C . VAL B 1 156 ? 10.477 -12.227 4.004 1 98.25 156 VAL B C 1
ATOM 3014 O O . VAL B 1 156 ? 10.188 -13.227 4.668 1 98.25 156 VAL B O 1
ATOM 3017 N N . GLN B 1 157 ? 11.617 -11.625 4.16 1 96.69 157 GLN B N 1
ATOM 3018 C CA . GLN B 1 157 ? 12.672 -12.172 5.008 1 96.69 157 GLN B CA 1
ATOM 3019 C C . GLN B 1 157 ? 12.195 -12.32 6.449 1 96.69 157 GLN B C 1
ATOM 3021 O O . GLN B 1 157 ? 12.438 -13.344 7.09 1 96.69 157 GLN B O 1
ATOM 3026 N N . GLU B 1 158 ? 11.508 -11.312 7 1 96.75 158 GLU B N 1
ATOM 3027 C CA . GLU B 1 158 ? 11.023 -11.383 8.375 1 96.75 158 GLU B CA 1
ATOM 3028 C C . GLU B 1 158 ? 9.953 -12.461 8.531 1 96.75 158 GLU B C 1
ATOM 3030 O O . GLU B 1 158 ? 9.898 -13.148 9.547 1 96.75 158 GLU B O 1
ATOM 3035 N N . ASP B 1 159 ? 9.133 -12.594 7.512 1 98.56 159 ASP B N 1
ATOM 3036 C CA . ASP B 1 159 ? 8.102 -13.617 7.535 1 98.56 159 ASP B CA 1
ATOM 3037 C C . ASP B 1 159 ? 8.711 -15.016 7.527 1 98.56 159 ASP B C 1
ATOM 3039 O O . ASP B 1 159 ? 8.211 -15.922 8.195 1 98.56 159 ASP B O 1
ATOM 3043 N N . ILE B 1 160 ? 9.758 -15.18 6.781 1 98.19 160 ILE B N 1
ATOM 3044 C CA . ILE B 1 160 ? 10.445 -16.469 6.707 1 98.19 160 ILE B CA 1
ATOM 3045 C C . ILE B 1 160 ? 11.148 -16.75 8.031 1 98.19 160 ILE B C 1
ATOM 3047 O O . ILE B 1 160 ? 11.039 -17.859 8.57 1 98.19 160 ILE B O 1
ATOM 3051 N N . LYS B 1 161 ? 11.805 -15.75 8.57 1 97.25 161 LYS B N 1
ATOM 3052 C CA . LYS B 1 161 ? 12.508 -15.891 9.844 1 97.25 161 LYS B CA 1
ATOM 3053 C C . LYS B 1 161 ? 11.547 -16.312 10.953 1 97.25 161 LYS B C 1
ATOM 3055 O O . LYS B 1 161 ? 11.898 -17.125 11.805 1 97.25 161 LYS B O 1
ATOM 3060 N N . GLN B 1 162 ? 10.359 -15.82 10.922 1 98.06 162 GLN B N 1
ATOM 3061 C CA . GLN B 1 162 ? 9.359 -16.109 11.945 1 98.06 162 GLN B CA 1
ATOM 3062 C C . GLN B 1 162 ? 8.523 -17.328 11.578 1 98.06 162 GLN B C 1
ATOM 3064 O O . GLN B 1 162 ? 7.535 -17.641 12.25 1 98.06 162 GLN B O 1
ATOM 3069 N N . GLN B 1 163 ? 8.844 -17.906 10.508 1 98.19 163 GLN B N 1
ATOM 3070 C CA . GLN B 1 163 ? 8.234 -19.156 10.039 1 98.19 163 GLN B CA 1
ATOM 3071 C C . GLN B 1 163 ? 6.762 -18.953 9.695 1 98.19 163 GLN B C 1
ATOM 3073 O O . GLN B 1 163 ? 5.957 -19.875 9.805 1 98.19 163 GLN B O 1
ATOM 3078 N N . ARG B 1 164 ? 6.422 -17.75 9.391 1 98.69 164 ARG B N 1
ATOM 3079 C CA . ARG B 1 164 ? 5.078 -17.469 8.898 1 98.69 164 ARG B CA 1
ATOM 3080 C C . ARG B 1 164 ? 4.953 -17.812 7.418 1 98.69 164 ARG B C 1
ATOM 3082 O O . ARG B 1 164 ? 3.859 -18.094 6.93 1 98.69 164 ARG B O 1
ATOM 3089 N N . LEU B 1 165 ? 6.074 -17.719 6.719 1 98.88 165 LEU B N 1
ATOM 3090 C CA . LEU B 1 165 ? 6.207 -18.188 5.344 1 98.88 165 LEU B CA 1
ATOM 3091 C C . LEU B 1 165 ? 7.371 -19.156 5.215 1 98.88 165 LEU B C 1
ATOM 3093 O O . LEU B 1 165 ? 8.336 -19.078 5.973 1 98.88 165 LEU B O 1
ATOM 3097 N N . VAL B 1 166 ? 7.258 -20.062 4.332 1 98.69 166 VAL B N 1
ATOM 3098 C CA . VAL B 1 166 ? 8.336 -20.969 3.953 1 98.69 166 VAL B CA 1
ATOM 3099 C C . VAL B 1 166 ? 8.539 -20.922 2.441 1 98.69 166 VAL B C 1
ATOM 3101 O O . VAL B 1 166 ? 7.578 -20.766 1.685 1 98.69 166 VAL B O 1
ATOM 3104 N N . THR B 1 167 ? 9.812 -21.047 2.031 1 98.5 167 THR B N 1
ATOM 3105 C CA . THR B 1 167 ? 10.102 -21.031 0.602 1 98.5 167 THR B CA 1
ATOM 3106 C C . THR B 1 167 ? 9.945 -22.422 -0.003 1 98.5 167 THR B C 1
ATOM 3108 O O . THR B 1 167 ? 10.117 -23.422 0.69 1 98.5 167 THR B O 1
ATOM 3111 N N . VAL B 1 168 ? 9.578 -22.5 -1.244 1 98.19 168 VAL B N 1
ATOM 3112 C CA . VAL B 1 168 ? 9.422 -23.75 -1.963 1 98.19 168 VAL B CA 1
ATOM 3113 C C . VAL B 1 168 ? 10.203 -23.703 -3.275 1 98.19 168 VAL B C 1
ATOM 3115 O O . VAL B 1 168 ? 10.539 -22.609 -3.758 1 98.19 168 VAL B O 1
ATOM 3118 N N . LEU B 1 169 ? 10.562 -24.844 -3.816 1 96.69 169 LEU B N 1
ATOM 3119 C CA . LEU B 1 169 ? 11.289 -24.984 -5.07 1 96.69 169 LEU B CA 1
ATOM 3120 C C . LEU B 1 169 ? 12.641 -24.281 -5 1 96.69 169 LEU B C 1
ATOM 3122 O O . LEU B 1 169 ? 13.023 -23.578 -5.934 1 96.69 169 LEU B O 1
ATOM 3126 N N . ASN B 1 170 ? 13.305 -24.375 -3.898 1 94.69 170 ASN B N 1
ATOM 3127 C CA . ASN B 1 170 ? 14.531 -23.656 -3.582 1 94.69 170 ASN B CA 1
ATOM 3128 C C . ASN B 1 170 ? 15.68 -24.078 -4.492 1 94.69 170 ASN B C 1
ATOM 3130 O O . ASN B 1 170 ? 16.688 -23.375 -4.594 1 94.69 170 ASN B O 1
ATOM 3134 N N . GLY B 1 171 ? 15.609 -25.062 -5.195 1 88.56 171 GLY B N 1
ATOM 3135 C CA . GLY B 1 171 ? 16.672 -25.516 -6.09 1 88.56 171 GLY B CA 1
ATOM 3136 C C . GLY B 1 171 ? 16.672 -24.781 -7.422 1 88.56 171 GLY B C 1
ATOM 3137 O O . GLY B 1 171 ? 17.547 -25.016 -8.258 1 88.56 171 GLY B O 1
ATOM 3138 N N . TYR B 1 172 ? 15.719 -23.875 -7.566 1 89 172 TYR B N 1
ATOM 3139 C CA . TYR B 1 172 ? 15.586 -23.141 -8.82 1 89 172 TYR B CA 1
ATOM 3140 C C . TYR B 1 172 ? 15.82 -21.656 -8.609 1 89 172 TYR B C 1
ATOM 3142 O O . TYR B 1 172 ? 15.391 -21.094 -7.602 1 89 172 TYR B O 1
ATOM 3150 N N . MET B 1 173 ? 16.531 -21.109 -9.523 1 82.75 173 MET B N 1
ATOM 3151 C CA . MET B 1 173 ? 16.469 -19.656 -9.633 1 82.75 173 MET B CA 1
ATOM 3152 C C . MET B 1 173 ? 15.172 -19.234 -10.312 1 82.75 173 MET B C 1
ATOM 3154 O O . MET B 1 173 ? 14.773 -19.812 -11.328 1 82.75 173 MET B O 1
ATOM 3158 N N . LYS B 1 174 ? 14.578 -18.203 -9.703 1 88.25 174 LYS B N 1
ATOM 3159 C CA . LYS B 1 174 ? 13.273 -17.781 -10.211 1 88.25 174 LYS B CA 1
ATOM 3160 C C . LYS B 1 174 ? 13.297 -16.312 -10.633 1 88.25 174 LYS B C 1
ATOM 3162 O O . LYS B 1 174 ? 14.016 -15.5 -10.047 1 88.25 174 LYS B O 1
ATOM 3167 N N . ASN B 1 175 ? 12.453 -16.031 -11.617 1 86.31 175 ASN B N 1
ATOM 3168 C CA . ASN B 1 175 ? 12.312 -14.648 -12.07 1 86.31 175 ASN B CA 1
ATOM 3169 C C . ASN B 1 175 ? 11.023 -14.445 -12.859 1 86.31 175 ASN B C 1
ATOM 3171 O O . ASN B 1 175 ? 10.344 -15.414 -13.211 1 86.31 175 ASN B O 1
ATOM 3175 N N . PHE B 1 176 ? 10.734 -13.148 -13.109 1 83.56 176 PHE B N 1
ATOM 3176 C CA . PHE B 1 176 ? 9.578 -12.812 -13.9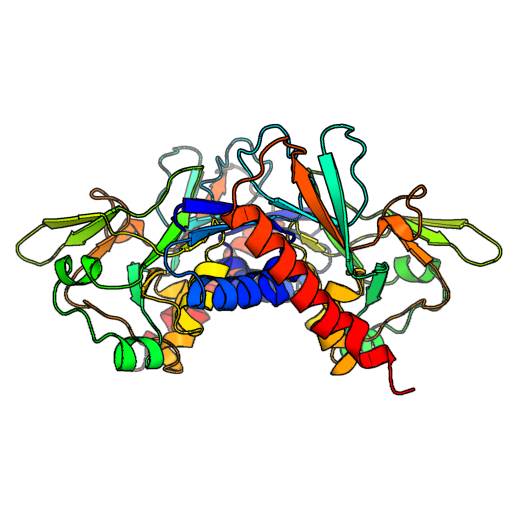22 1 83.56 176 PHE B CA 1
ATOM 3177 C C . PHE B 1 176 ? 9.953 -12.75 -15.398 1 83.56 176 PHE B C 1
ATOM 3179 O O . PHE B 1 176 ? 9.078 -12.672 -16.266 1 83.56 176 PHE B O 1
ATOM 3186 N N . ASN B 1 177 ? 11.164 -12.641 -15.617 1 77.25 177 ASN B N 1
ATOM 3187 C CA . ASN B 1 177 ? 11.633 -12.57 -17 1 77.25 177 ASN B CA 1
ATOM 3188 C C . ASN B 1 177 ? 12.844 -13.469 -17.219 1 77.25 177 ASN B C 1
ATOM 3190 O O . ASN B 1 177 ? 13.609 -13.734 -16.281 1 77.25 177 ASN B O 1
ATOM 3194 N N . ALA B 1 178 ? 12.938 -13.977 -18.469 1 68.12 178 ALA B N 1
ATOM 3195 C CA . ALA B 1 178 ? 13.992 -14.922 -18.828 1 68.12 178 ALA B CA 1
ATOM 3196 C C . ALA B 1 178 ? 15.367 -14.258 -18.766 1 68.12 178 ALA B C 1
ATOM 3198 O O . ALA B 1 178 ? 16.375 -14.93 -18.531 1 68.12 178 ALA B O 1
ATOM 3199 N N . SER B 1 179 ? 15.328 -13.031 -19.016 1 65.19 179 SER B N 1
ATOM 3200 C CA . SER B 1 179 ? 16.594 -12.359 -19.25 1 65.19 179 SER B CA 1
ATOM 3201 C C . SER B 1 179 ? 17.172 -11.805 -17.953 1 65.19 179 SER B C 1
ATOM 3203 O O . SER B 1 179 ? 18.312 -11.336 -17.938 1 65.19 179 SER B O 1
ATOM 3205 N N . THR B 1 180 ? 16.438 -11.93 -16.953 1 60.72 180 THR B N 1
ATOM 3206 C CA . THR B 1 180 ? 16.906 -11.242 -15.766 1 60.72 180 THR B CA 1
ATOM 3207 C C . THR B 1 180 ? 18.016 -12.047 -15.086 1 60.72 180 THR B C 1
ATOM 3209 O O . THR B 1 180 ? 17.828 -13.211 -14.742 1 60.72 180 THR B O 1
ATOM 3212 N N . SER B 1 181 ? 19.234 -11.422 -15.141 1 58.59 181 SER B N 1
ATOM 3213 C CA . SER B 1 181 ? 20.344 -11.969 -14.359 1 58.59 181 SER B CA 1
ATOM 3214 C C . SER B 1 181 ? 20.078 -11.844 -12.859 1 58.59 181 SER B C 1
ATOM 3216 O O . SER B 1 181 ? 19.109 -11.195 -12.445 1 58.59 181 SER B O 1
ATOM 3218 N N . SER B 1 182 ? 20.875 -12.586 -12.078 1 59.25 182 SER B N 1
ATOM 3219 C CA . SER B 1 182 ? 20.812 -12.453 -10.625 1 59.25 182 SER B CA 1
ATOM 3220 C C . SER B 1 182 ? 20.812 -10.984 -10.203 1 59.25 182 SER B C 1
ATOM 3222 O O . SER B 1 182 ? 20.094 -10.602 -9.281 1 59.25 182 SER B O 1
ATOM 3224 N N . ALA B 1 183 ? 21.562 -10.258 -10.883 1 59.97 183 ALA B N 1
ATOM 3225 C CA . ALA B 1 183 ? 21.672 -8.828 -10.609 1 59.97 183 ALA B CA 1
ATOM 3226 C C . ALA B 1 183 ? 20.344 -8.125 -10.883 1 59.97 183 ALA B C 1
ATOM 3228 O O . ALA B 1 183 ? 20.047 -7.086 -10.281 1 59.97 183 ALA B O 1
ATOM 3229 N N . GLY B 1 184 ? 19.562 -8.797 -11.531 1 77.25 184 GLY B N 1
ATOM 3230 C CA . GLY B 1 184 ? 18.266 -8.25 -11.898 1 77.25 184 GLY B CA 1
ATOM 3231 C C . GLY B 1 184 ? 17.266 -8.266 -10.758 1 77.25 184 GLY B C 1
ATOM 3232 O O . GLY B 1 184 ? 16.234 -7.586 -10.812 1 77.25 184 GLY B O 1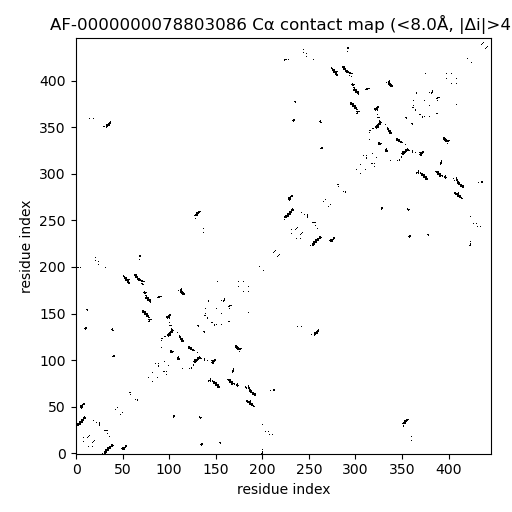
ATOM 3233 N N . ALA B 1 185 ? 17.719 -8.906 -9.688 1 87.19 185 ALA B N 1
ATOM 3234 C CA . ALA B 1 185 ? 16.781 -9.031 -8.57 1 87.19 185 ALA B CA 1
ATOM 3235 C C . ALA B 1 185 ? 17.219 -8.156 -7.395 1 87.19 185 ALA B C 1
ATOM 3237 O O . ALA B 1 185 ? 16.5 -8.039 -6.398 1 87.19 185 ALA B O 1
ATOM 3238 N N . ASP B 1 186 ? 18.312 -7.461 -7.539 1 92.19 186 ASP B N 1
ATOM 3239 C CA . ASP B 1 186 ? 18.844 -6.637 -6.453 1 92.19 186 ASP B CA 1
ATOM 3240 C C . ASP B 1 186 ? 18.031 -5.355 -6.297 1 92.19 186 ASP B C 1
ATOM 3242 O O . ASP B 1 186 ? 17.406 -4.887 -7.254 1 92.19 186 ASP B O 1
ATOM 3246 N N . LEU B 1 187 ? 18.078 -4.883 -5.102 1 94.88 187 LEU B N 1
ATOM 3247 C CA . LEU B 1 187 ? 17.469 -3.59 -4.801 1 94.88 187 LEU B CA 1
ATOM 3248 C C . LEU B 1 187 ? 18.469 -2.457 -5.004 1 94.88 187 LEU B C 1
ATOM 3250 O O . LEU B 1 187 ? 19.578 -2.504 -4.477 1 94.88 187 LEU B O 1
ATOM 3254 N N . ASN B 1 188 ? 18.078 -1.48 -5.789 1 93.81 188 ASN B N 1
ATOM 3255 C CA . ASN B 1 188 ? 18.969 -0.375 -6.117 1 93.81 188 ASN B CA 1
ATOM 3256 C C . ASN B 1 188 ? 18.312 0.976 -5.816 1 93.81 188 ASN B C 1
ATOM 3258 O O . ASN B 1 188 ? 17.094 1.081 -5.75 1 93.81 188 ASN B O 1
ATOM 3262 N N . VAL B 1 189 ? 19.172 1.885 -5.551 1 94.56 189 VAL B N 1
ATOM 3263 C CA . VAL B 1 189 ? 18.766 3.285 -5.516 1 94.56 189 VAL B CA 1
ATOM 3264 C C . VAL B 1 189 ? 19.281 4.004 -6.766 1 94.56 189 VAL B C 1
ATOM 3266 O O . VAL B 1 189 ? 20.422 3.812 -7.172 1 94.56 189 VAL B O 1
ATOM 3269 N N . ILE B 1 190 ? 18.391 4.762 -7.395 1 92.25 190 ILE B N 1
ATOM 3270 C CA . ILE B 1 190 ? 18.688 5.445 -8.648 1 92.25 190 ILE B CA 1
ATOM 3271 C C . ILE B 1 190 ? 18.422 6.941 -8.492 1 92.25 190 ILE B C 1
ATOM 3273 O O . ILE B 1 190 ? 17.422 7.344 -7.902 1 92.25 190 ILE B O 1
ATOM 3277 N N . TYR B 1 191 ? 19.281 7.738 -9.008 1 91.56 191 TYR B N 1
ATOM 3278 C CA . TYR B 1 191 ? 19.141 9.188 -8.984 1 91.56 191 TYR B CA 1
ATOM 3279 C C . TYR B 1 191 ? 19.891 9.828 -10.141 1 91.56 191 TYR B C 1
ATOM 3281 O O . TYR B 1 191 ? 20.703 9.172 -10.805 1 91.56 191 TYR B O 1
ATOM 3289 N N . LEU B 1 192 ? 19.609 11.094 -10.438 1 88.19 192 LEU B N 1
ATOM 3290 C CA . LEU B 1 192 ? 20.219 11.805 -11.555 1 88.19 192 LEU B CA 1
ATOM 3291 C C . LEU B 1 192 ? 21.672 12.148 -11.242 1 88.19 192 LEU B C 1
ATOM 3293 O O . LEU B 1 192 ? 22 12.531 -10.117 1 88.19 192 LEU B O 1
ATOM 3297 N N . SER B 1 193 ? 22.406 11.922 -12.312 1 82.44 193 SER B N 1
ATOM 3298 C CA . SER B 1 193 ? 23.797 12.359 -12.234 1 82.44 193 SER B CA 1
ATOM 3299 C C . SER B 1 193 ? 23.922 13.859 -12.469 1 82.44 193 SER B C 1
ATOM 3301 O O . SER B 1 193 ? 23.484 14.367 -13.508 1 82.44 193 SER B O 1
ATOM 3303 N N . ARG B 1 194 ? 24.266 14.547 -11.445 1 79.5 194 ARG B N 1
ATOM 3304 C CA . ARG B 1 194 ? 24.453 15.984 -11.594 1 79.5 194 ARG B CA 1
ATOM 3305 C C . ARG B 1 194 ? 25.844 16.406 -11.117 1 79.5 194 ARG B C 1
ATOM 3307 O O . ARG B 1 194 ? 26.453 15.734 -10.273 1 79.5 194 ARG B O 1
ATOM 3314 N N . GLN B 1 195 ? 26.312 17.422 -11.773 1 79.31 195 GLN B N 1
ATOM 3315 C CA . GLN B 1 195 ? 27.578 18 -11.32 1 79.31 195 GLN B CA 1
ATOM 3316 C C . GLN B 1 195 ? 27.5 18.422 -9.859 1 79.31 195 GLN B C 1
ATOM 3318 O O . GLN B 1 195 ? 28.422 18.172 -9.086 1 79.31 195 GLN B O 1
ATOM 3323 N N . TYR B 1 196 ? 26.375 19.047 -9.57 1 85.75 196 TYR B N 1
ATOM 3324 C CA . TYR B 1 196 ? 26.141 19.484 -8.195 1 85.75 196 TYR B CA 1
ATOM 3325 C C . TYR B 1 196 ? 24.875 18.828 -7.629 1 85.75 196 TYR B C 1
ATOM 3327 O O . TYR B 1 196 ? 23.766 19.188 -8.023 1 85.75 196 TYR B O 1
ATOM 3335 N N . GLN B 1 197 ? 25.109 17.922 -6.762 1 88.38 197 GLN B N 1
ATOM 3336 C CA . GLN B 1 197 ? 24 17.297 -6.051 1 88.38 197 GLN B CA 1
ATOM 3337 C C . GLN B 1 197 ? 23.625 18.094 -4.812 1 88.38 197 GLN B C 1
ATOM 3339 O O . GLN B 1 197 ? 24.484 18.469 -4.016 1 88.38 197 GLN B O 1
ATOM 3344 N N . PRO B 1 198 ? 22.375 18.344 -4.684 1 91.94 198 PRO B N 1
ATOM 3345 C CA . PRO B 1 198 ? 21.969 19.016 -3.443 1 91.94 198 PRO B CA 1
ATOM 3346 C C . PRO B 1 198 ? 22.438 18.281 -2.193 1 91.94 198 PRO B C 1
ATOM 3348 O O . PRO B 1 198 ? 22.438 17.047 -2.16 1 91.94 198 PRO B O 1
ATOM 3351 N N . LYS B 1 199 ? 22.875 19 -1.207 1 94.44 199 LYS B N 1
ATOM 3352 C CA . LYS B 1 199 ? 23.438 18.438 0.021 1 94.44 199 LYS B CA 1
ATOM 3353 C C . LYS B 1 199 ? 22.438 17.469 0.682 1 94.44 199 LYS B C 1
ATOM 3355 O O . LYS B 1 199 ? 22.828 16.406 1.174 1 94.44 199 LYS B O 1
ATOM 3360 N N . ARG B 1 200 ? 21.141 17.812 0.752 1 95.31 200 ARG B N 1
ATOM 3361 C CA . ARG B 1 200 ? 20.125 16.969 1.384 1 95.31 200 ARG B CA 1
ATOM 3362 C C . ARG B 1 200 ? 20.047 15.602 0.706 1 95.31 200 ARG B C 1
ATOM 3364 O O . ARG B 1 200 ? 19.828 14.586 1.369 1 95.31 200 ARG B O 1
ATOM 3371 N N . LEU B 1 201 ? 20.25 15.609 -0.597 1 95.69 201 LEU B N 1
ATOM 3372 C CA . LEU B 1 201 ? 20.219 14.359 -1.347 1 95.69 201 LEU B CA 1
ATOM 3373 C C . LEU B 1 201 ? 21.438 13.508 -1.025 1 95.69 201 LEU B C 1
ATOM 3375 O O . LEU B 1 201 ? 21.328 12.305 -0.771 1 95.69 201 LEU B O 1
ATOM 3379 N N . ARG B 1 202 ? 22.578 14.102 -1 1 95.5 202 ARG B N 1
ATOM 3380 C CA . ARG B 1 202 ? 23.828 13.391 -0.701 1 95.5 202 ARG B CA 1
ATOM 3381 C C . ARG B 1 202 ? 23.781 12.797 0.702 1 95.5 202 ARG B C 1
ATOM 3383 O O . ARG B 1 202 ? 24.172 11.641 0.898 1 95.5 202 ARG B O 1
ATOM 3390 N N . LEU B 1 203 ? 23.312 13.594 1.607 1 96.5 203 LEU B N 1
ATOM 3391 C CA . LEU B 1 203 ? 23.25 13.133 2.992 1 96.5 203 LEU B CA 1
ATOM 3392 C C . LEU B 1 203 ? 22.266 11.992 3.152 1 96.5 203 LEU B C 1
ATOM 3394 O O . LEU B 1 203 ? 22.531 11.031 3.875 1 96.5 203 LEU B O 1
ATOM 3398 N N . PHE B 1 204 ? 21.172 12.094 2.473 1 97.81 204 PHE B N 1
ATOM 3399 C CA . PHE B 1 204 ? 20.188 11.023 2.592 1 97.81 204 PHE B CA 1
ATOM 3400 C C . PHE B 1 204 ? 20.703 9.734 1.955 1 97.81 204 PHE B C 1
ATOM 3402 O O . PHE B 1 204 ? 20.516 8.648 2.502 1 97.81 204 PHE B O 1
ATOM 3409 N N . LEU B 1 205 ? 21.297 9.891 0.805 1 97.25 205 LEU B N 1
ATOM 3410 C CA . LEU B 1 205 ? 21.844 8.719 0.125 1 97.25 205 LEU B CA 1
ATOM 3411 C C . LEU B 1 205 ? 22.875 8.008 1.003 1 97.25 205 LEU B C 1
ATOM 3413 O O . LEU B 1 205 ? 22.844 6.781 1.127 1 97.25 205 LEU B O 1
ATOM 3417 N N . ALA B 1 206 ? 23.75 8.742 1.613 1 97.38 206 ALA B N 1
ATOM 3418 C CA . ALA B 1 206 ? 24.75 8.164 2.512 1 97.38 206 ALA B CA 1
ATOM 3419 C C . ALA B 1 206 ? 24.078 7.469 3.693 1 97.38 206 ALA B C 1
ATOM 3421 O O . ALA B 1 206 ? 24.469 6.355 4.062 1 97.38 206 ALA B O 1
ATOM 3422 N N . PHE B 1 207 ? 23.062 8.117 4.25 1 98.12 207 PHE B N 1
ATOM 3423 C CA . PHE B 1 207 ? 22.328 7.574 5.383 1 98.12 207 PHE B CA 1
ATOM 3424 C C . PHE B 1 207 ? 21.609 6.289 4.988 1 98.12 207 PHE B C 1
ATOM 3426 O O . PHE B 1 207 ? 21.672 5.293 5.715 1 98.12 207 PHE B O 1
ATOM 3433 N N . LEU B 1 208 ? 20.969 6.293 3.842 1 98.25 208 LEU B N 1
ATOM 3434 C CA . LEU B 1 208 ? 20.203 5.164 3.318 1 98.25 208 LEU B CA 1
ATOM 3435 C C . LEU B 1 208 ? 21.109 3.953 3.107 1 98.25 208 LEU B C 1
ATOM 3437 O O . LEU B 1 208 ? 20.781 2.852 3.562 1 98.25 208 LEU B O 1
ATOM 3441 N N . ILE B 1 209 ? 22.203 4.176 2.482 1 97.19 209 ILE B N 1
ATOM 3442 C CA . ILE B 1 209 ? 23.141 3.102 2.176 1 97.19 209 ILE B CA 1
ATOM 3443 C C . ILE B 1 209 ? 23.688 2.506 3.475 1 97.19 209 ILE B C 1
ATOM 3445 O O . ILE B 1 209 ? 23.766 1.283 3.615 1 97.19 209 ILE B O 1
ATOM 3449 N N . GLU B 1 210 ? 24 3.348 4.41 1 97.31 210 GLU B N 1
ATOM 3450 C CA . GLU B 1 210 ? 24.5 2.887 5.699 1 97.31 210 GLU B CA 1
ATOM 3451 C C . GLU B 1 210 ? 23.453 2.053 6.434 1 97.31 210 GLU B C 1
ATOM 3453 O O . GLU B 1 210 ? 23.781 1.013 7.012 1 97.31 210 GLU B O 1
ATOM 3458 N N . GLN B 1 211 ? 22.219 2.482 6.438 1 97.38 211 GLN B N 1
ATOM 3459 C CA . GLN B 1 211 ? 21.156 1.764 7.121 1 97.38 211 GLN B CA 1
ATOM 3460 C C . GLN B 1 211 ? 20.938 0.384 6.504 1 97.38 211 GLN B C 1
ATOM 3462 O O . GLN B 1 211 ? 20.703 -0.592 7.219 1 97.38 211 GLN B O 1
ATOM 3467 N N . PHE B 1 212 ? 21.016 0.266 5.203 1 97.12 212 PHE B N 1
ATOM 3468 C CA . PHE B 1 212 ? 20.828 -1.022 4.547 1 97.12 212 PHE B CA 1
ATOM 3469 C C . PHE B 1 212 ? 22 -1.945 4.82 1 97.12 212 PHE B C 1
ATOM 3471 O O . PHE B 1 212 ? 21.828 -3.156 4.977 1 97.12 212 PHE B O 1
ATOM 3478 N N . LYS B 1 213 ? 23.203 -1.382 4.855 1 94.94 213 LYS B N 1
ATOM 3479 C CA . LYS B 1 213 ? 24.375 -2.176 5.223 1 94.94 213 LYS B CA 1
ATOM 3480 C C . LYS B 1 213 ? 24.219 -2.773 6.617 1 94.94 213 LYS B C 1
ATOM 3482 O O . LYS B 1 213 ? 24.5 -3.955 6.828 1 94.94 213 LYS B O 1
ATOM 3487 N N . LEU B 1 214 ? 23.734 -2.014 7.555 1 93.38 214 LEU B N 1
ATOM 3488 C CA . LEU B 1 214 ? 23.562 -2.445 8.938 1 93.38 214 LEU B CA 1
ATOM 3489 C C . LEU B 1 214 ? 22.484 -3.516 9.047 1 93.38 214 LEU B C 1
ATOM 3491 O O . LEU B 1 214 ? 22.609 -4.461 9.82 1 93.38 214 LEU B O 1
ATOM 3495 N N . ARG B 1 215 ? 21.469 -3.377 8.195 1 91.06 215 ARG B N 1
ATOM 3496 C CA . ARG B 1 215 ? 20.297 -4.254 8.32 1 91.06 215 ARG B CA 1
ATOM 3497 C C . ARG B 1 215 ? 20.516 -5.547 7.543 1 91.06 215 ARG B C 1
ATOM 3499 O O . ARG B 1 215 ? 20 -6.602 7.938 1 91.06 215 ARG B O 1
ATOM 3506 N N . PHE B 1 216 ? 21.234 -5.516 6.5 1 88.88 216 PHE B N 1
ATOM 3507 C CA . PHE B 1 216 ? 21.25 -6.68 5.617 1 88.88 216 PHE B CA 1
ATOM 3508 C C . PHE B 1 216 ? 22.672 -7.211 5.453 1 88.88 216 PHE B C 1
ATOM 3510 O O . PHE B 1 216 ? 22.875 -8.312 4.938 1 88.88 216 PHE B O 1
ATOM 3517 N N . GLU B 1 217 ? 23.734 -6.566 5.59 1 73.81 217 GLU B N 1
ATOM 3518 C CA . GLU B 1 217 ? 25.109 -7.066 5.465 1 73.81 217 GLU B CA 1
ATOM 3519 C C . GLU B 1 217 ? 25.734 -7.324 6.836 1 73.81 217 GLU B C 1
ATOM 3521 O O . GLU B 1 217 ? 26.609 -8.18 6.973 1 73.81 217 GLU B O 1
ATOM 3526 N N . GLY B 1 218 ? 25.469 -6.578 7.824 1 59.31 218 GLY B N 1
ATOM 3527 C CA . GLY B 1 218 ? 26.141 -6.742 9.102 1 59.31 218 GLY B CA 1
ATOM 3528 C C . GLY B 1 218 ? 26.031 -8.148 9.656 1 59.31 218 GLY B C 1
ATOM 3529 O O . GLY B 1 218 ? 26.781 -8.523 10.562 1 59.31 218 GLY B O 1
ATOM 3530 N N . ASN B 1 219 ? 24.969 -8.875 9.438 1 46.09 219 ASN B N 1
ATOM 3531 C CA . ASN B 1 219 ? 24.984 -10.172 10.102 1 46.09 219 ASN B CA 1
ATOM 3532 C C . ASN B 1 219 ? 25.969 -11.133 9.438 1 46.09 219 ASN B C 1
ATOM 3534 O O . ASN B 1 219 ? 26.062 -12.297 9.828 1 46.09 219 ASN B O 1
ATOM 3538 N N . ASN B 1 220 ? 26.359 -10.938 8.266 1 40.69 220 ASN B N 1
ATOM 3539 C CA . ASN B 1 220 ? 27.297 -11.922 7.73 1 40.69 220 ASN B CA 1
ATOM 3540 C C . ASN B 1 220 ? 28.625 -11.898 8.461 1 40.69 220 ASN B C 1
ATOM 3542 O O . ASN B 1 220 ? 29.609 -12.492 8.008 1 40.69 220 ASN B O 1
ATOM 3546 N N . ILE B 1 221 ? 29.062 -10.977 9.258 1 34.56 221 ILE B N 1
ATOM 3547 C CA . ILE B 1 221 ? 30.391 -11.125 9.867 1 34.56 221 ILE B CA 1
ATOM 3548 C C . ILE B 1 221 ? 30.469 -12.461 10.609 1 34.56 221 ILE B C 1
ATOM 3550 O O . ILE B 1 221 ? 31.484 -13.148 10.555 1 34.56 221 ILE B O 1
ATOM 3554 N N . ASN B 1 222 ? 29.766 -12.656 11.797 1 32.38 222 ASN B N 1
ATOM 3555 C CA . ASN B 1 222 ? 30.344 -13.648 12.703 1 32.38 222 ASN B CA 1
ATOM 3556 C C . ASN B 1 222 ? 30.047 -15.07 12.242 1 32.38 222 ASN B C 1
ATOM 3558 O O . ASN B 1 222 ? 30.312 -16.031 12.969 1 32.38 222 ASN B O 1
ATOM 3562 N N . GLU B 1 223 ? 29.516 -15.469 11.055 1 26.23 223 GLU B N 1
ATOM 3563 C CA . GLU B 1 223 ? 29.875 -16.891 10.953 1 26.23 223 GLU B CA 1
ATOM 3564 C C . GLU B 1 223 ? 31.234 -17.078 10.289 1 26.23 223 GLU B C 1
ATOM 3566 O O . GLU B 1 223 ? 31.594 -16.328 9.383 1 26.23 223 GLU B O 1
#

Foldseek 3Di:
DADEAEEEEEDLCCVPPVVVLVVVVCVVPVRYHYHYHYFQAPDPPVVDPHFKYKDFFDDPDPQKDKDFQWQKAKFKKAFPVLCVVQNADDDPVCLQSWAEEWEQYPNDTLQWKWWDAPPDIDIDRHDHPYYDRHVVVSVVCRLVSVTMYIDICVSCVVCVVVRSMDTGPVRIGMDSDPPQDSSRGTIMMMGGDDPDDDPSSVVSVVSSSVSSCVVHVVVPPPD/DADEAEEEEEDLCCVPPVVVLVVVVCVVPVRYHYHYHYFPAPDPPVVDPHFKYKDFFDDPDPQKDKDFQWQKAKFKKAFPVLCVVQNADDDPVCLQSWAEEWEQYPNDTLQWKWWDAPPDIDIDRHDHPYYDRHVVVSVVCRLVSVTMYIDICVSCVVVVVVRSMDTGPVRIGMDSDPPQDSSRGTIMMMGGDDPDDDPSSVVSVVSSSVSSCVVHVVVPPPD

Radius of gyration: 22.73 Å; Cα contacts (8 Å, |Δi|>4): 869; chains: 2; bounding box: 60×60×44 Å

Solvent-accessible surface area (backbone atoms only — not comparable to full-atom values): 24102 Å² total; per-residue (Å²): 123,73,47,76,43,33,35,35,23,32,45,44,53,27,63,74,47,49,47,57,51,49,54,55,49,34,69,77,37,70,51,38,30,42,31,47,38,66,45,60,49,85,72,69,63,91,78,61,84,56,56,34,40,37,40,69,29,80,80,90,51,85,65,47,42,75,42,82,49,42,88,38,41,46,38,37,33,25,9,60,68,31,35,71,74,74,50,75,59,81,50,78,76,44,43,69,81,40,45,30,42,26,46,36,40,84,90,36,73,57,38,48,39,26,35,34,44,100,83,49,80,46,75,45,72,51,64,55,52,33,36,23,45,38,64,49,56,45,52,49,38,14,57,71,37,66,24,39,27,77,39,48,42,78,68,42,45,68,40,39,75,70,59,46,29,45,76,48,54,78,81,38,47,46,36,77,45,87,80,58,50,70,68,37,40,17,34,24,40,33,33,73,67,55,96,75,68,56,65,72,56,54,53,47,52,54,50,50,47,51,52,36,38,60,71,69,50,54,74,64,61,86,111,121,72,48,76,43,32,36,35,22,33,45,43,52,27,63,73,47,48,46,57,52,48,54,55,50,34,69,77,37,70,53,37,30,42,31,46,39,66,45,60,50,84,73,69,63,90,79,61,84,55,56,35,38,38,41,69,31,80,80,88,52,84,63,46,43,75,42,81,50,41,90,37,41,47,39,37,33,24,9,59,67,30,35,71,74,74,50,75,58,79,51,78,75,46,43,70,79,40,45,30,41,28,46,35,38,83,91,35,74,57,38,47,38,26,34,35,45,99,82,48,78,46,77,43,72,51,63,56,51,34,36,23,46,37,65,48,58,48,51,51,38,13,58,69,37,65,26,39,26,78,39,50,41,77,68,42,44,69,39,40,75,68,60,45,25,45,75,48,55,78,81,39,48,45,38,77,45,88,78,58,50,71,70,38,41,18,35,24,41,32,34,73,67,55,97,75,68,56,66,71,57,54,52,46,51,54,50,52,46,51,52,35,39,60,71,70,50,54,72,65,62,86,113

Organism: NCBI:txid675817

Nearest PDB structures (foldseek):
  3t1b-assembly1_A  TM=8.787E-01  e=2.627E-20  Vibrio cholerae
  3szp-assembly1_A-2  TM=8.795E-01  e=7.620E-20  Vibrio cholerae
  3hhg-assembly1_D  TM=8.944E-01  e=1.518E-19  Neisseria meningitidis serogroup B
  7trw-assembly1_A-2  TM=8.341E-01  e=5.571E-20  Yersinia pestis CO92
  3mz1-assembly1_A  TM=8.975E-01  e=2.107E-18  Sinorhizobium meliloti 1021